Protein AF-A0A1I5C330-F1 (afdb_monomer_lite)

Foldseek 3Di:
DDDDDDDDDWDWDWDDDPPDTWTWGKDKDADDDDDDGIWIWIWTQARVRDIFIWTKDFPADFDPVGATEIEIEGDDPDQDQDADADEDDQWDADPNGIYGYAEYAYQHAYAHYHYEDDLNHQEYDELGPANHAEYHYEAELNHNYYDANNQENHQYNYYHYDPNNQFWDADPNWIAGPQRQETPADHQFPVLEDERDPNHAEYGHRNDYLSHQEYEAYQNHAEYAEDHQQYQEYEYAHLADHAYADDPDDCPDPQRQHAYEYEPPSLVRQQPHDHDVGDRPDDSVRYDYDDPQLVQQVVVQVVCLDPVNLVVLLDAPPFADPVLLVVLLVVLCVQCPPPPFLVSSLVSLLVCLLVQADEDVVVVVVQPPPDDQQCVVPSCQDPDFPHNCLLSVCVVVSYYAQVNSLSVSSSSSSSNVWRKDWFAKPPPPDSTSFGDQGTWMWTDGSSDTDIGRSNHQSGQDCDPVRDTDRDRPDDDPDDHDVSSVSGPDDPIGDGDPDPDRPPRPVVVVPVPD

Structure (mmCIF, N/CA/C/O backbone):
data_AF-A0A1I5C330-F1
#
_entry.id   AF-A0A1I5C330-F1
#
loop_
_atom_site.group_PDB
_atom_site.id
_atom_site.type_symbol
_atom_site.label_atom_id
_atom_site.label_alt_id
_atom_site.label_comp_id
_atom_site.label_asym_id
_atom_site.label_entity_id
_atom_site.label_seq_id
_atom_site.pdbx_PDB_ins_code
_atom_site.Cartn_x
_atom_site.Cartn_y
_atom_site.Cartn_z
_atom_site.occupancy
_atom_site.B_iso_or_equiv
_atom_site.auth_seq_id
_atom_site.auth_comp_id
_atom_site.auth_asym_id
_atom_site.auth_atom_id
_atom_site.pdbx_PDB_model_num
ATOM 1 N N . MET A 1 1 ? 61.020 4.767 -24.235 1.00 38.06 1 MET A N 1
ATOM 2 C CA . MET A 1 1 ? 60.641 6.057 -24.855 1.00 38.06 1 MET A CA 1
ATOM 3 C C . MET A 1 1 ? 60.000 5.818 -26.217 1.00 38.06 1 MET A C 1
ATOM 5 O O . MET A 1 1 ? 60.715 5.690 -27.198 1.00 38.06 1 MET A O 1
ATOM 9 N N . LYS A 1 2 ? 58.669 5.767 -26.278 1.00 26.75 2 LYS A N 1
ATOM 10 C CA . LYS A 1 2 ? 57.864 6.224 -27.421 1.00 26.75 2 LYS A CA 1
ATOM 11 C C . LYS A 1 2 ? 56.491 6.575 -26.847 1.00 26.75 2 LYS A C 1
ATOM 13 O O . LYS A 1 2 ? 55.855 5.743 -26.215 1.00 26.75 2 LYS A O 1
ATOM 18 N N . LYS A 1 3 ? 56.165 7.864 -26.933 1.00 32.44 3 LYS A N 1
ATOM 19 C CA . LYS A 1 3 ? 54.965 8.514 -26.399 1.00 32.44 3 LYS A CA 1
ATOM 20 C C . LYS A 1 3 ? 53.730 7.996 -27.140 1.00 32.44 3 LYS A C 1
ATOM 22 O O . LYS A 1 3 ? 53.717 8.073 -28.365 1.00 32.44 3 LYS A O 1
ATOM 27 N N . HIS A 1 4 ? 52.695 7.576 -26.416 1.00 29.95 4 HIS A N 1
ATOM 28 C CA . HIS A 1 4 ? 51.329 7.648 -26.931 1.00 29.95 4 HIS A CA 1
ATOM 29 C C . HIS A 1 4 ? 50.777 9.032 -26.585 1.00 29.95 4 HIS A C 1
ATOM 31 O O . HIS A 1 4 ? 50.631 9.391 -25.420 1.00 29.95 4 HIS A O 1
ATOM 37 N N . LEU A 1 5 ? 50.576 9.836 -27.628 1.00 26.25 5 LEU A N 1
ATOM 38 C CA . LEU A 1 5 ? 49.825 11.084 -27.590 1.00 26.25 5 LEU A CA 1
ATOM 39 C C . LEU A 1 5 ? 48.337 10.704 -27.539 1.00 26.25 5 LEU A C 1
ATOM 41 O O . LEU A 1 5 ? 47.839 10.117 -28.496 1.00 26.25 5 LEU A O 1
ATOM 45 N N . SER A 1 6 ? 47.644 11.024 -26.448 1.00 26.66 6 SER A N 1
ATOM 46 C CA . SER A 1 6 ? 46.180 11.100 -26.443 1.00 26.66 6 SER A CA 1
ATOM 47 C C . SER A 1 6 ? 45.801 12.540 -26.776 1.00 26.66 6 SER A C 1
ATOM 49 O O . SER A 1 6 ? 46.150 13.467 -26.044 1.00 26.66 6 SER A O 1
ATOM 51 N N . ILE A 1 7 ? 45.172 12.731 -27.934 1.00 25.92 7 ILE A N 1
ATOM 52 C CA . ILE A 1 7 ? 44.571 13.998 -28.346 1.00 25.92 7 ILE A CA 1
ATOM 53 C C . ILE A 1 7 ? 43.124 13.955 -27.847 1.00 25.92 7 ILE A C 1
ATOM 55 O O . ILE A 1 7 ? 42.300 13.245 -28.416 1.00 25.92 7 ILE A O 1
ATOM 59 N N . MET A 1 8 ? 42.819 14.696 -26.779 1.00 26.14 8 MET A N 1
ATOM 60 C CA . MET A 1 8 ? 41.440 14.980 -26.378 1.00 26.14 8 MET A CA 1
ATOM 61 C C . MET A 1 8 ? 40.851 16.026 -27.329 1.00 26.14 8 MET A C 1
ATOM 63 O O . MET A 1 8 ? 41.290 17.177 -27.338 1.00 26.14 8 MET A O 1
ATOM 67 N N . ALA A 1 9 ? 39.857 15.630 -28.121 1.00 27.70 9 ALA A N 1
ATOM 68 C CA . ALA A 1 9 ? 39.015 16.548 -28.878 1.00 27.70 9 ALA A CA 1
ATOM 69 C C . ALA A 1 9 ? 37.723 16.810 -28.088 1.00 27.70 9 ALA A C 1
ATOM 71 O O . ALA A 1 9 ? 36.938 15.902 -27.833 1.00 27.70 9 ALA A O 1
ATOM 72 N N . LEU A 1 10 ? 37.527 18.066 -27.688 1.00 27.80 10 LEU A N 1
ATOM 73 C CA . LEU A 1 10 ? 36.308 18.573 -27.064 1.00 27.80 10 LEU A CA 1
ATOM 74 C C . LEU A 1 10 ? 35.298 18.881 -28.184 1.00 27.80 10 LEU A C 1
ATOM 76 O O . LEU A 1 10 ? 35.534 19.799 -28.969 1.00 27.80 10 LEU A O 1
ATOM 80 N N . VAL A 1 11 ? 34.196 18.134 -28.286 1.00 32.41 11 VAL A N 1
ATOM 81 C CA . VAL A 1 11 ? 33.125 18.416 -29.262 1.00 32.41 11 VAL A CA 1
ATOM 82 C C . VAL A 1 11 ? 31.878 18.885 -28.516 1.00 32.41 11 VAL A C 1
ATOM 84 O O . VAL A 1 11 ? 31.282 18.146 -27.738 1.00 32.41 11 VAL A O 1
ATOM 87 N N . LEU A 1 12 ? 31.509 20.146 -28.743 1.00 28.73 12 LEU A N 1
ATOM 88 C CA . LEU A 1 12 ? 30.285 20.767 -28.244 1.00 28.73 12 LEU A CA 1
ATOM 89 C C . LEU A 1 12 ? 29.169 20.483 -29.260 1.00 28.73 12 LEU A C 1
ATOM 91 O O . LEU A 1 12 ? 29.286 20.903 -30.411 1.00 28.73 12 LEU A O 1
ATOM 95 N N . THR A 1 13 ? 28.093 19.806 -28.860 1.00 35.22 13 THR A N 1
ATOM 96 C CA . THR A 1 13 ? 26.916 19.621 -29.730 1.00 35.22 13 THR A CA 1
ATOM 97 C C . THR A 1 13 ? 25.726 20.348 -29.113 1.00 35.22 13 THR A C 1
ATOM 99 O O . THR A 1 13 ? 25.388 20.115 -27.955 1.00 35.22 13 THR A O 1
ATOM 102 N N . LEU A 1 14 ? 25.131 21.269 -29.874 1.00 26.56 14 LEU A N 1
ATOM 103 C CA . LEU A 1 14 ? 23.928 22.024 -29.519 1.00 26.56 14 LEU A CA 1
ATOM 104 C C . LEU A 1 14 ? 22.697 21.242 -29.988 1.00 26.56 14 LEU A C 1
ATOM 106 O O . LEU A 1 14 ? 22.542 21.019 -31.187 1.00 26.56 14 LEU A O 1
ATOM 110 N N . ILE A 1 15 ? 21.817 20.859 -29.062 1.00 33.47 15 ILE A N 1
ATOM 111 C CA . ILE A 1 15 ? 20.498 20.299 -29.376 1.00 33.47 15 ILE A CA 1
ATOM 112 C C . ILE A 1 15 ? 19.449 21.353 -29.001 1.00 33.47 15 ILE A C 1
ATOM 114 O O . ILE A 1 15 ? 19.405 21.819 -27.864 1.00 33.47 15 ILE A O 1
ATOM 118 N N . VAL A 1 16 ? 18.628 21.765 -29.971 1.00 25.81 16 VAL A N 1
ATOM 119 C CA . VAL A 1 16 ? 17.560 22.760 -29.786 1.00 25.81 16 VAL A CA 1
ATOM 120 C C . VAL A 1 16 ? 16.219 22.030 -29.717 1.00 25.81 16 VAL A C 1
ATOM 122 O O . VAL A 1 16 ? 15.784 21.458 -30.712 1.00 25.81 16 VAL A O 1
ATOM 125 N N . TYR A 1 17 ? 15.549 22.090 -28.563 1.00 30.88 17 TYR A N 1
ATOM 126 C CA . TYR A 1 17 ? 14.141 21.711 -28.395 1.00 30.88 17 TYR A CA 1
ATOM 127 C C . TYR A 1 17 ? 13.319 22.913 -27.890 1.00 30.88 17 TYR A C 1
ATOM 129 O O . TYR A 1 17 ? 13.899 23.865 -27.366 1.00 30.88 17 TYR A O 1
ATOM 137 N N . PRO A 1 18 ? 11.975 22.909 -28.029 1.00 31.88 18 PRO A N 1
ATOM 138 C CA . PRO A 1 18 ? 11.129 24.092 -27.816 1.00 31.88 18 PRO A CA 1
ATOM 139 C C . PRO A 1 18 ? 11.058 24.648 -26.381 1.00 31.88 18 PRO A C 1
ATOM 141 O O . PRO A 1 18 ? 10.339 25.617 -26.158 1.00 31.88 18 PRO A O 1
ATOM 144 N N . TYR A 1 19 ? 11.792 24.087 -25.417 1.00 31.97 19 TYR A N 1
ATOM 145 C CA . TYR A 1 19 ? 11.888 24.598 -24.049 1.00 31.97 19 TYR A CA 1
ATOM 146 C C . TYR A 1 19 ? 13.319 24.419 -23.515 1.00 31.97 19 TYR A C 1
ATOM 148 O O . TYR A 1 19 ? 13.653 23.359 -23.003 1.00 31.97 19 TYR A O 1
ATOM 156 N N . GLY A 1 20 ? 14.148 25.465 -23.631 1.00 32.62 20 GLY A N 1
ATOM 157 C CA . GLY A 1 20 ? 15.479 25.564 -23.006 1.00 32.62 20 GLY A CA 1
ATOM 158 C C . GLY A 1 20 ? 16.584 24.714 -23.655 1.00 32.62 20 GLY A C 1
ATOM 159 O O . GLY A 1 20 ? 16.393 23.550 -23.984 1.00 32.62 20 GLY A O 1
ATOM 160 N N . ILE A 1 21 ? 17.765 25.305 -23.853 1.00 29.95 21 ILE A N 1
ATOM 161 C CA . ILE A 1 21 ? 18.936 24.637 -24.442 1.00 29.95 21 ILE A CA 1
ATOM 162 C C . ILE A 1 21 ? 19.749 23.988 -23.313 1.00 29.95 21 ILE A C 1
ATOM 164 O O . ILE A 1 21 ? 20.292 24.702 -22.474 1.00 29.95 21 ILE A O 1
ATOM 168 N N . ALA A 1 22 ? 19.870 22.658 -23.318 1.00 35.41 22 ALA A N 1
ATOM 169 C CA . ALA A 1 22 ? 20.848 21.922 -22.514 1.00 35.41 22 ALA A CA 1
ATOM 170 C C . ALA A 1 22 ? 22.148 21.739 -23.320 1.00 35.41 22 ALA A C 1
ATOM 172 O O . ALA A 1 22 ? 22.104 21.408 -24.506 1.00 35.41 22 ALA A O 1
ATOM 173 N N . SER A 1 23 ? 23.311 21.952 -22.697 1.00 38.75 23 SER A N 1
ATOM 174 C CA . SER A 1 23 ? 24.628 21.701 -23.307 1.00 38.75 23 SER A CA 1
ATOM 175 C C . SER A 1 23 ? 25.259 20.430 -22.735 1.00 38.75 23 SER A C 1
ATOM 177 O O . SER A 1 23 ? 25.088 20.168 -21.549 1.00 38.75 23 SER A O 1
ATOM 179 N N . ALA A 1 24 ? 25.994 19.659 -23.547 1.00 38.47 24 ALA A N 1
ATOM 180 C CA . ALA A 1 24 ? 26.622 18.406 -23.113 1.00 38.47 24 ALA A CA 1
ATOM 181 C C . ALA A 1 24 ? 28.161 18.462 -23.106 1.00 38.47 24 ALA A C 1
ATOM 183 O O . ALA A 1 24 ? 28.770 19.112 -23.962 1.00 38.47 24 ALA A O 1
ATOM 184 N N . LYS A 1 25 ? 28.791 17.779 -22.138 1.00 48.69 25 LYS A N 1
ATOM 185 C CA . LYS A 1 25 ? 30.256 17.626 -21.981 1.00 48.69 25 LYS A CA 1
ATOM 186 C C . LYS A 1 25 ? 30.606 16.206 -21.521 1.00 48.69 25 LYS A C 1
ATOM 188 O O . LYS A 1 25 ? 29.764 15.558 -20.914 1.00 48.69 25 LYS A O 1
ATOM 193 N N . TYR A 1 26 ? 31.832 15.747 -21.788 1.00 37.75 26 TYR A N 1
ATOM 194 C CA . TYR A 1 26 ? 32.266 14.368 -21.525 1.00 37.75 26 TYR A CA 1
ATOM 195 C C . TYR A 1 26 ? 33.636 14.303 -20.829 1.00 37.75 26 TYR A C 1
ATOM 197 O O . TYR A 1 26 ? 34.518 15.100 -21.157 1.00 37.75 26 TYR A O 1
ATOM 205 N N . THR A 1 27 ? 33.828 13.326 -19.934 1.00 43.00 27 THR A N 1
ATOM 206 C CA . THR A 1 27 ? 35.086 13.031 -19.204 1.00 43.00 27 THR A CA 1
ATOM 207 C C . THR A 1 27 ? 35.218 11.512 -18.995 1.00 43.00 27 THR A C 1
ATOM 209 O O . THR A 1 27 ? 34.208 10.849 -18.859 1.00 43.00 27 THR A O 1
ATOM 212 N N . VAL A 1 28 ? 36.413 10.913 -18.984 1.00 35.62 28 VAL A N 1
ATOM 213 C CA . VAL A 1 28 ? 36.579 9.445 -18.824 1.00 35.62 28 VAL A CA 1
ATOM 214 C C . VAL A 1 28 ? 37.300 9.136 -17.512 1.00 35.62 28 VAL A C 1
ATOM 216 O O . VAL A 1 28 ? 38.314 9.776 -17.227 1.00 35.62 28 VAL A O 1
ATOM 219 N N . TYR A 1 29 ? 36.805 8.159 -16.741 1.00 37.41 29 TYR A N 1
ATOM 220 C CA . TYR A 1 29 ? 37.397 7.729 -15.466 1.00 37.41 29 TYR A CA 1
ATOM 221 C C . TYR A 1 29 ? 37.590 6.208 -15.395 1.00 37.41 29 TYR A C 1
ATOM 223 O O . TYR A 1 29 ? 36.805 5.443 -15.952 1.00 37.41 29 TYR A O 1
ATOM 231 N N . ASP A 1 30 ? 38.616 5.790 -14.653 1.00 31.28 30 ASP A N 1
ATOM 232 C CA . ASP A 1 30 ? 38.925 4.393 -14.340 1.00 31.28 30 ASP A CA 1
ATOM 233 C C . ASP A 1 30 ? 38.608 4.159 -12.851 1.00 31.28 30 ASP A C 1
ATOM 235 O O . ASP A 1 30 ? 39.264 4.732 -11.977 1.00 31.28 30 ASP A O 1
ATOM 239 N N . TYR A 1 31 ? 37.543 3.411 -12.552 1.00 30.78 31 TYR A N 1
ATOM 240 C CA . TYR A 1 31 ? 37.141 3.077 -11.182 1.00 30.78 31 TYR A CA 1
ATOM 241 C C . TYR A 1 31 ? 37.016 1.562 -11.044 1.00 30.78 31 TYR A C 1
ATOM 243 O O . TYR A 1 31 ? 36.114 0.952 -11.608 1.00 30.78 31 TYR A O 1
ATOM 251 N N . SER A 1 32 ? 37.878 0.959 -10.227 1.00 31.92 32 SER A N 1
ATOM 252 C CA . SER A 1 32 ? 37.694 -0.412 -9.756 1.00 31.92 32 SER A CA 1
ATOM 253 C C . SER A 1 32 ? 36.907 -0.401 -8.448 1.00 31.92 32 SER A C 1
ATOM 255 O O . SER A 1 32 ? 37.321 0.302 -7.533 1.00 31.92 32 SER A O 1
ATOM 257 N N . TRP A 1 33 ? 35.842 -1.195 -8.347 1.00 31.56 33 TRP A N 1
ATOM 258 C CA . TRP A 1 33 ? 35.729 -2.335 -7.420 1.00 31.56 33 TRP A CA 1
ATOM 259 C C . TRP A 1 33 ? 34.530 -3.180 -7.896 1.00 31.56 33 TRP A C 1
ATOM 261 O O . TRP A 1 33 ? 33.381 -2.893 -7.581 1.00 31.56 33 TRP A O 1
ATOM 271 N N . THR A 1 34 ? 34.839 -4.222 -8.680 1.00 36.50 34 THR A N 1
ATOM 272 C CA . THR A 1 34 ? 33.945 -5.291 -9.193 1.00 36.50 34 THR A CA 1
ATOM 273 C C . THR A 1 34 ? 33.004 -4.968 -10.377 1.00 36.50 34 THR A C 1
ATOM 275 O O . THR A 1 34 ? 31.835 -5.323 -10.331 1.00 36.50 34 THR A O 1
ATOM 278 N N . ASP A 1 35 ? 33.587 -4.363 -11.427 1.00 40.56 35 ASP A N 1
ATOM 279 C CA . ASP A 1 35 ? 33.274 -4.355 -12.884 1.00 40.56 35 ASP A CA 1
ATOM 280 C C . ASP A 1 35 ? 31.847 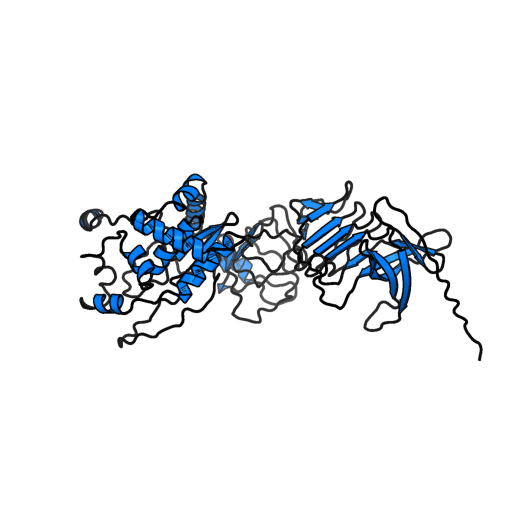-4.110 -13.425 1.00 40.56 35 ASP A C 1
ATOM 282 O O . ASP A 1 35 ? 30.889 -4.767 -13.018 1.00 40.56 35 ASP A O 1
ATOM 286 N N . PRO A 1 36 ? 31.709 -3.225 -14.442 1.00 44.47 36 PRO A N 1
ATOM 287 C CA . PRO A 1 36 ? 32.526 -3.250 -15.667 1.00 44.47 36 PRO A CA 1
ATOM 288 C C . PRO A 1 36 ? 33.583 -2.145 -15.789 1.00 44.47 36 PRO A C 1
ATOM 290 O O . PRO A 1 36 ? 33.391 -1.014 -15.344 1.00 44.47 36 PRO A O 1
ATOM 293 N N . GLU A 1 37 ? 34.666 -2.504 -16.473 1.00 52.25 37 GLU A N 1
ATOM 294 C CA . GLU A 1 37 ? 35.767 -1.659 -16.921 1.00 52.25 37 GLU A CA 1
ATOM 295 C C . GLU A 1 37 ? 35.253 -0.432 -17.714 1.00 52.25 37 GLU A C 1
ATOM 297 O O . GLU A 1 37 ? 34.494 -0.573 -18.668 1.00 52.25 37 GLU A O 1
ATOM 302 N N . PHE A 1 38 ? 35.722 0.765 -17.339 1.00 55.75 38 PHE A N 1
ATOM 303 C CA . PHE A 1 38 ? 35.530 2.067 -18.009 1.00 55.75 38 PHE A CA 1
ATOM 304 C C . PHE A 1 38 ? 34.104 2.647 -18.062 1.00 55.75 38 PHE A C 1
ATOM 306 O O . PHE A 1 38 ? 33.277 2.291 -18.898 1.00 55.75 38 PHE A O 1
ATOM 313 N N . PHE A 1 39 ? 33.876 3.706 -17.276 1.00 65.62 39 PHE A N 1
ATOM 314 C CA . PHE A 1 39 ? 32.726 4.591 -17.461 1.00 65.62 39 PHE A CA 1
ATOM 315 C C . PHE A 1 39 ? 33.145 5.891 -18.145 1.00 65.62 39 PHE A C 1
ATOM 317 O O . PHE A 1 39 ? 34.134 6.535 -17.776 1.00 65.62 39 PHE A O 1
ATOM 324 N N . CYS A 1 40 ? 32.353 6.293 -19.133 1.00 76.94 40 CYS A N 1
ATOM 325 C CA . CYS A 1 40 ? 32.440 7.616 -19.731 1.00 76.94 40 CYS A CA 1
ATOM 326 C C . CYS A 1 40 ? 31.372 8.524 -19.132 1.00 76.94 40 CYS A C 1
ATOM 328 O O . CYS A 1 40 ? 30.250 8.098 -18.872 1.00 76.94 40 CYS A O 1
ATOM 330 N N . ASP A 1 41 ? 31.714 9.787 -18.948 1.00 82.62 41 ASP A N 1
ATOM 331 C CA . ASP A 1 41 ? 30.824 10.782 -18.384 1.00 82.62 41 ASP A CA 1
ATOM 332 C C . ASP A 1 41 ? 30.071 11.479 -19.503 1.00 82.62 41 ASP A C 1
ATOM 334 O O . ASP A 1 41 ? 30.638 11.817 -20.542 1.00 82.62 41 ASP A O 1
ATOM 338 N N . TYR A 1 42 ? 28.798 11.730 -19.254 1.00 82.25 42 TYR A N 1
ATOM 339 C CA . TYR A 1 42 ? 27.921 12.539 -20.070 1.00 82.25 42 TYR A CA 1
ATOM 340 C C . TYR A 1 42 ? 27.253 13.562 -19.159 1.00 82.25 42 TYR A C 1
ATOM 342 O O . TYR A 1 42 ? 26.416 13.227 -18.323 1.00 82.25 42 TYR A O 1
ATOM 350 N N . THR A 1 43 ? 27.613 14.829 -19.305 1.00 81.81 43 THR A N 1
ATOM 351 C CA . THR A 1 43 ? 27.001 15.912 -18.543 1.00 81.81 43 THR A CA 1
ATOM 352 C C . THR A 1 43 ? 25.743 16.408 -19.248 1.00 81.81 43 THR A C 1
ATOM 354 O O . THR A 1 43 ? 25.810 16.819 -20.402 1.00 81.81 43 THR A O 1
ATOM 357 N N . VAL A 1 44 ? 24.615 16.425 -18.542 1.00 74.94 44 VAL A N 1
ATOM 358 C CA . VAL A 1 44 ? 23.371 17.100 -18.928 1.00 74.94 44 VAL A CA 1
ATOM 359 C C . VAL A 1 44 ? 23.280 18.415 -18.157 1.00 74.94 44 VAL A C 1
ATOM 361 O O . VAL A 1 44 ? 23.308 18.411 -16.927 1.00 74.94 44 VAL A O 1
ATOM 364 N N . THR A 1 45 ? 23.129 19.544 -18.849 1.00 76.69 45 THR A N 1
ATOM 365 C CA . THR A 1 45 ? 22.771 20.818 -18.202 1.00 76.69 45 THR A CA 1
ATOM 366 C C . THR A 1 45 ? 21.252 20.941 -18.082 1.00 76.69 45 THR A C 1
ATOM 368 O O . THR A 1 45 ? 20.548 20.977 -19.088 1.00 76.69 45 THR A O 1
ATOM 371 N N . LEU A 1 46 ? 20.745 21.026 -16.856 1.00 71.00 46 LEU A N 1
ATOM 372 C CA . LEU A 1 46 ? 19.332 21.235 -16.545 1.00 71.00 46 LEU A CA 1
ATOM 373 C C . LEU A 1 46 ? 18.885 22.686 -16.832 1.00 71.00 46 LEU 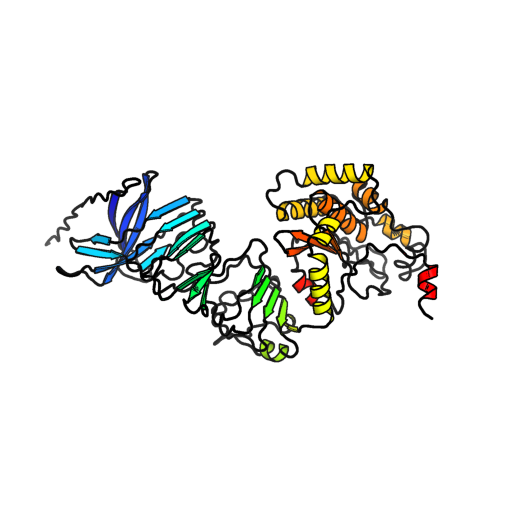A C 1
ATOM 375 O O . LEU A 1 46 ? 19.724 23.589 -16.887 1.00 71.00 46 LEU A O 1
ATOM 379 N N . PRO A 1 47 ? 17.566 22.965 -16.941 1.00 69.31 47 PRO A N 1
ATOM 380 C CA . PRO A 1 47 ? 17.047 24.315 -17.205 1.00 69.31 47 PRO A CA 1
ATOM 381 C C . PRO A 1 47 ? 17.456 25.385 -16.180 1.00 69.31 47 PRO A C 1
ATOM 383 O O . PRO A 1 47 ? 17.487 26.572 -16.496 1.00 69.31 47 PRO A O 1
ATOM 386 N N . ASN A 1 48 ? 17.776 24.977 -14.951 1.00 69.88 48 ASN A N 1
ATOM 387 C CA . ASN A 1 48 ? 18.274 25.842 -13.878 1.00 69.88 48 ASN A CA 1
ATOM 388 C C . ASN A 1 48 ? 19.804 26.062 -13.924 1.00 69.88 48 ASN A C 1
ATOM 390 O O . ASN A 1 48 ? 20.354 26.651 -12.997 1.00 69.88 48 ASN A O 1
ATOM 394 N N . ASN A 1 49 ? 20.482 25.624 -14.992 1.00 73.00 49 ASN A N 1
ATOM 395 C CA . ASN A 1 49 ? 21.939 25.623 -15.182 1.00 73.00 49 ASN A CA 1
ATOM 396 C C . ASN A 1 49 ? 22.729 24.694 -14.242 1.00 73.00 49 ASN A C 1
ATOM 398 O O . ASN A 1 49 ? 23.960 24.778 -14.198 1.00 73.00 49 ASN A O 1
ATOM 402 N N . THR A 1 50 ? 22.062 23.787 -13.526 1.00 77.56 50 THR A N 1
ATOM 403 C CA . THR A 1 50 ? 22.738 22.705 -12.801 1.00 77.56 50 THR A CA 1
ATOM 404 C C . THR A 1 50 ? 23.228 21.651 -13.790 1.00 77.56 50 THR A C 1
ATOM 406 O O . THR A 1 50 ? 22.521 21.293 -14.729 1.00 77.56 50 THR A O 1
ATOM 409 N N . ASN A 1 51 ? 24.442 21.143 -13.593 1.00 80.81 51 ASN A N 1
ATOM 410 C CA . ASN A 1 51 ? 25.008 20.081 -14.419 1.00 80.81 51 ASN A CA 1
ATOM 411 C C . ASN A 1 51 ? 24.897 18.744 -13.689 1.00 80.81 51 ASN A C 1
ATOM 413 O O . ASN A 1 51 ? 25.470 18.595 -12.615 1.00 80.81 51 ASN A O 1
ATOM 417 N N . LEU A 1 52 ? 24.219 17.777 -14.300 1.00 78.81 52 LEU A N 1
ATOM 418 C CA . LEU A 1 52 ? 24.198 16.388 -13.850 1.00 78.81 52 LEU A CA 1
ATOM 419 C C . LEU A 1 52 ? 25.154 15.571 -14.701 1.00 78.81 52 LEU A C 1
ATOM 421 O O . LEU A 1 52 ? 25.098 15.649 -15.926 1.00 78.81 52 LEU A O 1
ATOM 425 N N . THR A 1 53 ? 26.020 14.782 -14.075 1.00 83.94 53 THR A N 1
ATOM 426 C CA . THR A 1 53 ? 26.969 13.933 -14.800 1.00 83.94 53 THR A CA 1
ATOM 427 C C . THR A 1 53 ? 26.531 12.481 -14.722 1.00 83.94 53 THR A C 1
ATOM 429 O O . THR A 1 53 ? 26.591 11.857 -13.670 1.00 83.94 53 THR A O 1
ATOM 432 N N . PHE A 1 54 ? 26.094 11.949 -15.855 1.00 83.75 54 PHE A N 1
ATOM 433 C CA . PHE A 1 54 ? 25.765 10.544 -16.033 1.00 83.75 54 PHE A CA 1
ATOM 434 C C . PHE A 1 54 ? 27.025 9.768 -16.386 1.00 83.75 54 PHE A C 1
ATOM 436 O O . PHE A 1 54 ? 27.894 10.276 -17.088 1.00 83.75 54 PHE A O 1
ATOM 443 N N . LYS A 1 55 ? 27.102 8.523 -15.940 1.00 86.62 55 LYS A N 1
ATOM 444 C CA . LYS A 1 55 ? 28.038 7.524 -16.440 1.00 86.62 55 LYS A CA 1
ATOM 445 C C . LYS A 1 55 ? 27.369 6.738 -17.561 1.00 86.62 55 LYS A C 1
ATOM 447 O O . LYS A 1 55 ? 26.169 6.486 -17.513 1.00 86.62 55 LYS A O 1
ATOM 452 N N . PHE A 1 56 ? 28.128 6.307 -18.555 1.00 87.31 56 PHE A N 1
ATOM 453 C CA . PHE A 1 56 ? 27.638 5.342 -19.527 1.00 87.31 56 PHE A CA 1
ATOM 454 C C . PHE A 1 56 ? 28.669 4.273 -19.838 1.00 87.31 56 PHE A C 1
ATOM 456 O O . PHE A 1 56 ? 29.877 4.523 -19.786 1.00 87.31 56 PHE A O 1
ATOM 463 N N . ASN A 1 57 ? 28.156 3.092 -20.169 1.00 87.62 57 ASN A N 1
ATOM 464 C CA . ASN A 1 57 ? 28.939 1.945 -20.597 1.00 87.62 57 ASN A CA 1
ATOM 465 C C . ASN A 1 57 ? 28.472 1.475 -21.980 1.00 87.62 57 ASN A C 1
ATOM 467 O O . ASN A 1 57 ? 27.275 1.496 -22.279 1.00 87.62 57 ASN A O 1
ATOM 471 N N . ILE A 1 58 ? 29.411 1.061 -22.826 1.00 89.12 58 ILE A N 1
ATOM 472 C CA . ILE A 1 58 ? 29.131 0.520 -24.155 1.00 89.12 58 ILE A CA 1
ATOM 473 C C . ILE A 1 58 ? 28.704 -0.940 -23.994 1.00 89.12 58 ILE A C 1
ATOM 475 O O . ILE A 1 58 ? 29.468 -1.783 -23.539 1.00 89.12 58 ILE A O 1
ATOM 479 N N . ILE A 1 59 ? 27.463 -1.242 -24.373 1.00 89.06 59 ILE A N 1
ATOM 480 C CA . ILE A 1 59 ? 26.914 -2.608 -24.358 1.00 89.06 59 ILE A CA 1
ATOM 481 C C . ILE A 1 59 ? 27.162 -3.285 -25.709 1.00 89.06 59 ILE A C 1
ATOM 483 O O . ILE A 1 59 ? 27.323 -4.501 -25.798 1.00 89.06 59 ILE A O 1
ATOM 487 N N . LYS A 1 60 ? 27.158 -2.485 -26.779 1.00 90.81 60 LYS A N 1
ATOM 488 C CA . LYS A 1 60 ? 27.413 -2.925 -28.145 1.00 90.81 60 LYS A CA 1
ATOM 489 C C . LYS A 1 60 ? 28.261 -1.881 -28.849 1.00 90.81 60 LYS A C 1
ATOM 491 O O . LYS A 1 60 ? 27.854 -0.721 -28.932 1.00 90.81 60 LYS A O 1
ATOM 496 N N . ASP A 1 61 ? 29.404 -2.308 -29.373 1.00 88.50 61 ASP A N 1
ATOM 497 C CA . ASP A 1 61 ? 30.291 -1.435 -30.133 1.00 88.50 61 ASP A CA 1
ATOM 498 C C . ASP A 1 61 ? 29.595 -0.871 -31.374 1.00 88.50 61 ASP A C 1
ATOM 500 O O . ASP A 1 61 ? 28.802 -1.546 -32.040 1.00 88.50 61 ASP A O 1
ATOM 504 N N . ALA A 1 62 ? 29.910 0.385 -31.671 1.00 87.75 62 ALA A N 1
ATOM 505 C CA . ALA A 1 62 ? 29.526 1.030 -32.913 1.00 87.75 62 ALA A CA 1
ATOM 506 C C . ALA A 1 62 ? 30.488 0.643 -34.046 1.00 87.75 62 ALA A C 1
ATOM 508 O O . ALA A 1 62 ? 31.673 0.391 -33.819 1.00 87.75 62 ALA A O 1
ATOM 509 N N . ASP A 1 63 ? 29.999 0.685 -35.283 1.00 87.44 63 ASP A N 1
ATOM 510 C CA . ASP A 1 63 ? 30.840 0.670 -36.477 1.00 87.44 63 ASP A CA 1
ATOM 511 C C . ASP A 1 63 ? 30.492 1.843 -37.407 1.00 87.44 63 ASP A C 1
ATOM 513 O O . ASP A 1 63 ? 29.612 2.656 -37.128 1.00 87.44 63 ASP A O 1
ATOM 517 N N . VAL A 1 64 ? 31.218 1.969 -38.520 1.00 81.94 64 VAL A N 1
ATOM 518 C CA . VAL A 1 64 ? 31.054 3.084 -39.472 1.00 81.94 64 VAL A CA 1
ATOM 519 C C . VAL A 1 64 ? 29.664 3.165 -40.116 1.00 81.94 64 VAL A C 1
ATOM 521 O O . VAL A 1 64 ? 29.313 4.212 -40.652 1.00 81.94 64 VAL A O 1
ATOM 524 N N . ASN A 1 65 ? 28.886 2.084 -40.084 1.00 88.25 65 ASN A N 1
ATOM 525 C CA . ASN A 1 65 ? 27.566 1.987 -40.702 1.00 88.25 65 ASN A CA 1
ATOM 526 C C . ASN A 1 65 ? 26.435 1.829 -39.674 1.00 88.25 65 ASN A C 1
ATOM 528 O O . ASN A 1 65 ? 25.275 2.058 -40.016 1.00 88.25 65 ASN A O 1
ATOM 532 N N . THR A 1 66 ? 26.755 1.431 -38.443 1.00 91.06 66 THR A N 1
ATOM 533 C CA . THR A 1 66 ? 25.774 1.032 -37.433 1.00 91.06 66 THR A CA 1
ATOM 534 C C . THR A 1 66 ? 26.088 1.690 -36.091 1.00 91.06 66 THR A C 1
ATOM 536 O O . THR A 1 66 ? 27.176 1.472 -35.553 1.00 91.06 66 THR A O 1
ATOM 539 N N . PRO A 1 67 ? 25.141 2.445 -35.502 1.00 92.94 67 PRO A N 1
ATOM 540 C CA . PRO A 1 67 ? 25.303 2.962 -34.152 1.00 92.94 67 PRO A CA 1
ATOM 541 C C . PRO A 1 67 ? 25.514 1.842 -33.129 1.00 92.94 67 PRO A C 1
ATOM 543 O O . PRO A 1 67 ? 24.903 0.771 -33.223 1.00 92.94 67 PRO A O 1
ATOM 546 N N . GLY A 1 68 ? 26.353 2.118 -32.136 1.00 94.00 68 GLY A N 1
ATOM 547 C CA . GLY A 1 68 ? 26.506 1.268 -30.960 1.00 94.00 68 GLY A CA 1
ATOM 548 C C . GLY A 1 68 ? 25.341 1.453 -29.990 1.00 94.00 68 GLY A C 1
ATOM 549 O O . GLY A 1 68 ? 24.456 2.287 -30.192 1.00 94.00 68 GLY A O 1
ATOM 550 N N . GLU A 1 69 ? 25.347 0.705 -28.895 1.00 95.31 69 GLU A N 1
ATOM 551 C CA . GLU A 1 69 ? 24.337 0.812 -27.841 1.00 95.31 69 GLU A CA 1
ATOM 552 C C . GLU A 1 69 ? 25.007 1.026 -26.492 1.00 95.31 69 GLU A C 1
ATOM 554 O O . GLU A 1 69 ? 26.010 0.382 -26.177 1.00 95.31 69 GLU A O 1
ATOM 559 N N . VAL A 1 70 ? 24.428 1.911 -25.685 1.00 93.12 70 VAL A N 1
ATOM 560 C CA . VAL A 1 70 ? 24.936 2.233 -24.351 1.00 93.12 70 VAL A CA 1
ATOM 561 C C . VAL A 1 70 ? 23.899 2.010 -23.263 1.00 93.12 70 VAL A C 1
ATOM 563 O O . VAL A 1 70 ? 22.683 2.131 -23.468 1.00 93.12 70 VAL A O 1
ATOM 566 N N . GLU A 1 71 ? 24.432 1.696 -22.090 1.00 91.19 71 GLU A N 1
ATOM 567 C CA . GLU A 1 71 ? 23.767 1.749 -20.802 1.00 91.19 71 GLU A CA 1
ATOM 568 C C . GLU A 1 71 ? 24.062 3.098 -20.160 1.00 91.19 71 GLU A C 1
ATOM 570 O O . GLU A 1 71 ? 25.220 3.497 -20.091 1.00 91.19 71 GLU A O 1
ATOM 575 N N . PHE A 1 72 ? 23.027 3.797 -19.709 1.00 89.56 72 PHE A N 1
ATOM 576 C CA . PHE A 1 72 ? 23.116 5.150 -19.178 1.00 89.56 72 PHE A CA 1
ATOM 577 C C . PHE A 1 72 ? 22.737 5.151 -17.697 1.00 89.56 72 PHE A C 1
ATOM 579 O O . PHE A 1 72 ? 21.635 4.748 -17.335 1.00 89.56 72 PHE A O 1
ATOM 586 N N . LEU A 1 73 ? 23.659 5.573 -16.840 1.00 87.38 73 LEU A N 1
ATOM 587 C CA . LEU A 1 73 ? 23.605 5.422 -15.392 1.00 87.38 73 LEU A CA 1
ATOM 588 C C . LEU A 1 73 ? 23.793 6.772 -14.713 1.00 87.38 73 LEU A C 1
ATOM 590 O O . LEU A 1 73 ? 24.756 7.484 -14.982 1.00 87.38 73 LEU A O 1
ATOM 594 N N . PHE A 1 74 ? 22.914 7.109 -13.784 1.00 84.62 74 PHE A N 1
ATOM 595 C CA . PHE A 1 74 ? 23.143 8.211 -12.859 1.00 84.62 74 PHE A CA 1
ATOM 596 C C . PHE A 1 74 ? 23.423 7.658 -11.470 1.00 84.62 74 PHE A C 1
ATOM 598 O O . PHE A 1 74 ? 22.630 6.871 -10.966 1.00 84.62 74 PHE A O 1
ATOM 605 N N . TYR A 1 75 ? 24.521 8.083 -10.856 1.00 76.38 75 TYR A N 1
ATOM 606 C CA . TYR A 1 75 ? 24.815 7.835 -9.450 1.00 76.38 75 TYR A CA 1
ATOM 607 C C . TYR A 1 75 ? 25.380 9.127 -8.876 1.00 76.38 75 TYR A C 1
ATOM 609 O O . TYR A 1 75 ? 26.441 9.575 -9.315 1.00 76.38 75 TYR A O 1
ATOM 617 N N . ASP A 1 76 ? 24.668 9.707 -7.920 1.00 68.25 76 ASP A N 1
ATOM 618 C CA . ASP A 1 76 ? 25.179 10.772 -7.068 1.00 68.25 76 ASP A CA 1
ATOM 619 C C . ASP A 1 76 ? 25.361 10.192 -5.660 1.00 68.25 76 ASP A C 1
ATOM 621 O O . ASP A 1 76 ? 24.565 9.367 -5.214 1.00 68.25 76 ASP A O 1
ATOM 625 N N . ASN A 1 77 ? 26.468 10.529 -5.001 1.00 56.41 77 ASN A N 1
ATOM 626 C CA . ASN A 1 77 ? 26.770 10.046 -3.647 1.00 56.41 77 ASN A CA 1
ATOM 627 C C . ASN A 1 77 ? 26.339 11.053 -2.572 1.00 56.41 77 ASN A C 1
ATOM 629 O O . ASN A 1 77 ? 26.488 10.776 -1.377 1.00 56.41 77 ASN A O 1
ATOM 633 N N . ASP A 1 78 ? 25.825 12.210 -2.981 1.00 58.38 78 ASP A N 1
ATOM 634 C CA . ASP A 1 78 ? 25.352 13.237 -2.073 1.00 58.38 78 ASP A CA 1
ATOM 635 C C . ASP A 1 78 ? 23.850 13.025 -1.820 1.00 58.38 78 ASP A C 1
ATOM 637 O O . ASP A 1 78 ? 23.029 13.187 -2.715 1.00 58.38 78 ASP A O 1
ATOM 641 N N . ASN A 1 79 ? 23.487 12.628 -0.590 1.00 51.69 79 ASN A N 1
ATOM 642 C CA . ASN A 1 79 ? 22.096 12.454 -0.135 1.00 51.69 79 ASN A CA 1
ATOM 643 C C . ASN A 1 79 ? 21.333 13.794 -0.189 1.00 51.69 79 ASN A C 1
ATOM 645 O O . ASN A 1 79 ? 21.165 14.458 0.841 1.00 51.69 79 ASN A O 1
ATOM 649 N N . ASN A 1 80 ? 20.898 14.211 -1.374 1.00 56.81 80 ASN A N 1
ATOM 650 C CA . ASN A 1 80 ? 20.408 15.561 -1.599 1.00 56.81 80 ASN A CA 1
ATOM 651 C C . ASN A 1 80 ? 18.875 15.632 -1.584 1.00 56.81 80 ASN A C 1
ATOM 653 O O . ASN A 1 80 ? 18.164 14.817 -2.169 1.00 56.81 80 ASN A O 1
ATOM 657 N N . GLU A 1 81 ? 18.342 16.686 -0.957 1.00 57.88 81 GLU A N 1
ATOM 658 C CA . GLU A 1 81 ? 16.916 17.055 -0.996 1.00 57.88 81 GLU A CA 1
ATOM 659 C C . GLU A 1 81 ? 16.481 17.627 -2.367 1.00 57.88 81 GLU A C 1
ATOM 661 O O . GLU A 1 81 ? 15.511 18.385 -2.452 1.00 57.88 81 GLU A O 1
ATOM 666 N N . ASP A 1 82 ? 17.204 17.293 -3.435 1.00 70.75 82 ASP A N 1
ATOM 667 C CA . ASP A 1 82 ? 17.108 17.952 -4.730 1.00 70.75 82 ASP A CA 1
ATOM 668 C C . ASP A 1 82 ? 15.821 17.601 -5.492 1.00 70.75 82 ASP A C 1
ATOM 670 O O . ASP A 1 82 ? 15.141 16.592 -5.260 1.00 70.75 82 ASP A O 1
ATOM 674 N N . GLU A 1 83 ? 15.479 18.488 -6.426 1.00 79.56 83 GLU A N 1
ATOM 675 C CA . GLU A 1 83 ? 14.380 18.321 -7.367 1.00 79.56 83 GLU A CA 1
ATOM 676 C C . GLU A 1 83 ? 14.934 18.325 -8.794 1.00 79.56 83 GLU A C 1
ATOM 678 O O . GLU A 1 83 ? 15.526 19.315 -9.235 1.00 79.56 83 GLU A O 1
ATOM 683 N N . TYR A 1 84 ? 14.716 17.237 -9.533 1.00 80.81 84 TYR A N 1
ATOM 684 C CA . TYR A 1 84 ? 15.180 17.107 -10.913 1.00 80.81 84 TYR A CA 1
ATOM 685 C C . TYR A 1 84 ? 14.018 16.938 -11.898 1.00 80.81 84 TYR A C 1
ATOM 687 O O . TYR A 1 84 ? 13.082 16.170 -11.666 1.00 80.81 84 TYR A O 1
ATOM 695 N N . GLU A 1 85 ? 14.112 17.616 -13.044 1.00 84.25 85 GLU A N 1
ATOM 696 C CA . GLU A 1 85 ? 13.323 17.336 -14.248 1.00 84.25 85 GLU A CA 1
ATOM 697 C C . GLU A 1 85 ? 14.288 17.037 -15.399 1.00 84.25 85 GLU A C 1
ATOM 699 O O . GLU A 1 85 ? 15.049 17.907 -15.823 1.00 84.25 85 GLU A O 1
ATOM 704 N N . ILE A 1 86 ? 14.291 15.788 -15.869 1.00 82.94 86 ILE A N 1
ATOM 705 C CA . ILE A 1 86 ? 15.336 15.259 -16.747 1.00 82.94 86 ILE A CA 1
ATOM 706 C C . ILE A 1 86 ? 14.726 14.666 -18.014 1.00 82.94 86 ILE A C 1
ATOM 708 O O . ILE A 1 86 ? 13.802 13.847 -17.975 1.00 82.94 86 ILE A O 1
ATOM 712 N N . LEU A 1 87 ? 15.304 15.054 -19.148 1.00 84.75 87 LEU A N 1
ATOM 713 C CA . LEU A 1 87 ? 15.069 14.448 -20.453 1.00 84.75 87 LEU A CA 1
ATOM 714 C C . LEU A 1 87 ? 16.318 13.658 -20.837 1.00 84.75 87 LEU A C 1
ATOM 716 O O . LEU A 1 87 ? 17.384 14.245 -21.027 1.00 84.75 87 LEU A O 1
ATOM 720 N N . ILE A 1 88 ? 16.197 12.336 -20.927 1.00 87.38 88 ILE A N 1
ATOM 721 C CA . ILE A 1 88 ? 17.323 11.483 -21.313 1.00 87.38 88 ILE A CA 1
ATOM 722 C C . ILE A 1 88 ? 17.468 11.507 -22.844 1.00 87.38 88 ILE A C 1
ATOM 724 O O . ILE A 1 88 ? 16.466 11.357 -23.548 1.00 87.38 88 ILE A O 1
ATOM 728 N N . PRO A 1 89 ? 18.682 11.720 -23.389 1.00 89.06 89 PRO A N 1
ATOM 729 C CA . PRO A 1 89 ? 18.882 11.761 -24.833 1.00 89.06 89 PRO A CA 1
ATOM 730 C C . PRO A 1 89 ? 18.697 10.373 -25.462 1.00 89.06 89 PRO A C 1
ATOM 732 O O . PRO A 1 89 ? 19.141 9.372 -24.911 1.00 89.06 89 PRO A O 1
ATOM 735 N N . GLU A 1 90 ? 18.102 10.314 -26.656 1.00 92.25 90 GLU A N 1
ATOM 736 C CA . GLU A 1 90 ? 18.014 9.076 -27.457 1.00 92.25 90 GLU A CA 1
ATOM 737 C C . GLU A 1 90 ? 19.395 8.561 -27.880 1.00 92.25 90 GLU A C 1
ATOM 739 O O . GLU A 1 90 ? 19.622 7.356 -27.999 1.00 92.25 90 GLU A O 1
ATOM 744 N N . LYS A 1 91 ? 20.318 9.492 -28.144 1.00 91.81 91 LYS A N 1
ATOM 745 C CA . LYS A 1 91 ? 21.629 9.216 -28.724 1.00 91.81 91 LYS A CA 1
ATOM 746 C C . LYS A 1 91 ? 22.706 10.127 -28.155 1.00 91.81 91 LYS A C 1
ATOM 748 O O . LYS A 1 91 ? 22.437 11.277 -27.804 1.00 91.81 91 LYS A O 1
ATOM 753 N N . LEU A 1 92 ? 23.939 9.637 -28.149 1.00 88.19 92 LEU A N 1
ATOM 754 C CA . LEU A 1 92 ? 25.138 10.400 -27.815 1.00 88.19 92 LEU A CA 1
ATOM 755 C C . LEU A 1 92 ? 26.268 10.119 -28.809 1.00 88.19 92 LEU A C 1
ATOM 757 O O . LEU A 1 92 ? 26.247 9.124 -29.532 1.00 88.19 92 LEU A O 1
ATOM 761 N N . GLN A 1 93 ? 27.248 11.019 -28.856 1.00 86.81 93 GLN A N 1
ATOM 762 C CA . GLN A 1 93 ? 28.439 10.886 -29.694 1.00 86.81 93 GLN A CA 1
ATOM 763 C C . GLN A 1 93 ? 29.646 10.614 -28.802 1.00 86.81 93 GLN A C 1
ATOM 765 O O . GLN A 1 93 ? 29.902 11.368 -27.864 1.00 86.81 93 GLN A O 1
ATOM 770 N N . TYR A 1 94 ? 30.401 9.561 -29.104 1.00 83.69 94 TYR A N 1
ATOM 771 C CA . TYR A 1 94 ? 31.614 9.206 -28.373 1.00 83.69 94 TYR A CA 1
ATOM 772 C C . TYR A 1 94 ? 32.659 8.616 -29.329 1.00 83.69 94 TYR A C 1
ATOM 774 O O . TYR A 1 94 ? 32.348 7.750 -30.140 1.00 83.69 94 TYR A O 1
ATOM 782 N N . ASN A 1 95 ? 33.901 9.111 -29.276 1.00 84.81 95 ASN A N 1
ATOM 783 C CA . ASN A 1 95 ? 35.003 8.698 -30.163 1.00 84.81 95 ASN A CA 1
ATOM 784 C C . ASN A 1 95 ? 34.659 8.701 -31.672 1.00 84.81 95 ASN A C 1
ATOM 786 O O . ASN A 1 95 ? 35.095 7.823 -32.410 1.00 84.81 95 ASN A O 1
ATOM 790 N N . ASN A 1 96 ? 33.914 9.715 -32.135 1.00 85.88 96 ASN A N 1
ATOM 791 C CA . ASN A 1 96 ? 33.411 9.869 -33.515 1.00 85.88 96 ASN A CA 1
ATOM 792 C C . ASN A 1 96 ? 32.376 8.825 -33.964 1.00 85.88 96 ASN A C 1
ATOM 794 O O . ASN A 1 96 ? 32.070 8.753 -35.154 1.00 85.88 96 ASN A O 1
ATOM 798 N N . PHE A 1 97 ? 31.832 8.043 -33.035 1.00 87.38 97 PHE A N 1
ATOM 799 C CA . PHE A 1 97 ? 30.749 7.111 -33.304 1.00 87.38 97 PHE A CA 1
ATOM 800 C C . PHE A 1 97 ? 29.467 7.526 -32.583 1.00 87.38 97 PHE A C 1
ATOM 802 O O . PHE A 1 97 ? 29.491 8.119 -31.500 1.00 87.38 97 PHE A O 1
ATOM 809 N N . GLU A 1 98 ? 28.340 7.182 -33.201 1.00 91.69 98 GLU A N 1
ATOM 810 C CA . GLU A 1 98 ? 27.014 7.357 -32.623 1.00 91.69 98 GLU A CA 1
ATOM 811 C C . GLU A 1 98 ? 26.664 6.159 -31.735 1.00 91.69 98 GLU A C 1
ATOM 813 O O . GLU A 1 98 ? 26.848 5.008 -32.133 1.00 91.69 98 GLU A O 1
ATOM 818 N N . TYR A 1 99 ? 26.108 6.438 -30.558 1.00 92.62 99 TYR A N 1
ATOM 819 C CA . TYR A 1 99 ? 25.581 5.433 -29.643 1.00 92.62 99 TYR A CA 1
ATOM 820 C C . TYR A 1 99 ? 24.137 5.746 -29.279 1.00 92.62 99 TYR A C 1
ATOM 822 O O . TYR A 1 99 ? 23.790 6.894 -29.005 1.00 92.62 99 TYR A O 1
ATOM 830 N N . ILE A 1 100 ? 23.306 4.710 -29.248 1.00 95.69 100 ILE A N 1
ATOM 831 C CA . ILE A 1 100 ? 21.898 4.780 -28.869 1.00 95.69 100 ILE A CA 1
ATOM 832 C C . ILE A 1 100 ? 21.758 4.406 -27.393 1.00 95.69 100 ILE A C 1
ATOM 834 O O . ILE A 1 100 ? 22.280 3.380 -26.950 1.00 95.69 100 ILE A O 1
ATOM 838 N N . VAL A 1 101 ? 21.024 5.212 -26.629 1.00 94.88 101 VAL A N 1
ATOM 839 C CA . VAL A 1 101 ? 20.717 4.917 -25.226 1.00 94.88 101 VAL A CA 1
ATOM 840 C C . VAL A 1 101 ? 19.630 3.852 -25.174 1.00 94.88 101 VAL A C 1
ATOM 842 O O . VAL A 1 101 ? 18.473 4.126 -25.488 1.00 94.88 101 VAL A O 1
ATOM 845 N N . THR A 1 102 ? 20.003 2.630 -24.790 1.00 97.06 102 THR A N 1
ATOM 846 C CA . THR A 1 102 ? 19.085 1.474 -24.797 1.00 97.06 102 THR A CA 1
ATOM 847 C C . THR A 1 102 ? 18.765 0.940 -23.408 1.00 97.06 102 THR A C 1
ATOM 849 O O . THR A 1 102 ? 17.747 0.269 -23.224 1.00 97.06 102 THR A O 1
ATOM 852 N N . ARG A 1 103 ? 19.588 1.245 -22.405 1.00 96.12 103 ARG A N 1
ATOM 853 C CA . ARG A 1 103 ? 19.363 0.833 -21.014 1.00 96.12 103 ARG A CA 1
ATOM 854 C C . ARG A 1 103 ? 19.561 2.023 -20.091 1.00 96.12 103 ARG A C 1
ATOM 856 O O . ARG A 1 103 ? 20.425 2.854 -20.358 1.00 96.12 103 ARG A O 1
ATOM 863 N N . PHE A 1 104 ? 18.762 2.106 -19.034 1.00 94.44 104 PHE A N 1
ATOM 864 C CA . PHE A 1 104 ? 18.783 3.243 -18.121 1.00 94.44 104 PHE A CA 1
ATOM 865 C C . PHE A 1 104 ? 18.772 2.812 -16.654 1.00 94.44 104 PHE A C 1
ATOM 867 O O . PHE A 1 104 ? 17.975 1.953 -16.274 1.00 94.44 104 PHE A O 1
ATOM 874 N N . GLY A 1 105 ? 19.601 3.457 -15.832 1.00 91.56 105 GLY A N 1
ATOM 875 C CA . GLY A 1 105 ? 19.562 3.328 -14.381 1.00 91.56 105 GLY A CA 1
ATOM 876 C C . GLY A 1 105 ? 19.732 4.652 -13.646 1.00 91.56 105 GLY A C 1
ATOM 877 O O . GLY A 1 105 ? 20.495 5.525 -14.056 1.00 91.56 105 GLY A O 1
ATOM 878 N N . TRP A 1 106 ? 19.010 4.781 -12.537 1.00 89.00 106 TRP A N 1
ATOM 879 C CA . TRP A 1 106 ? 19.089 5.916 -11.618 1.00 89.00 106 TRP A CA 1
ATOM 880 C C . TRP A 1 106 ? 19.360 5.394 -10.213 1.00 89.00 106 TRP A C 1
ATOM 882 O O . TRP A 1 106 ? 18.479 4.790 -9.616 1.00 89.00 106 TRP A O 1
ATOM 892 N N . GLY A 1 107 ? 20.560 5.592 -9.694 1.00 82.31 107 GLY A N 1
ATOM 893 C CA . GLY A 1 107 ? 20.989 5.066 -8.401 1.00 82.31 107 GLY A CA 1
ATOM 894 C C . GLY A 1 107 ? 21.075 6.096 -7.282 1.00 82.31 107 GLY A C 1
ATOM 895 O O . GLY A 1 107 ? 21.647 5.776 -6.245 1.00 82.31 107 GLY A O 1
ATOM 896 N N . ASP A 1 108 ? 20.551 7.306 -7.485 1.00 80.44 108 ASP A N 1
ATOM 897 C CA . ASP A 1 108 ? 20.533 8.357 -6.466 1.00 80.44 108 ASP A CA 1
ATOM 898 C C . ASP A 1 108 ? 19.198 8.415 -5.700 1.00 80.44 108 ASP A C 1
ATOM 900 O O . ASP A 1 108 ? 18.123 8.181 -6.267 1.00 80.44 108 ASP A O 1
ATOM 904 N N . LYS A 1 109 ? 19.274 8.769 -4.413 1.00 81.06 109 LYS A N 1
ATOM 905 C CA . LYS A 1 109 ? 18.119 8.989 -3.540 1.00 81.06 109 LYS A CA 1
ATOM 906 C C . LYS A 1 109 ? 17.681 10.443 -3.645 1.00 81.06 109 LYS A C 1
ATOM 908 O O . LYS A 1 109 ? 18.298 11.331 -3.071 1.00 81.06 109 LYS A O 1
ATOM 913 N N . THR A 1 110 ? 16.566 10.681 -4.324 1.00 80.69 110 THR A N 1
ATOM 914 C CA . THR A 1 110 ? 16.088 12.041 -4.606 1.00 80.69 110 THR A CA 1
ATOM 915 C C . THR A 1 110 ? 14.687 12.276 -4.043 1.00 80.69 110 THR A C 1
ATOM 917 O O . THR A 1 110 ? 13.813 11.408 -4.101 1.00 80.69 110 THR A O 1
ATOM 920 N N . LYS A 1 111 ? 14.402 13.492 -3.567 1.00 85.69 111 LYS A N 1
ATOM 921 C CA . LYS A 1 111 ? 13.065 13.852 -3.074 1.00 85.69 111 LYS A CA 1
ATOM 922 C C . LYS A 1 111 ? 12.021 13.965 -4.188 1.00 85.69 111 LYS A C 1
ATOM 924 O O . LYS A 1 111 ? 10.927 13.411 -4.071 1.00 85.69 111 LYS A O 1
ATOM 929 N N . ASN A 1 112 ? 12.326 14.687 -5.266 1.00 89.00 112 ASN A N 1
ATOM 930 C CA . ASN A 1 112 ? 11.439 14.826 -6.423 1.00 89.00 112 ASN A CA 1
ATOM 931 C C . ASN A 1 112 ? 12.203 14.532 -7.714 1.00 89.00 112 ASN A C 1
ATOM 933 O O . ASN A 1 112 ? 13.141 15.246 -8.055 1.00 89.00 112 ASN A O 1
ATOM 937 N N . LEU A 1 113 ? 11.747 13.538 -8.476 1.00 89.75 113 LEU A N 1
ATOM 938 C CA . LEU A 1 113 ? 12.308 13.233 -9.790 1.00 89.75 113 LEU A CA 1
ATOM 939 C C . LEU A 1 113 ? 11.192 13.178 -10.826 1.00 89.75 113 LEU A C 1
ATOM 941 O O . LEU A 1 113 ? 10.271 12.373 -10.715 1.00 89.75 113 LEU A O 1
ATOM 945 N N . THR A 1 114 ? 11.296 14.012 -11.854 1.00 91.19 114 THR A N 1
ATOM 946 C CA . THR A 1 114 ? 10.517 13.889 -13.086 1.00 91.19 114 THR A CA 1
ATOM 947 C C . THR A 1 114 ? 11.448 13.458 -14.205 1.00 91.19 114 THR A C 1
ATOM 949 O O . THR A 1 114 ? 12.396 14.170 -14.521 1.00 91.19 114 THR A O 1
ATOM 952 N N . ILE A 1 115 ? 11.191 12.306 -14.816 1.00 90.06 115 ILE A N 1
ATOM 953 C CA . ILE A 1 115 ? 12.055 11.760 -15.860 1.00 90.06 115 ILE A CA 1
ATOM 954 C C . ILE A 1 115 ? 11.255 11.307 -17.079 1.00 90.06 115 ILE A C 1
ATOM 956 O O . ILE A 1 115 ? 10.236 10.618 -16.966 1.00 90.06 115 ILE A O 1
ATOM 960 N N . LYS A 1 116 ? 11.735 11.695 -18.264 1.00 89.94 116 LYS A N 1
ATOM 961 C CA . LYS A 1 116 ? 11.249 11.176 -19.547 1.00 89.94 116 LYS A CA 1
ATOM 962 C C . LYS A 1 116 ? 12.338 10.331 -20.185 1.00 89.94 116 LYS A C 1
ATOM 964 O O . LYS A 1 116 ? 13.420 10.837 -20.496 1.00 89.94 116 LYS A O 1
ATOM 969 N N . LEU A 1 117 ? 12.039 9.048 -20.346 1.00 93.50 117 LEU A N 1
ATOM 970 C CA . LEU A 1 117 ? 12.918 8.105 -21.019 1.00 93.50 117 LEU A CA 1
ATOM 971 C C . LEU A 1 117 ? 12.631 8.131 -22.528 1.00 93.50 117 LEU A C 1
ATOM 973 O O . LEU A 1 117 ? 11.465 8.174 -22.918 1.00 93.50 117 LEU A O 1
ATOM 977 N N . PRO A 1 118 ? 13.660 8.104 -23.386 1.00 94.19 118 PRO A N 1
ATOM 978 C CA . PRO A 1 118 ? 13.468 8.075 -24.826 1.00 94.19 118 PRO A CA 1
ATOM 979 C C . PRO A 1 118 ? 12.908 6.731 -25.306 1.00 94.19 118 PRO A C 1
ATOM 981 O O . PRO A 1 118 ? 13.154 5.690 -24.695 1.00 94.19 118 PRO A O 1
ATOM 984 N N . ASN A 1 119 ? 12.265 6.734 -26.480 1.00 95.94 119 ASN A N 1
ATOM 985 C CA . ASN A 1 119 ? 11.749 5.531 -27.161 1.00 95.94 119 ASN A CA 1
ATOM 986 C C . ASN A 1 119 ? 12.841 4.576 -27.687 1.00 95.94 119 ASN A C 1
ATOM 988 O O . ASN A 1 119 ? 12.554 3.628 -28.412 1.00 95.94 119 ASN A O 1
ATOM 992 N N . THR A 1 120 ? 14.103 4.817 -27.340 1.00 97.06 120 THR A N 1
ATOM 993 C CA . THR A 1 120 ? 15.220 3.899 -27.575 1.00 97.06 120 THR A CA 1
ATOM 994 C C . THR A 1 120 ? 15.502 3.005 -26.366 1.00 97.06 120 THR A C 1
ATOM 996 O O . THR A 1 120 ? 16.150 1.969 -26.513 1.00 97.06 120 THR A O 1
ATOM 999 N N . VAL A 1 121 ? 15.014 3.368 -25.171 1.00 98.00 121 VAL A N 1
ATOM 1000 C CA . VAL A 1 121 ? 15.232 2.593 -23.945 1.00 98.00 121 VAL A CA 1
ATOM 1001 C C . VAL A 1 121 ? 14.357 1.342 -23.954 1.00 98.00 121 VAL A C 1
ATOM 1003 O O . VAL A 1 121 ? 13.129 1.417 -23.999 1.00 98.00 121 VAL A O 1
ATOM 1006 N N . ARG A 1 122 ? 15.005 0.180 -23.866 1.00 98.12 122 ARG A N 1
ATOM 1007 C CA . ARG A 1 122 ? 14.380 -1.150 -23.788 1.00 98.12 122 ARG A CA 1
ATOM 1008 C C . ARG A 1 122 ? 14.461 -1.781 -22.398 1.00 98.12 122 ARG A C 1
ATOM 1010 O O . ARG A 1 122 ? 13.687 -2.684 -22.106 1.00 98.12 122 ARG A O 1
ATOM 1017 N N . CYS A 1 123 ? 15.353 -1.302 -21.528 1.00 97.19 123 CYS A N 1
ATOM 1018 C CA . CYS A 1 123 ? 15.561 -1.858 -20.189 1.00 97.19 123 CYS A CA 1
ATOM 1019 C C . CYS A 1 123 ? 15.738 -0.756 -19.139 1.00 97.19 123 CYS A C 1
ATOM 1021 O O . CYS A 1 123 ? 16.583 0.125 -19.311 1.00 97.19 123 CYS A O 1
ATOM 1023 N N . ILE A 1 124 ? 15.013 -0.860 -18.024 1.00 96.19 124 ILE A N 1
ATOM 1024 C CA . ILE A 1 124 ? 15.326 -0.133 -16.786 1.00 96.19 124 ILE A CA 1
ATOM 1025 C C . ILE A 1 124 ? 16.028 -1.097 -15.832 1.00 96.19 124 ILE A C 1
ATOM 1027 O O . ILE A 1 124 ? 15.562 -2.218 -15.617 1.00 96.19 124 ILE A O 1
ATOM 1031 N N . LEU A 1 125 ? 17.170 -0.670 -15.306 1.00 92.56 125 LEU A N 1
ATOM 1032 C CA . LEU A 1 125 ? 18.098 -1.531 -14.586 1.00 92.56 125 LEU A CA 1
ATOM 1033 C C . LEU A 1 125 ? 17.666 -1.814 -13.151 1.00 92.56 125 LEU A C 1
ATOM 1035 O O . LEU A 1 125 ? 16.856 -1.096 -12.550 1.00 92.56 125 LEU A O 1
ATOM 1039 N N . LYS A 1 126 ? 18.255 -2.877 -12.608 1.00 85.00 126 LYS A N 1
ATOM 1040 C CA . LYS A 1 126 ? 18.050 -3.315 -11.234 1.00 85.00 126 LYS A CA 1
ATOM 1041 C C . LYS A 1 126 ? 18.373 -2.187 -10.255 1.00 85.00 126 LYS A C 1
ATOM 1043 O O . LYS A 1 126 ? 19.305 -1.424 -10.489 1.00 85.00 126 LYS A O 1
ATOM 1048 N N . ASP A 1 127 ? 17.602 -2.100 -9.173 1.00 85.56 127 ASP A N 1
ATOM 1049 C CA . ASP A 1 127 ? 17.794 -1.127 -8.086 1.00 85.56 127 ASP A CA 1
ATOM 1050 C C . ASP A 1 127 ? 17.719 0.354 -8.545 1.00 85.56 127 ASP A C 1
ATOM 1052 O O . ASP A 1 127 ? 18.061 1.260 -7.786 1.00 85.56 127 ASP A O 1
ATOM 1056 N N . SER A 1 128 ? 17.247 0.619 -9.773 1.00 87.88 128 SER A N 1
ATOM 1057 C CA . SER A 1 128 ? 16.996 1.986 -10.248 1.00 87.88 128 SER A CA 1
ATOM 1058 C C . SER A 1 128 ? 15.906 2.670 -9.423 1.00 87.88 128 SER A C 1
ATOM 1060 O O . SER A 1 128 ? 15.098 2.001 -8.797 1.00 87.88 128 SER A O 1
ATOM 1062 N N . PHE A 1 129 ? 15.874 4.001 -9.437 1.00 89.31 129 PHE A N 1
ATOM 1063 C CA . PHE A 1 129 ? 14.893 4.868 -8.778 1.00 89.31 129 PHE A CA 1
ATOM 1064 C C . PHE A 1 129 ? 14.690 4.648 -7.273 1.00 89.31 129 PHE A C 1
ATOM 1066 O O . PHE A 1 129 ? 13.760 5.225 -6.722 1.00 89.31 129 PHE A O 1
ATOM 1073 N N . ASN A 1 130 ? 15.538 3.869 -6.605 1.00 83.56 130 ASN A N 1
ATOM 1074 C CA . ASN A 1 130 ? 15.385 3.477 -5.208 1.00 83.56 130 ASN A CA 1
ATOM 1075 C C . ASN A 1 130 ? 15.163 4.682 -4.264 1.00 83.56 130 ASN A C 1
ATOM 1077 O O . ASN A 1 130 ? 15.853 5.693 -4.361 1.00 83.56 130 ASN A O 1
ATOM 1081 N N . GLU A 1 131 ? 14.202 4.560 -3.339 1.00 84.44 131 GLU A N 1
ATOM 1082 C CA . GLU A 1 131 ? 13.950 5.528 -2.257 1.00 84.44 131 GLU A CA 1
ATOM 1083 C C . GLU A 1 131 ? 13.564 6.957 -2.716 1.00 84.44 131 GLU A C 1
ATOM 1085 O O . GLU A 1 131 ? 13.731 7.926 -1.978 1.00 84.44 131 GLU A O 1
ATOM 1090 N N . ILE A 1 132 ? 12.971 7.114 -3.908 1.00 86.50 132 ILE A N 1
ATOM 1091 C CA . ILE A 1 132 ? 12.486 8.424 -4.383 1.00 86.50 132 ILE A CA 1
ATOM 1092 C C . ILE A 1 132 ? 11.122 8.797 -3.779 1.00 86.50 132 ILE A C 1
ATOM 1094 O O . ILE A 1 132 ? 10.132 8.092 -3.981 1.00 86.50 132 ILE A O 1
ATOM 1098 N N . GLU A 1 133 ? 11.005 9.951 -3.110 1.00 86.38 133 GLU A N 1
ATOM 1099 C CA . GLU A 1 133 ? 9.752 10.353 -2.436 1.00 86.38 133 GLU A CA 1
ATOM 1100 C C . GLU A 1 133 ? 8.629 10.826 -3.375 1.00 86.38 133 GLU A C 1
ATOM 1102 O O . GLU A 1 133 ? 7.460 10.816 -2.988 1.00 86.38 133 GLU A O 1
ATOM 1107 N N . ASN A 1 134 ? 8.949 11.307 -4.575 1.00 90.00 134 ASN A N 1
ATOM 1108 C CA . ASN A 1 134 ? 7.963 11.794 -5.540 1.00 90.00 134 ASN A CA 1
ATOM 1109 C C . ASN A 1 134 ? 8.450 11.550 -6.973 1.00 90.00 134 ASN A C 1
ATOM 1111 O O . ASN A 1 134 ? 8.924 12.464 -7.653 1.00 90.00 134 ASN A O 1
ATOM 1115 N N . LEU A 1 135 ? 8.306 10.313 -7.447 1.00 92.75 135 LEU A N 1
ATOM 1116 C CA . LEU A 1 135 ? 8.691 9.934 -8.806 1.00 92.75 135 LEU A CA 1
ATOM 1117 C C . LEU A 1 135 ? 7.571 10.240 -9.809 1.00 92.75 135 LEU A C 1
ATOM 1119 O O . LEU A 1 135 ? 6.427 9.816 -9.633 1.00 92.75 135 LEU A O 1
ATOM 1123 N N . SER A 1 136 ? 7.902 10.953 -10.880 1.00 95.44 136 SER A N 1
ATOM 1124 C CA . SER A 1 136 ? 7.078 11.110 -12.078 1.00 95.44 136 SER A CA 1
ATOM 1125 C C . SER A 1 136 ? 7.834 10.574 -13.287 1.00 95.44 136 SER A C 1
ATOM 1127 O O . SER A 1 136 ? 8.839 11.151 -13.685 1.00 95.44 136 SER A O 1
ATOM 1129 N N . ILE A 1 137 ? 7.375 9.466 -13.864 1.00 95.62 137 ILE A N 1
ATOM 1130 C CA . ILE A 1 137 ? 8.086 8.782 -14.951 1.00 95.62 137 ILE A CA 1
ATOM 1131 C C . ILE A 1 137 ? 7.177 8.517 -16.151 1.00 95.62 137 ILE A C 1
ATOM 1133 O O . ILE A 1 137 ? 6.028 8.090 -16.015 1.00 95.62 137 ILE A O 1
ATOM 1137 N N . ASN A 1 138 ? 7.699 8.767 -17.348 1.00 95.12 138 ASN A N 1
ATOM 1138 C CA . ASN A 1 138 ? 7.109 8.296 -18.595 1.00 95.12 138 ASN A CA 1
ATOM 1139 C C . ASN A 1 138 ? 7.914 7.094 -19.107 1.00 95.12 138 ASN A C 1
ATOM 1141 O O . ASN A 1 138 ? 9.120 7.198 -19.337 1.00 95.12 138 ASN A O 1
ATOM 1145 N N . LEU A 1 139 ? 7.241 5.945 -19.198 1.00 97.00 139 LEU A N 1
ATOM 1146 C CA . LEU A 1 139 ? 7.793 4.695 -19.705 1.00 97.00 139 LEU A CA 1
ATOM 1147 C C . LEU A 1 139 ? 7.601 4.640 -21.230 1.00 97.00 139 LEU A C 1
ATOM 1149 O O . LEU A 1 139 ? 6.473 4.840 -21.693 1.00 97.00 139 LEU A O 1
ATOM 1153 N N . PRO A 1 140 ? 8.653 4.339 -22.007 1.00 97.31 140 PRO A N 1
ATOM 1154 C CA . PRO A 1 140 ? 8.583 4.392 -23.459 1.00 97.31 140 PRO A CA 1
ATOM 1155 C C . PRO A 1 140 ? 7.875 3.171 -24.055 1.00 97.31 140 PRO A C 1
ATOM 1157 O O . PRO A 1 140 ? 7.789 2.093 -23.453 1.00 97.31 140 PRO A O 1
ATOM 1160 N N . SER A 1 141 ? 7.414 3.315 -25.296 1.00 97.56 141 SER A N 1
ATOM 1161 C CA . SER A 1 141 ? 6.736 2.246 -26.045 1.00 97.56 141 SER A CA 1
ATOM 1162 C C . SER A 1 141 ? 7.666 1.060 -26.333 1.00 97.56 141 SER A C 1
ATOM 1164 O O . SER A 1 141 ? 7.218 -0.084 -26.389 1.00 97.56 141 SER A O 1
ATOM 1166 N N . SER A 1 142 ? 8.971 1.327 -26.423 1.00 98.12 142 SER A N 1
ATOM 1167 C CA . SER A 1 142 ? 10.051 0.358 -26.621 1.00 98.12 142 SER A CA 1
ATOM 1168 C C . SER A 1 142 ? 10.446 -0.426 -25.372 1.00 98.12 142 SER A C 1
ATOM 1170 O O . SER A 1 142 ? 11.283 -1.312 -25.479 1.00 98.12 142 SER A O 1
ATOM 1172 N N . LEU A 1 143 ? 9.927 -0.089 -24.186 1.00 98.50 143 LEU A N 1
ATOM 1173 C CA . LEU A 1 143 ? 10.360 -0.727 -22.944 1.00 98.50 143 LEU A CA 1
ATOM 1174 C C . LEU A 1 143 ? 9.963 -2.209 -22.922 1.00 98.50 143 LEU A C 1
ATOM 1176 O O . LEU A 1 143 ? 8.776 -2.535 -22.977 1.00 98.50 143 LEU A O 1
ATOM 1180 N N . GLU A 1 144 ? 10.952 -3.089 -22.784 1.00 98.25 144 GLU A N 1
ATOM 1181 C CA . GLU A 1 144 ? 10.797 -4.550 -22.785 1.00 98.25 144 GLU A CA 1
ATOM 1182 C C . GLU A 1 144 ? 11.045 -5.147 -21.395 1.00 98.25 144 GLU A C 1
ATOM 1184 O O . GLU A 1 144 ? 10.409 -6.127 -21.006 1.00 98.25 144 GLU A O 1
ATOM 1189 N N . GLU A 1 145 ? 11.939 -4.532 -20.616 1.00 97.38 145 GLU A N 1
ATOM 1190 C CA . GLU A 1 145 ? 12.393 -5.058 -19.333 1.00 97.38 145 GLU A CA 1
ATOM 1191 C C . GLU A 1 145 ? 12.410 -3.988 -18.231 1.00 97.38 145 GLU A C 1
ATOM 1193 O O . GLU A 1 145 ? 12.976 -2.905 -18.375 1.00 97.38 145 GLU A O 1
ATOM 1198 N N . ILE A 1 146 ? 11.822 -4.341 -17.089 1.00 96.44 146 ILE A N 1
ATOM 1199 C CA . ILE A 1 146 ? 12.000 -3.664 -15.804 1.00 96.44 146 ILE A CA 1
ATOM 1200 C C . ILE A 1 146 ? 12.611 -4.705 -14.873 1.00 96.44 146 ILE A C 1
ATOM 1202 O O . ILE A 1 146 ? 12.024 -5.777 -14.669 1.00 96.44 146 ILE A O 1
ATOM 1206 N N . GLN A 1 147 ? 13.803 -4.420 -14.366 1.00 91.69 147 GLN A N 1
ATOM 1207 C CA . GLN A 1 147 ? 14.541 -5.343 -13.514 1.00 91.69 147 GLN A CA 1
ATOM 1208 C C . GLN A 1 147 ? 14.066 -5.292 -12.056 1.00 91.69 147 GLN A C 1
ATOM 1210 O O . GLN A 1 147 ? 13.163 -4.544 -11.684 1.00 91.69 147 GLN A O 1
ATOM 1215 N N . ASP A 1 148 ? 14.615 -6.180 -11.231 1.00 84.81 148 ASP A N 1
ATOM 1216 C CA . ASP A 1 148 ? 14.213 -6.289 -9.830 1.00 84.81 148 ASP A CA 1
ATOM 1217 C C . ASP A 1 148 ? 14.577 -5.015 -9.054 1.00 84.81 148 ASP A C 1
ATOM 1219 O O . ASP A 1 148 ? 15.575 -4.357 -9.349 1.00 84.81 148 ASP A O 1
ATOM 1223 N N . ASN A 1 149 ? 13.763 -4.662 -8.057 1.00 85.44 149 ASN A N 1
ATOM 1224 C CA . ASN A 1 149 ? 13.982 -3.516 -7.166 1.00 85.44 149 ASN A CA 1
ATOM 1225 C C . ASN A 1 149 ? 14.024 -2.130 -7.832 1.00 85.44 149 ASN A C 1
ATOM 1227 O O . ASN A 1 149 ? 14.317 -1.151 -7.156 1.00 85.44 149 ASN A O 1
ATOM 1231 N N . THR A 1 150 ? 13.658 -2.007 -9.112 1.00 89.62 150 THR A N 1
ATOM 1232 C CA . THR A 1 150 ? 13.599 -0.730 -9.855 1.00 89.62 150 THR A CA 1
ATOM 1233 C C . THR A 1 150 ? 12.668 0.329 -9.250 1.00 89.62 150 THR A C 1
ATOM 1235 O O . THR A 1 150 ? 12.683 1.477 -9.672 1.00 89.62 150 THR A O 1
ATOM 1238 N N . PHE A 1 151 ? 11.793 -0.026 -8.314 1.00 90.38 151 PHE A N 1
ATOM 1239 C CA . PHE A 1 151 ? 10.959 0.961 -7.632 1.00 90.38 151 PHE A CA 1
ATOM 1240 C C . PHE A 1 151 ? 10.934 0.744 -6.125 1.00 90.38 151 PHE A C 1
ATOM 1242 O O . PHE A 1 151 ? 9.957 1.121 -5.487 1.00 90.38 151 PHE A O 1
ATOM 1249 N N . VAL A 1 152 ? 11.942 0.096 -5.537 1.00 84.44 152 VAL A N 1
ATOM 1250 C CA . VAL A 1 152 ? 11.914 -0.188 -4.099 1.00 84.44 152 VAL A CA 1
ATOM 1251 C C . VAL A 1 152 ? 11.870 1.122 -3.299 1.00 84.44 152 VAL A C 1
ATOM 1253 O O . VAL A 1 152 ? 12.601 2.070 -3.570 1.00 84.44 152 VAL A O 1
ATOM 1256 N N . ASN A 1 153 ? 10.929 1.202 -2.355 1.00 80.06 153 ASN A N 1
ATOM 1257 C CA . ASN A 1 153 ? 10.691 2.372 -1.503 1.00 80.06 153 ASN A CA 1
ATOM 1258 C C . ASN A 1 153 ? 10.411 3.714 -2.218 1.00 80.06 153 ASN A C 1
ATOM 1260 O O . ASN A 1 153 ? 10.511 4.772 -1.597 1.00 80.06 153 ASN A O 1
ATOM 1264 N N . CYS A 1 154 ? 9.961 3.695 -3.479 1.00 85.38 154 CYS A N 1
ATOM 1265 C CA . CYS A 1 154 ? 9.602 4.913 -4.218 1.00 85.38 154 CYS A CA 1
ATOM 1266 C C . CYS A 1 154 ? 8.142 5.338 -4.030 1.00 85.38 154 CYS A C 1
ATOM 1268 O O . CYS A 1 154 ? 7.219 4.639 -4.411 1.00 85.38 154 CYS A O 1
ATOM 1270 N N . LYS A 1 155 ? 7.846 6.571 -3.661 1.00 86.69 155 LYS A N 1
ATOM 1271 C CA . LYS A 1 155 ? 6.473 7.087 -3.789 1.00 86.69 155 LYS A CA 1
ATOM 1272 C C . LYS A 1 155 ? 6.250 7.610 -5.214 1.00 86.69 155 LYS A C 1
ATOM 1274 O O . LYS A 1 155 ? 6.668 8.711 -5.572 1.00 86.69 155 LYS A O 1
ATOM 1279 N N . ILE A 1 156 ? 5.578 6.813 -6.051 1.00 90.38 156 ILE A N 1
ATOM 1280 C CA . ILE A 1 156 ? 5.234 7.222 -7.421 1.00 90.38 156 ILE A CA 1
ATOM 1281 C C . ILE A 1 156 ? 4.098 8.250 -7.395 1.00 90.38 156 ILE A C 1
ATOM 1283 O O . ILE A 1 156 ? 2.930 7.934 -7.159 1.00 90.38 156 ILE A O 1
ATOM 1287 N N . LYS A 1 157 ? 4.448 9.498 -7.707 1.00 91.88 157 LYS A N 1
ATOM 1288 C CA . LYS A 1 157 ? 3.507 10.600 -7.920 1.00 91.88 157 LYS A CA 1
ATOM 1289 C C . LYS A 1 157 ? 2.728 10.405 -9.220 1.00 91.88 157 LYS A C 1
ATOM 1291 O O . LYS A 1 157 ? 1.507 10.571 -9.237 1.00 91.88 157 LYS A O 1
ATOM 1296 N N . SER A 1 158 ? 3.415 10.046 -10.303 1.00 94.69 158 SER A N 1
ATOM 1297 C CA . SER A 1 158 ? 2.776 9.707 -11.575 1.00 94.69 158 SER A CA 1
ATOM 1298 C C . SER A 1 158 ? 3.610 8.722 -12.384 1.00 94.69 158 SER A C 1
ATOM 1300 O O . SER A 1 158 ? 4.834 8.799 -12.423 1.00 94.69 158 SER A O 1
ATOM 1302 N N . VAL A 1 159 ? 2.944 7.792 -13.055 1.00 96.06 159 VAL A N 1
ATOM 1303 C CA . VAL A 1 159 ? 3.575 6.982 -14.095 1.00 96.06 159 VAL A CA 1
ATOM 1304 C C . VAL A 1 159 ? 2.665 6.954 -15.311 1.00 96.06 159 VAL A C 1
ATOM 1306 O O . VAL A 1 159 ? 1.446 6.838 -15.189 1.00 96.06 159 VAL A O 1
ATOM 1309 N N . SER A 1 160 ? 3.265 7.101 -16.484 1.00 95.75 160 SER A N 1
ATOM 1310 C CA . SER A 1 160 ? 2.599 6.973 -17.778 1.00 95.75 160 SER A CA 1
ATOM 1311 C C . SER A 1 160 ? 3.357 5.980 -18.647 1.00 95.75 160 SER A C 1
ATOM 1313 O O . SER A 1 160 ? 4.524 5.692 -18.388 1.00 95.75 160 SER A O 1
ATOM 1315 N N . LEU A 1 161 ? 2.675 5.444 -19.651 1.00 97.19 161 LEU A N 1
ATOM 1316 C CA . LEU A 1 161 ? 3.231 4.511 -20.618 1.00 97.19 161 LEU A CA 1
ATOM 1317 C C . LEU A 1 161 ? 2.837 4.990 -22.009 1.00 97.19 161 LEU A C 1
ATOM 1319 O O . LEU A 1 161 ? 1.653 5.239 -22.246 1.00 97.19 161 LEU A O 1
ATOM 1323 N N . ASP A 1 162 ? 3.818 5.124 -22.892 1.00 96.75 162 ASP A N 1
ATOM 1324 C CA . ASP A 1 162 ? 3.582 5.500 -24.281 1.00 96.75 162 ASP A CA 1
ATOM 1325 C C . ASP A 1 162 ? 2.755 4.433 -25.013 1.00 96.75 162 ASP A C 1
ATOM 1327 O O . ASP A 1 162 ? 2.854 3.227 -24.750 1.00 96.75 162 ASP A O 1
ATOM 1331 N N . GLU A 1 163 ? 1.916 4.884 -25.948 1.00 95.06 163 GLU A N 1
ATOM 1332 C CA . GLU A 1 163 ? 1.063 3.997 -26.736 1.00 95.06 163 GLU A CA 1
ATOM 1333 C C . GLU A 1 163 ? 1.893 2.980 -27.534 1.00 95.06 163 GLU A C 1
ATOM 1335 O O . GLU A 1 163 ? 2.946 3.293 -28.084 1.00 95.06 163 GLU A O 1
ATOM 1340 N N . GLY A 1 164 ? 1.395 1.744 -27.621 1.00 94.19 164 GLY A N 1
ATOM 1341 C CA . GLY A 1 164 ? 2.037 0.679 -28.395 1.00 94.19 164 GLY A CA 1
ATOM 1342 C C . GLY A 1 164 ? 3.049 -0.174 -27.628 1.00 94.19 164 GLY A C 1
ATOM 1343 O O . GLY A 1 164 ? 3.629 -1.073 -28.231 1.00 94.19 164 GLY A O 1
ATOM 1344 N N . ASN A 1 165 ? 3.236 0.033 -26.318 1.00 97.81 165 ASN A N 1
ATOM 1345 C CA . ASN A 1 165 ? 4.033 -0.896 -25.517 1.00 97.81 165 ASN A CA 1
ATOM 1346 C C . ASN A 1 165 ? 3.369 -2.288 -25.443 1.00 97.81 165 ASN A C 1
ATOM 1348 O O . ASN A 1 165 ? 2.212 -2.424 -25.040 1.00 97.81 165 ASN A O 1
ATOM 1352 N N . TYR A 1 166 ? 4.114 -3.332 -25.815 1.00 96.88 166 TYR A N 1
ATOM 1353 C CA . TYR A 1 166 ? 3.616 -4.714 -25.869 1.00 96.88 166 TYR A CA 1
ATOM 1354 C C . TYR A 1 166 ? 3.781 -5.495 -24.556 1.00 96.88 166 TYR A C 1
ATOM 1356 O O . TYR A 1 166 ? 3.129 -6.527 -24.361 1.00 96.88 166 TYR A O 1
ATOM 1364 N N . TYR A 1 167 ? 4.647 -5.031 -23.655 1.00 98.25 167 TYR A N 1
ATOM 1365 C CA . TYR A 1 167 ? 5.123 -5.796 -22.500 1.00 98.25 167 TYR A CA 1
ATOM 1366 C C . TYR A 1 167 ? 4.496 -5.360 -21.183 1.00 98.25 167 TYR A C 1
ATOM 1368 O O . TYR A 1 167 ? 4.343 -6.181 -20.277 1.00 98.25 167 TYR A O 1
ATOM 1376 N N . PHE A 1 168 ? 4.080 -4.100 -21.086 1.00 98.50 168 PHE A N 1
ATOM 1377 C CA . PHE A 1 168 ? 3.607 -3.486 -19.857 1.00 98.50 168 PHE A CA 1
ATOM 1378 C C . PHE A 1 168 ? 2.262 -2.797 -20.031 1.00 98.50 168 PHE A C 1
ATOM 1380 O O . PHE A 1 168 ? 1.794 -2.511 -21.130 1.00 98.50 168 PHE A O 1
ATOM 1387 N N . LYS A 1 169 ? 1.638 -2.507 -18.895 1.00 97.69 169 LYS A N 1
ATOM 1388 C CA . LYS A 1 169 ? 0.519 -1.575 -18.792 1.00 97.69 169 LYS A CA 1
ATOM 1389 C C . LYS A 1 169 ? 0.564 -0.845 -17.462 1.00 97.69 169 LYS A C 1
ATOM 1391 O O . LYS A 1 169 ? 1.064 -1.369 -16.464 1.00 97.69 169 LYS A O 1
ATOM 1396 N N . VAL A 1 170 ? -0.030 0.341 -17.450 1.00 97.38 170 VAL A N 1
ATOM 1397 C CA . VAL A 1 170 ? -0.147 1.178 -16.259 1.00 97.38 170 VAL A CA 1
ATOM 1398 C C . VAL A 1 170 ? -1.616 1.322 -15.875 1.00 97.38 170 VAL A C 1
ATOM 1400 O O . VAL A 1 170 ? -2.443 1.731 -16.685 1.00 97.38 170 VAL A O 1
ATOM 1403 N N . GLU A 1 171 ? -1.952 0.995 -14.628 1.00 95.12 171 GLU A N 1
ATOM 1404 C CA . GLU A 1 171 ? -3.291 1.190 -14.058 1.00 95.12 171 GLU A CA 1
ATOM 1405 C C . GLU A 1 171 ? -3.144 1.821 -12.661 1.00 95.12 171 GLU A C 1
ATOM 1407 O O . GLU A 1 171 ? -2.504 1.242 -11.787 1.00 95.12 171 GLU A O 1
ATOM 1412 N N . ASN A 1 172 ? -3.742 2.995 -12.412 1.00 91.75 172 ASN A N 1
ATOM 1413 C CA . ASN A 1 172 ? -3.711 3.684 -11.104 1.00 91.75 172 ASN A CA 1
ATOM 1414 C C . ASN A 1 172 ? -2.296 3.867 -10.512 1.00 91.75 172 ASN A C 1
ATOM 1416 O O . ASN A 1 172 ? -2.059 3.547 -9.343 1.00 91.75 172 ASN A O 1
ATOM 1420 N N . ASN A 1 173 ? -1.358 4.356 -11.326 1.00 93.75 173 ASN A N 1
ATOM 1421 C CA . ASN A 1 173 ? 0.070 4.472 -11.006 1.00 93.75 173 ASN A CA 1
ATOM 1422 C C . ASN A 1 173 ? 0.778 3.149 -10.658 1.00 93.75 173 ASN A C 1
ATOM 1424 O O . ASN A 1 173 ? 1.889 3.174 -10.150 1.00 93.75 173 ASN A O 1
ATOM 1428 N N . SER A 1 174 ? 0.164 1.995 -10.915 1.00 95.50 174 SER A N 1
ATOM 1429 C CA . SER A 1 174 ? 0.803 0.684 -10.766 1.00 95.50 174 SER A CA 1
ATOM 1430 C C . SER A 1 174 ? 1.269 0.171 -12.125 1.00 95.50 174 SER A C 1
ATOM 1432 O O . SER A 1 174 ? 0.618 0.444 -13.136 1.00 95.50 174 SER A O 1
ATOM 1434 N N . ILE A 1 175 ? 2.370 -0.579 -12.146 1.00 97.69 175 ILE A N 1
ATOM 1435 C CA . ILE A 1 175 ? 3.005 -1.098 -13.361 1.00 97.69 175 ILE A CA 1
ATOM 1436 C C . ILE A 1 175 ? 2.874 -2.620 -13.367 1.00 97.69 175 ILE A C 1
ATOM 1438 O O . ILE A 1 175 ? 3.333 -3.307 -12.447 1.00 97.69 175 ILE A O 1
ATOM 1442 N N . TYR A 1 176 ? 2.259 -3.144 -14.421 1.00 98.38 176 TYR A N 1
ATOM 1443 C CA . TYR A 1 176 ? 2.010 -4.571 -14.603 1.00 98.38 176 TYR A CA 1
ATOM 1444 C C . TYR A 1 176 ? 2.554 -5.058 -15.944 1.00 98.38 176 TYR A C 1
ATOM 1446 O O . TYR A 1 176 ? 2.745 -4.255 -16.856 1.00 98.38 176 TYR A O 1
ATOM 1454 N N . SER A 1 177 ? 2.717 -6.374 -16.096 1.00 98.56 177 SER A N 1
ATOM 1455 C CA . SER A 1 177 ? 2.805 -6.991 -17.424 1.00 98.56 177 SER A CA 1
ATOM 1456 C C . SER A 1 177 ? 1.560 -6.658 -18.251 1.00 98.56 177 SER A C 1
ATOM 1458 O O . SER A 1 177 ? 0.476 -6.439 -17.699 1.00 98.56 177 SER A O 1
ATOM 1460 N N . SER A 1 178 ? 1.685 -6.657 -19.576 1.00 97.62 178 SER A N 1
ATOM 1461 C CA . SER A 1 178 ? 0.592 -6.337 -20.502 1.00 97.62 178 SER A CA 1
ATOM 1462 C C . SER A 1 178 ? -0.633 -7.241 -20.302 1.00 97.62 178 SER A C 1
ATOM 1464 O O . SER A 1 178 ? -1.769 -6.765 -20.340 1.00 97.62 178 SER A O 1
ATOM 1466 N N . ASP A 1 179 ? -0.426 -8.516 -19.953 1.00 97.75 179 ASP A N 1
ATOM 1467 C CA . ASP A 1 179 ? -1.499 -9.457 -19.594 1.00 97.75 179 ASP A CA 1
ATOM 1468 C C . ASP A 1 179 ? -2.067 -9.267 -18.169 1.00 97.75 179 ASP A C 1
ATOM 1470 O O . ASP A 1 179 ? -3.098 -9.843 -17.818 1.00 97.75 179 ASP A O 1
ATOM 1474 N N . GLY A 1 180 ? -1.435 -8.425 -17.349 1.00 97.88 180 GLY A N 1
ATOM 1475 C CA . GLY A 1 180 ? -1.842 -8.089 -15.986 1.00 97.88 180 GLY A CA 1
ATOM 1476 C C . GLY A 1 180 ? -1.539 -9.144 -14.926 1.00 97.88 180 GLY A C 1
ATOM 1477 O O . GLY A 1 180 ? -2.073 -9.029 -13.823 1.00 97.88 180 GLY A O 1
ATOM 1478 N N . LYS A 1 181 ? -0.727 -10.163 -15.232 1.00 98.50 181 LYS A N 1
ATOM 1479 C CA . LYS A 1 181 ? -0.409 -11.248 -14.291 1.00 98.50 181 LYS A CA 1
ATOM 1480 C C . LYS A 1 181 ? 0.808 -10.979 -13.414 1.00 98.50 181 LYS A C 1
ATOM 1482 O O . LYS A 1 181 ? 0.903 -11.573 -12.342 1.00 98.50 181 LYS A O 1
ATOM 1487 N N . ILE A 1 182 ? 1.724 -10.113 -13.837 1.00 98.38 182 ILE A N 1
ATOM 1488 C CA . ILE A 1 182 ? 2.954 -9.799 -13.103 1.00 98.38 182 ILE A CA 1
ATOM 1489 C C . ILE A 1 182 ? 2.895 -8.346 -12.645 1.00 98.38 182 ILE A C 1
ATOM 1491 O O . ILE A 1 182 ? 2.611 -7.459 -13.446 1.00 98.38 182 ILE A O 1
ATOM 1495 N N . ALA A 1 183 ? 3.158 -8.100 -11.365 1.00 97.81 183 ALA A N 1
ATOM 1496 C CA . ALA A 1 183 ? 3.289 -6.759 -10.811 1.00 97.81 183 ALA A CA 1
ATOM 1497 C C . ALA A 1 183 ? 4.767 -6.380 -10.663 1.00 97.81 183 ALA A C 1
ATOM 1499 O O . ALA A 1 183 ? 5.517 -7.083 -9.985 1.00 97.81 183 ALA A O 1
ATOM 1500 N N . TYR A 1 184 ? 5.145 -5.260 -11.281 1.00 95.94 184 TYR A N 1
ATOM 1501 C CA . TYR A 1 184 ? 6.475 -4.645 -11.192 1.00 95.94 184 TYR A CA 1
ATOM 1502 C C . TYR A 1 184 ? 6.487 -3.476 -10.204 1.00 95.94 184 TYR A C 1
ATOM 1504 O O . TYR A 1 184 ? 7.504 -3.196 -9.587 1.00 95.94 184 TYR A O 1
ATOM 1512 N N . HIS A 1 185 ? 5.339 -2.818 -10.030 1.00 94.62 185 HIS A N 1
ATOM 1513 C CA . HIS A 1 185 ? 5.103 -1.833 -8.983 1.00 94.62 185 HIS A CA 1
ATOM 1514 C C . HIS A 1 185 ? 3.606 -1.772 -8.659 1.00 94.62 185 HIS A C 1
ATOM 1516 O O . HIS A 1 185 ? 2.767 -1.782 -9.563 1.00 94.62 185 HIS A O 1
ATOM 1522 N N . ILE A 1 186 ? 3.265 -1.690 -7.376 1.00 94.12 186 ILE A N 1
ATOM 1523 C CA . ILE A 1 186 ? 1.908 -1.512 -6.871 1.00 94.12 186 ILE A CA 1
ATOM 1524 C C . ILE A 1 186 ? 1.873 -0.230 -6.048 1.00 94.12 186 ILE A C 1
ATOM 1526 O O . ILE A 1 186 ? 2.525 -0.120 -5.012 1.00 94.12 186 ILE A O 1
ATOM 1530 N N . ASN A 1 187 ? 1.053 0.717 -6.490 1.00 90.75 187 ASN A N 1
ATOM 1531 C CA . ASN A 1 187 ? 0.874 1.986 -5.805 1.00 90.75 187 ASN A CA 1
ATOM 1532 C C . ASN A 1 187 ? 0.250 1.775 -4.412 1.00 90.75 187 ASN A C 1
ATOM 1534 O O . ASN A 1 187 ? -0.812 1.153 -4.278 1.00 90.75 187 ASN A O 1
ATOM 1538 N N . VAL A 1 188 ? 0.892 2.321 -3.377 1.00 87.31 188 VAL A N 1
ATOM 1539 C CA . VAL A 1 188 ? 0.441 2.230 -1.983 1.00 87.31 188 VAL A CA 1
ATOM 1540 C C . VAL A 1 188 ? -0.342 3.498 -1.619 1.00 87.31 188 VAL A C 1
ATOM 1542 O O . VAL A 1 188 ? 0.232 4.585 -1.571 1.00 87.31 188 VAL A O 1
ATOM 1545 N N . PRO A 1 189 ? -1.655 3.413 -1.335 1.00 82.06 189 PRO A N 1
ATOM 1546 C CA . PRO A 1 189 ? -2.428 4.584 -0.930 1.00 82.06 189 PRO A CA 1
ATOM 1547 C C . PRO A 1 189 ? -2.023 5.054 0.474 1.00 82.06 189 PRO A C 1
ATOM 1549 O O . PRO A 1 189 ? -1.650 4.237 1.309 1.00 82.06 189 PRO A O 1
ATOM 1552 N N . ASN A 1 190 ? -2.265 6.330 0.804 1.00 77.31 190 ASN A N 1
ATOM 1553 C CA . ASN A 1 190 ? -1.998 6.907 2.140 1.00 77.31 190 ASN A CA 1
ATOM 1554 C C . ASN A 1 190 ? -2.624 6.126 3.313 1.00 77.31 190 ASN A C 1
ATOM 1556 O O . ASN A 1 190 ? -2.186 6.240 4.450 1.00 77.31 190 ASN A O 1
ATOM 1560 N N . SER A 1 191 ? -3.675 5.338 3.063 1.00 76.00 191 SER A N 1
ATOM 1561 C CA . SER A 1 191 ? -4.248 4.444 4.078 1.00 76.00 191 SER A CA 1
ATOM 1562 C C . SER A 1 191 ? -3.302 3.316 4.526 1.00 76.00 191 SER A C 1
ATOM 1564 O O . SER A 1 191 ? -3.551 2.712 5.565 1.00 76.00 191 SER A O 1
ATOM 1566 N N . GLY A 1 192 ? -2.271 2.991 3.738 1.00 82.06 192 GLY A N 1
ATOM 1567 C CA . GLY A 1 192 ? -1.397 1.832 3.925 1.00 82.06 192 GLY A CA 1
ATOM 1568 C C . GLY A 1 192 ? -2.060 0.482 3.620 1.00 82.06 192 GLY A C 1
ATOM 1569 O O . GLY A 1 192 ? -1.415 -0.549 3.780 1.00 82.06 192 GLY A O 1
ATOM 1570 N N . LEU A 1 193 ? -3.335 0.460 3.202 1.00 86.31 193 LEU A N 1
ATOM 1571 C CA . LEU A 1 193 ? -4.057 -0.752 2.810 1.00 86.31 193 LEU A CA 1
ATOM 1572 C C . LEU A 1 193 ? -3.926 -0.996 1.306 1.00 86.31 193 LEU A C 1
ATOM 1574 O O . LEU A 1 193 ? -4.551 -0.299 0.502 1.00 86.31 193 LEU A O 1
ATOM 1578 N N . VAL A 1 194 ? -3.211 -2.053 0.933 1.00 91.12 194 VAL A N 1
ATOM 1579 C CA . VAL A 1 194 ? -3.132 -2.527 -0.450 1.00 91.12 194 VAL A CA 1
ATOM 1580 C C . VAL A 1 194 ? -3.972 -3.782 -0.631 1.00 91.12 194 VAL A C 1
ATOM 1582 O O . VAL A 1 194 ? -3.856 -4.761 0.102 1.00 91.12 194 VAL A O 1
ATOM 1585 N N . LYS A 1 195 ? -4.834 -3.756 -1.650 1.00 93.88 195 LYS A N 1
ATOM 1586 C CA . LYS A 1 195 ? -5.572 -4.928 -2.128 1.00 93.88 195 LYS A CA 1
ATOM 1587 C C . LYS A 1 195 ? -5.062 -5.276 -3.512 1.00 93.88 195 LYS A C 1
ATOM 1589 O O . LYS A 1 195 ? -5.402 -4.596 -4.478 1.00 93.88 195 LYS A O 1
ATOM 1594 N N . VAL A 1 196 ? -4.252 -6.321 -3.596 1.00 95.94 196 VAL A N 1
ATOM 1595 C CA . VAL A 1 196 ? -3.700 -6.785 -4.865 1.00 95.94 196 VAL A CA 1
ATOM 1596 C C . VAL A 1 196 ? -4.839 -7.367 -5.715 1.00 95.94 196 VAL A C 1
ATOM 1598 O O . VAL A 1 196 ? -5.673 -8.135 -5.230 1.00 95.94 196 VAL A O 1
ATOM 1601 N N . LYS A 1 197 ? -4.917 -6.929 -6.977 1.00 95.75 197 LYS A N 1
ATOM 1602 C CA . LYS A 1 197 ? -5.999 -7.254 -7.920 1.00 95.75 197 LYS A CA 1
ATOM 1603 C C . LYS A 1 197 ? -6.024 -8.754 -8.231 1.00 95.75 197 LYS A C 1
ATOM 1605 O O . LYS A 1 197 ? -4.984 -9.367 -8.452 1.00 95.75 197 LYS A O 1
ATOM 1610 N N . GLU A 1 198 ? -7.220 -9.336 -8.292 1.00 97.88 198 GLU A N 1
ATOM 1611 C CA . GLU A 1 198 ? -7.393 -10.714 -8.768 1.00 97.88 198 GLU A CA 1
ATOM 1612 C C . GLU A 1 198 ? -6.919 -10.846 -10.225 1.00 97.88 198 GLU A C 1
ATOM 1614 O O . GLU A 1 198 ? -7.150 -9.951 -11.039 1.00 97.88 198 GLU A O 1
ATOM 1619 N N . GLY A 1 199 ? -6.256 -11.957 -10.542 1.00 97.94 199 GLY A N 1
ATOM 1620 C CA . GLY A 1 199 ? -5.573 -12.186 -11.818 1.00 97.94 199 GLY A CA 1
ATOM 1621 C C . GLY A 1 199 ? -4.055 -12.000 -11.739 1.00 97.94 199 GLY A C 1
ATOM 1622 O O . GLY A 1 199 ? -3.348 -12.594 -12.546 1.00 97.94 199 GLY A O 1
ATOM 1623 N N . ILE A 1 200 ? -3.542 -11.266 -10.742 1.00 98.56 200 ILE A N 1
ATOM 1624 C CA . ILE A 1 200 ? -2.098 -11.184 -10.482 1.00 98.56 200 ILE A CA 1
ATOM 1625 C C . ILE A 1 200 ? -1.610 -12.534 -9.949 1.00 98.56 200 ILE A C 1
ATOM 1627 O O . ILE A 1 200 ? -2.127 -13.045 -8.952 1.00 98.56 200 ILE A O 1
ATOM 1631 N N . GLU A 1 201 ? -0.615 -13.106 -10.617 1.00 98.50 201 GLU A N 1
ATOM 1632 C CA . GLU A 1 201 ? -0.009 -14.399 -10.304 1.00 98.50 201 GLU A CA 1
ATOM 1633 C C . GLU A 1 201 ? 1.401 -14.263 -9.714 1.00 98.50 201 GLU A C 1
ATOM 1635 O O . GLU A 1 201 ? 1.840 -15.157 -8.987 1.00 98.50 201 GLU A O 1
ATOM 1640 N N . HIS A 1 202 ? 2.094 -13.151 -9.981 1.00 97.69 202 HIS A N 1
ATOM 1641 C CA . HIS A 1 202 ? 3.469 -12.915 -9.537 1.00 97.69 202 HIS A CA 1
ATOM 1642 C C . HIS A 1 202 ? 3.676 -11.461 -9.102 1.00 97.69 202 HIS A C 1
ATOM 1644 O O . HIS A 1 202 ? 3.344 -10.530 -9.833 1.00 97.69 202 HIS A O 1
ATOM 1650 N N . ILE A 1 203 ? 4.227 -11.271 -7.904 1.00 95.94 203 ILE A N 1
ATOM 1651 C CA . ILE A 1 203 ? 4.699 -9.976 -7.398 1.00 95.94 203 ILE A CA 1
ATOM 1652 C C . ILE A 1 203 ? 6.232 -9.998 -7.400 1.00 95.94 203 ILE A C 1
ATOM 1654 O O . ILE A 1 203 ? 6.824 -10.843 -6.719 1.00 95.94 203 ILE A O 1
ATOM 1658 N N . ARG A 1 204 ? 6.852 -9.105 -8.183 1.00 93.25 204 ARG A N 1
ATOM 1659 C CA . ARG A 1 204 ? 8.315 -8.999 -8.283 1.00 93.25 204 ARG A CA 1
ATOM 1660 C C . ARG A 1 204 ? 8.943 -8.320 -7.068 1.00 93.25 204 ARG A C 1
ATOM 1662 O O . ARG A 1 204 ? 8.255 -7.672 -6.279 1.00 93.25 204 ARG A O 1
ATOM 1669 N N . ALA A 1 205 ? 10.254 -8.484 -6.946 1.00 87.00 205 ALA A N 1
ATOM 1670 C CA . ALA A 1 205 ? 11.085 -7.827 -5.945 1.00 87.00 205 ALA A CA 1
ATOM 1671 C C . ALA A 1 205 ? 10.984 -6.295 -6.073 1.00 87.00 205 ALA A C 1
ATOM 1673 O O . ALA A 1 205 ? 11.000 -5.763 -7.188 1.00 87.00 205 ALA A O 1
ATOM 1674 N N . GLY A 1 206 ? 10.782 -5.601 -4.950 1.00 84.44 206 GLY A N 1
ATOM 1675 C CA . GLY A 1 206 ? 10.539 -4.153 -4.900 1.00 84.44 206 GLY A CA 1
ATOM 1676 C C . GLY A 1 206 ? 9.197 -3.660 -5.470 1.00 84.44 206 GLY A C 1
ATOM 1677 O O . GLY A 1 206 ? 8.968 -2.450 -5.528 1.00 84.44 206 GLY A O 1
ATOM 1678 N N . ALA A 1 207 ? 8.279 -4.551 -5.874 1.00 91.50 207 ALA A N 1
ATOM 1679 C CA . ALA A 1 207 ? 6.975 -4.137 -6.407 1.00 91.50 207 ALA A CA 1
ATOM 1680 C C . ALA A 1 207 ? 6.024 -3.575 -5.333 1.00 91.50 207 ALA A C 1
ATOM 1682 O O . ALA A 1 207 ? 5.063 -2.880 -5.657 1.00 91.50 207 ALA A O 1
ATOM 1683 N N . LEU A 1 208 ? 6.264 -3.892 -4.064 1.00 87.69 208 LEU A N 1
ATOM 1684 C CA . LEU A 1 208 ? 5.537 -3.397 -2.899 1.00 87.69 208 LEU A CA 1
ATOM 1685 C C . LEU A 1 208 ? 6.532 -2.663 -1.992 1.00 87.69 208 LEU A C 1
ATOM 1687 O O . LEU A 1 208 ? 7.674 -3.092 -1.882 1.00 87.69 208 LEU A O 1
ATOM 1691 N N . HIS A 1 209 ? 6.109 -1.561 -1.372 1.00 75.88 209 HIS A N 1
ATOM 1692 C CA . HIS A 1 209 ? 6.983 -0.692 -0.563 1.00 75.88 209 HIS A CA 1
ATOM 1693 C C . HIS A 1 209 ? 6.732 -0.860 0.927 1.00 75.88 209 HIS A C 1
ATOM 1695 O O . HIS A 1 209 ? 5.650 -1.292 1.322 1.00 75.88 209 HIS A O 1
ATOM 1701 N N . ASP A 1 210 ? 7.673 -0.414 1.754 1.00 68.38 210 ASP A N 1
ATOM 1702 C CA . ASP A 1 210 ? 7.675 -0.714 3.193 1.00 68.38 210 ASP A CA 1
ATOM 1703 C C . ASP A 1 210 ? 6.636 0.086 4.006 1.00 68.38 210 ASP A C 1
ATOM 1705 O O . ASP A 1 210 ? 6.353 -0.221 5.158 1.00 68.38 210 ASP A O 1
ATOM 1709 N N . ASN A 1 211 ? 5.960 1.072 3.402 1.00 72.00 211 ASN A N 1
ATOM 1710 C CA . ASN A 1 211 ? 4.911 1.870 4.062 1.00 72.00 211 ASN A CA 1
ATOM 1711 C C . ASN A 1 211 ? 3.539 1.157 4.162 1.00 72.00 211 ASN A C 1
ATOM 1713 O O . ASN A 1 211 ? 2.491 1.801 4.303 1.00 72.00 211 ASN A O 1
ATOM 1717 N N . LEU A 1 212 ? 3.513 -0.171 4.047 1.00 81.56 212 LEU A N 1
ATOM 1718 C CA . LEU A 1 212 ? 2.296 -0.978 4.098 1.00 81.56 212 LEU A CA 1
ATOM 1719 C C . LEU A 1 212 ? 1.834 -1.202 5.540 1.00 81.56 212 LEU A C 1
ATOM 1721 O O . LEU A 1 212 ? 2.549 -1.740 6.375 1.00 81.56 212 LEU A O 1
ATOM 1725 N N . LYS A 1 213 ? 0.571 -0.870 5.817 1.00 79.44 213 LYS A N 1
ATOM 1726 C CA . LYS A 1 213 ? -0.097 -1.215 7.085 1.00 79.44 213 LYS A CA 1
ATOM 1727 C C . LYS A 1 213 ? -0.853 -2.538 6.965 1.00 79.44 213 LYS A C 1
ATOM 1729 O O . LYS A 1 213 ? -0.880 -3.335 7.901 1.00 79.44 213 LYS A O 1
ATOM 1734 N N . GLU A 1 214 ? -1.491 -2.764 5.816 1.00 85.44 214 GLU A N 1
ATOM 1735 C CA . GLU A 1 214 ? -2.299 -3.952 5.551 1.00 85.44 214 GLU A CA 1
ATOM 1736 C C . GLU A 1 214 ? -2.168 -4.408 4.094 1.00 85.44 214 GLU A C 1
ATOM 1738 O O . GLU A 1 214 ? -2.265 -3.598 3.170 1.00 85.44 214 GLU A O 1
ATOM 1743 N N . LEU A 1 215 ? -2.051 -5.717 3.877 1.00 91.38 215 LEU A N 1
ATOM 1744 C CA . LEU A 1 215 ? -1.923 -6.304 2.545 1.00 91.38 215 LEU A CA 1
ATOM 1745 C C . LEU A 1 215 ? -2.945 -7.425 2.338 1.00 91.38 215 LEU A C 1
ATOM 1747 O O . LEU A 1 215 ? -2.981 -8.390 3.093 1.00 91.38 215 LEU A O 1
ATOM 1751 N N . ILE A 1 216 ? -3.776 -7.324 1.300 1.00 93.75 216 ILE A N 1
ATOM 1752 C CA . ILE A 1 216 ? -4.718 -8.379 0.901 1.00 93.75 216 ILE A CA 1
ATOM 1753 C C . ILE A 1 216 ? -4.277 -8.950 -0.445 1.00 93.75 216 ILE A C 1
ATOM 1755 O O . ILE A 1 216 ? -4.294 -8.247 -1.457 1.00 93.75 216 ILE A O 1
ATOM 1759 N N . LEU A 1 217 ? -3.917 -10.231 -0.449 1.00 96.62 217 LEU A N 1
ATOM 1760 C CA . LEU A 1 217 ? -3.372 -10.962 -1.589 1.00 96.62 217 LEU A CA 1
ATOM 1761 C C . LEU A 1 217 ? -4.449 -11.851 -2.246 1.00 96.62 217 LEU A C 1
ATOM 1763 O O . LEU A 1 217 ? -5.193 -12.533 -1.530 1.00 96.62 217 LEU A O 1
ATOM 1767 N N . PRO A 1 218 ? -4.562 -11.856 -3.590 1.00 97.88 218 PRO A N 1
ATOM 1768 C CA . PRO A 1 218 ? -5.645 -12.509 -4.324 1.00 97.88 218 PRO A CA 1
ATOM 1769 C C . PRO A 1 218 ? -5.519 -14.034 -4.331 1.00 97.88 218 PRO A C 1
ATOM 1771 O O . PRO A 1 218 ? -4.521 -14.607 -3.891 1.00 97.88 218 PRO A O 1
ATOM 1774 N N . LYS A 1 219 ? -6.544 -14.714 -4.858 1.00 98.25 219 LYS A N 1
ATOM 1775 C CA . LYS A 1 219 ? -6.518 -16.179 -5.005 1.00 98.25 219 LYS A CA 1
ATOM 1776 C C . LYS A 1 219 ? -5.560 -16.628 -6.100 1.00 98.25 219 LYS A C 1
ATOM 1778 O O . LYS A 1 219 ? -4.966 -17.693 -5.969 1.00 98.25 219 LYS A O 1
ATOM 1783 N N . SER A 1 220 ? -5.432 -15.830 -7.156 1.00 98.31 220 SER A N 1
ATOM 1784 C CA . SER A 1 220 ? -4.557 -16.079 -8.300 1.00 98.31 220 SER A CA 1
ATOM 1785 C C . SER A 1 220 ? -3.063 -16.044 -7.982 1.00 98.31 220 SER A C 1
ATOM 1787 O O . SER A 1 220 ? -2.286 -16.530 -8.798 1.00 98.31 220 SER A O 1
ATOM 1789 N N . LEU A 1 221 ? -2.647 -15.481 -6.840 1.00 98.25 221 LEU A N 1
ATOM 1790 C CA . LEU A 1 221 ? -1.233 -15.289 -6.523 1.00 98.25 221 LEU A CA 1
ATOM 1791 C C . LEU A 1 221 ? -0.512 -16.631 -6.346 1.00 98.25 221 LEU A C 1
ATOM 1793 O O . LEU A 1 221 ? -0.879 -17.440 -5.493 1.00 98.25 221 LEU A O 1
ATOM 1797 N N . LYS A 1 222 ? 0.547 -16.835 -7.130 1.00 96.56 222 LYS A N 1
ATOM 1798 C CA . LYS A 1 222 ? 1.370 -18.049 -7.131 1.00 96.56 222 LYS A CA 1
ATOM 1799 C C . LYS A 1 222 ? 2.768 -17.795 -6.591 1.00 96.56 222 LYS A C 1
ATOM 1801 O O . LYS A 1 222 ? 3.315 -18.689 -5.956 1.00 96.56 222 LYS A O 1
ATOM 1806 N N . ILE A 1 223 ? 3.350 -16.623 -6.856 1.00 94.50 223 ILE A N 1
ATOM 1807 C CA . ILE A 1 223 ? 4.755 -16.324 -6.552 1.00 94.50 223 ILE A CA 1
ATOM 1808 C C . ILE A 1 223 ? 4.891 -14.913 -5.974 1.00 94.50 223 ILE A C 1
ATOM 1810 O O . ILE A 1 223 ? 4.297 -13.963 -6.484 1.00 94.50 223 ILE A O 1
ATOM 1814 N N . MET A 1 224 ? 5.716 -14.777 -4.941 1.00 92.19 224 MET A N 1
ATOM 1815 C CA . MET A 1 224 ? 6.264 -13.499 -4.493 1.00 92.19 224 MET A CA 1
ATOM 1816 C C . MET A 1 224 ? 7.783 -13.621 -4.436 1.00 92.19 224 MET A C 1
ATOM 1818 O O . MET A 1 224 ? 8.309 -14.566 -3.840 1.00 92.19 224 MET A O 1
ATOM 1822 N N . ASP A 1 225 ? 8.489 -12.691 -5.070 1.00 88.31 225 ASP A N 1
ATOM 1823 C CA . ASP A 1 225 ? 9.953 -12.717 -5.044 1.00 88.31 225 ASP A CA 1
ATOM 1824 C C . ASP A 1 225 ? 10.491 -12.338 -3.661 1.00 88.31 225 ASP A C 1
ATOM 1826 O O . ASP A 1 225 ? 11.450 -12.949 -3.193 1.00 88.31 225 ASP A O 1
ATOM 1830 N N . GLU A 1 226 ? 9.809 -11.424 -2.972 1.00 80.69 226 GLU A N 1
ATOM 1831 C CA . GLU A 1 226 ? 10.163 -10.939 -1.639 1.00 80.69 226 GLU A CA 1
ATOM 1832 C C . GLU A 1 226 ? 8.952 -11.011 -0.706 1.00 80.69 226 GLU A C 1
ATOM 1834 O O . GLU A 1 226 ? 7.819 -10.710 -1.096 1.00 80.69 226 GLU A O 1
ATOM 1839 N N . TYR A 1 227 ? 9.190 -11.436 0.535 1.00 74.19 227 TYR A N 1
ATOM 1840 C CA . TYR A 1 227 ? 8.193 -11.382 1.598 1.00 74.19 227 TYR A CA 1
ATOM 1841 C C . TYR A 1 227 ? 8.427 -10.158 2.479 1.00 74.19 227 TYR A C 1
ATOM 1843 O O . TYR A 1 227 ? 9.559 -9.882 2.868 1.00 74.19 227 TYR A O 1
ATOM 1851 N N . ILE A 1 228 ? 7.348 -9.453 2.815 1.00 72.56 228 ILE A N 1
ATOM 1852 C CA . ILE A 1 228 ? 7.413 -8.188 3.548 1.00 72.56 228 ILE A CA 1
ATOM 1853 C C . ILE A 1 228 ? 7.099 -8.470 5.016 1.00 72.56 228 ILE A C 1
ATOM 1855 O O . ILE A 1 228 ? 5.968 -8.819 5.370 1.00 72.56 228 ILE A O 1
ATOM 1859 N N . TYR A 1 229 ? 8.125 -8.371 5.858 1.00 68.12 229 TYR A N 1
ATOM 1860 C CA . TYR A 1 229 ? 8.039 -8.701 7.280 1.00 68.12 229 TYR A CA 1
ATOM 1861 C C . TYR A 1 229 ? 7.537 -7.562 8.158 1.00 68.12 229 TYR A C 1
ATOM 1863 O O . TYR A 1 229 ? 7.070 -7.853 9.249 1.00 68.12 229 TYR A O 1
ATOM 1871 N N . ASP A 1 230 ? 7.496 -6.330 7.665 1.00 72.00 230 ASP A N 1
ATOM 1872 C CA . ASP A 1 230 ? 7.139 -5.165 8.480 1.00 72.00 230 ASP A CA 1
ATOM 1873 C C . ASP A 1 230 ? 5.693 -4.695 8.213 1.00 72.00 230 ASP A C 1
ATOM 1875 O O . ASP A 1 230 ? 5.410 -3.504 8.119 1.00 72.00 230 ASP A O 1
ATOM 1879 N N . ILE A 1 231 ? 4.742 -5.637 8.075 1.00 78.81 231 ILE A N 1
ATOM 1880 C CA . ILE A 1 231 ? 3.316 -5.343 7.817 1.00 78.81 231 ILE A CA 1
ATOM 1881 C C . ILE A 1 231 ? 2.422 -5.941 8.901 1.00 78.81 231 ILE A C 1
ATOM 1883 O O . ILE A 1 231 ? 2.206 -7.149 8.957 1.00 78.81 231 ILE A O 1
ATOM 1887 N N . GLN A 1 232 ? 1.736 -5.089 9.661 1.00 76.69 232 GLN A N 1
ATOM 1888 C CA . GLN A 1 232 ? 0.874 -5.510 10.777 1.00 76.69 232 GLN A CA 1
ATOM 1889 C C . GLN A 1 232 ? -0.176 -6.577 10.417 1.00 76.69 232 GLN A C 1
ATOM 1891 O O . GLN A 1 232 ? -0.509 -7.418 11.254 1.00 76.69 232 GLN A O 1
ATOM 1896 N N . TYR A 1 233 ? -0.736 -6.549 9.203 1.00 84.88 233 TYR A N 1
ATOM 1897 C CA . TYR A 1 233 ? -1.761 -7.499 8.769 1.00 84.88 233 TYR A CA 1
ATOM 1898 C C . TYR A 1 233 ? -1.593 -7.922 7.309 1.00 84.88 233 TYR A C 1
ATOM 1900 O O . TYR A 1 233 ? -1.562 -7.086 6.404 1.00 84.88 233 TYR A O 1
ATOM 1908 N N . ILE A 1 234 ? -1.593 -9.233 7.073 1.00 89.81 234 ILE A N 1
ATOM 1909 C CA . ILE A 1 234 ? -1.592 -9.824 5.735 1.00 89.81 234 ILE A CA 1
ATOM 1910 C C . ILE A 1 234 ? -2.755 -10.805 5.628 1.00 89.81 234 ILE A C 1
ATOM 1912 O O . ILE A 1 234 ? -2.928 -11.688 6.460 1.00 89.81 234 ILE A O 1
ATOM 1916 N N . GLU A 1 235 ? -3.550 -10.688 4.576 1.00 92.81 235 GLU A N 1
ATOM 1917 C CA . GLU A 1 235 ? -4.641 -11.603 4.277 1.00 92.81 235 GLU A CA 1
ATOM 1918 C C . GLU A 1 235 ? -4.402 -12.301 2.955 1.00 92.81 235 GLU A C 1
ATOM 1920 O O . GLU A 1 235 ? -4.384 -11.673 1.898 1.00 92.81 235 GLU A O 1
ATOM 1925 N N . PHE A 1 236 ? -4.300 -13.621 3.002 1.00 95.25 236 PHE A N 1
ATOM 1926 C CA . PHE A 1 236 ? -4.264 -14.435 1.804 1.00 95.25 236 PHE A CA 1
ATOM 1927 C C . PHE A 1 236 ? -5.666 -14.928 1.472 1.00 95.25 236 PHE A C 1
ATOM 1929 O O . PHE A 1 236 ? -6.319 -15.591 2.276 1.00 95.25 236 PHE A O 1
ATOM 1936 N N . LYS A 1 237 ? -6.134 -14.657 0.252 1.00 96.50 237 LYS A N 1
ATOM 1937 C CA . LYS A 1 237 ? -7.408 -15.204 -0.234 1.00 96.50 237 LYS A CA 1
ATOM 1938 C C . LYS A 1 237 ? -7.292 -16.640 -0.746 1.00 96.50 237 LYS A C 1
ATOM 1940 O O . LYS A 1 237 ? -8.311 -17.333 -0.832 1.00 96.50 237 LYS A O 1
ATOM 1945 N N . SER A 1 238 ? -6.086 -17.080 -1.102 1.00 96.69 238 SER A N 1
ATOM 1946 C CA . SER A 1 238 ? -5.811 -18.450 -1.542 1.00 96.69 238 SER A CA 1
ATOM 1947 C C . SER A 1 238 ? -5.805 -19.430 -0.370 1.00 96.69 238 SER A C 1
ATOM 1949 O O . SER A 1 238 ? -5.402 -19.098 0.740 1.00 96.69 238 SER A O 1
ATOM 1951 N N . LYS A 1 239 ? -6.230 -20.674 -0.629 1.00 96.00 239 LYS A N 1
ATOM 1952 C CA . LYS A 1 239 ? -6.105 -21.753 0.358 1.00 96.00 239 LYS A CA 1
ATOM 1953 C C . LYS A 1 239 ? -4.669 -22.242 0.527 1.00 96.00 239 LYS A C 1
ATOM 1955 O O . LYS A 1 239 ? -4.360 -22.784 1.586 1.00 96.00 239 LYS A O 1
ATOM 1960 N N . ASN A 1 240 ? -3.855 -22.094 -0.514 1.00 95.75 240 ASN A N 1
ATOM 1961 C CA . ASN A 1 240 ? -2.464 -22.518 -0.546 1.00 95.75 240 ASN A CA 1
ATOM 1962 C C . ASN A 1 240 ? -1.561 -21.278 -0.537 1.00 95.75 240 ASN A C 1
ATOM 1964 O O . ASN A 1 240 ? -1.875 -20.316 -1.245 1.00 95.75 240 ASN A O 1
ATOM 1968 N N . PRO A 1 241 ? -0.449 -21.303 0.212 1.00 94.50 241 PRO A N 1
ATOM 1969 C CA . PRO A 1 241 ? 0.516 -20.213 0.200 1.00 94.50 241 PRO A CA 1
ATOM 1970 C C . PRO A 1 241 ? 1.151 -20.065 -1.193 1.00 94.50 241 PRO A C 1
ATOM 1972 O O . PRO A 1 241 ? 1.360 -21.080 -1.867 1.00 94.50 241 PRO A O 1
ATOM 1975 N N . PRO A 1 242 ? 1.484 -18.836 -1.626 1.00 94.38 242 PRO A N 1
ATOM 1976 C CA . PRO A 1 242 ? 2.339 -18.650 -2.790 1.00 94.38 242 PRO A CA 1
ATOM 1977 C C . PRO A 1 242 ? 3.760 -19.155 -2.498 1.00 94.38 242 PRO A C 1
ATOM 1979 O O . PRO A 1 242 ? 4.179 -19.256 -1.343 1.00 94.38 242 PRO A O 1
ATOM 1982 N N . ALA A 1 243 ? 4.517 -19.450 -3.551 1.00 92.25 243 ALA A N 1
ATOM 1983 C CA . ALA A 1 243 ? 5.952 -19.673 -3.450 1.00 92.25 243 ALA A CA 1
ATOM 1984 C C . ALA A 1 243 ? 6.662 -18.347 -3.129 1.00 92.25 243 ALA A C 1
ATOM 1986 O O . ALA A 1 243 ? 6.392 -17.334 -3.773 1.00 92.25 243 ALA A O 1
ATOM 1987 N N . LEU A 1 244 ? 7.571 -18.364 -2.152 1.00 89.00 244 LEU A N 1
ATOM 1988 C CA . LEU A 1 244 ? 8.347 -17.195 -1.724 1.00 89.00 244 LEU A CA 1
ATOM 1989 C C . LEU A 1 244 ? 9.822 -17.406 -2.087 1.00 89.00 244 LEU A C 1
ATOM 1991 O O . LEU A 1 244 ? 10.399 -18.405 -1.648 1.00 89.00 244 LEU A O 1
ATOM 1995 N N . LYS A 1 245 ? 10.429 -16.521 -2.894 1.00 83.19 245 LYS A N 1
ATOM 1996 C CA . LYS A 1 245 ? 11.811 -16.725 -3.375 1.00 83.19 245 LYS A CA 1
ATOM 1997 C C . LYS A 1 245 ? 12.883 -16.320 -2.366 1.00 83.19 245 LYS A C 1
ATOM 1999 O O . LYS A 1 245 ? 13.752 -17.139 -2.088 1.00 83.19 245 LYS A O 1
ATOM 2004 N N . SER A 1 246 ? 12.850 -15.098 -1.836 1.00 72.19 246 SER A N 1
ATOM 2005 C CA . SER A 1 246 ? 13.918 -14.562 -0.983 1.00 72.19 246 SER A CA 1
ATOM 2006 C C . SER A 1 246 ? 13.441 -14.209 0.432 1.00 72.19 246 SER A C 1
ATOM 2008 O O . SER A 1 246 ? 12.249 -14.039 0.689 1.00 72.19 246 SER A O 1
ATOM 2010 N N . ASN A 1 247 ? 14.408 -14.116 1.350 1.00 62.44 247 ASN A N 1
ATOM 2011 C CA . ASN A 1 247 ? 14.236 -13.753 2.759 1.00 62.44 247 ASN A CA 1
ATOM 2012 C C . ASN A 1 247 ? 15.109 -12.530 3.112 1.00 62.44 247 ASN A C 1
ATOM 2014 O O . ASN A 1 247 ? 15.887 -12.588 4.062 1.00 62.44 247 ASN A O 1
ATOM 2018 N N . LEU A 1 248 ? 15.064 -11.467 2.298 1.00 53.25 248 LEU A N 1
ATOM 2019 C CA . LEU A 1 248 ? 16.002 -10.333 2.394 1.00 53.25 248 LEU A CA 1
ATOM 2020 C C . LEU A 1 248 ? 16.037 -9.643 3.769 1.00 53.25 248 LEU A C 1
ATOM 2022 O O . LEU A 1 248 ? 17.063 -9.071 4.124 1.00 53.25 248 LEU A O 1
ATOM 2026 N N . HIS A 1 249 ? 14.995 -9.802 4.586 1.00 52.69 249 HIS A N 1
ATOM 2027 C CA . HIS A 1 249 ? 14.972 -9.344 5.971 1.00 52.69 249 HIS A CA 1
ATOM 2028 C C . HIS A 1 249 ? 14.695 -10.524 6.907 1.00 52.69 249 HIS A C 1
ATOM 2030 O O . HIS A 1 249 ? 13.546 -10.939 7.053 1.00 52.69 249 HIS A O 1
ATOM 2036 N N . PRO A 1 250 ? 15.717 -11.117 7.549 1.00 47.75 250 PRO A N 1
ATOM 2037 C CA . PRO A 1 250 ? 15.470 -12.050 8.633 1.00 47.75 250 PRO A CA 1
ATOM 2038 C C . PRO A 1 250 ? 14.714 -11.317 9.752 1.00 47.75 250 PRO A C 1
ATOM 2040 O O . PRO A 1 250 ? 15.010 -10.149 10.009 1.00 47.75 250 PRO A O 1
ATOM 2043 N N . PRO A 1 251 ? 13.781 -11.983 10.451 1.00 47.56 251 PRO A N 1
ATOM 2044 C CA . PRO A 1 251 ? 13.141 -11.427 11.634 1.00 47.56 251 PRO A CA 1
ATOM 2045 C C . PRO A 1 251 ? 14.199 -11.311 12.739 1.00 47.56 251 PRO A C 1
ATOM 2047 O O . PRO A 1 251 ? 14.420 -12.252 13.497 1.00 47.56 251 PRO A O 1
ATOM 2050 N N . TYR A 1 252 ? 14.927 -10.194 12.776 1.00 44.91 252 TYR A N 1
ATOM 2051 C CA . TYR A 1 252 ? 15.944 -9.936 13.800 1.00 44.91 252 TYR A CA 1
ATOM 2052 C C . TYR A 1 252 ? 15.371 -9.291 15.062 1.00 44.91 252 TYR A C 1
ATOM 2054 O O . TYR A 1 252 ? 16.099 -9.141 16.040 1.00 44.91 252 TYR A O 1
ATOM 2062 N N . SER A 1 253 ? 14.078 -8.969 15.092 1.00 48.59 253 SER A N 1
ATOM 2063 C CA . SER A 1 253 ? 13.421 -8.515 16.310 1.00 48.59 253 SER A CA 1
ATOM 2064 C C . SER A 1 253 ? 12.050 -9.164 16.479 1.00 48.59 253 SER A C 1
ATOM 2066 O O . SER A 1 253 ? 11.279 -9.317 15.532 1.00 48.59 253 SER A O 1
ATOM 2068 N N . ASP A 1 254 ? 11.725 -9.502 17.726 1.00 50.38 254 ASP A N 1
ATOM 2069 C CA . ASP A 1 254 ? 10.373 -9.863 18.169 1.00 50.38 254 ASP A CA 1
ATOM 2070 C C . ASP A 1 254 ? 9.377 -8.683 18.034 1.00 50.38 254 ASP A C 1
ATOM 2072 O O . ASP A 1 254 ? 8.216 -8.797 18.422 1.00 50.38 254 ASP A O 1
ATOM 2076 N N . GLU A 1 255 ? 9.820 -7.539 17.500 1.00 49.84 255 GLU A N 1
ATOM 2077 C CA . GLU A 1 255 ? 9.080 -6.275 17.455 1.00 49.84 255 GLU A CA 1
ATOM 2078 C C . GLU A 1 255 ? 8.122 -6.175 16.255 1.00 49.84 255 GLU A C 1
ATOM 2080 O O . GLU A 1 255 ? 7.148 -5.423 16.322 1.00 49.84 255 GLU A O 1
ATOM 2085 N N . TYR A 1 256 ? 8.331 -6.960 15.190 1.00 54.75 256 TYR A N 1
ATOM 2086 C CA . TYR A 1 256 ? 7.506 -6.907 13.976 1.00 54.75 256 TYR A CA 1
ATOM 2087 C C . TYR A 1 256 ? 6.540 -8.101 13.906 1.00 54.75 256 TYR A C 1
ATOM 2089 O O . TYR A 1 256 ? 6.852 -9.217 13.485 1.00 54.75 256 TYR A O 1
ATOM 2097 N N . GLU A 1 257 ? 5.331 -7.870 14.423 1.00 66.56 257 GLU A N 1
ATOM 2098 C CA . GLU A 1 257 ? 4.317 -8.890 14.687 1.00 66.56 257 GLU A CA 1
ATOM 2099 C C . GLU A 1 257 ? 3.205 -8.955 13.618 1.00 66.56 257 GLU A C 1
ATOM 2101 O O . GLU A 1 257 ? 2.078 -8.513 13.852 1.00 66.56 257 GLU A O 1
ATOM 2106 N N . ASN A 1 258 ? 3.463 -9.547 12.450 1.00 76.44 258 ASN A N 1
ATOM 2107 C CA . ASN A 1 258 ? 2.437 -9.607 11.395 1.00 76.44 258 ASN A CA 1
ATOM 2108 C C . ASN A 1 258 ? 1.328 -10.611 11.737 1.00 76.44 258 ASN A C 1
ATOM 2110 O O . ASN A 1 258 ? 1.607 -11.782 12.001 1.00 76.44 258 ASN A O 1
ATOM 2114 N N . TYR A 1 259 ? 0.061 -10.201 11.649 1.00 81.31 259 TYR A N 1
ATOM 2115 C CA . TYR A 1 259 ? -1.099 -11.095 11.736 1.00 81.31 259 TYR A CA 1
ATOM 2116 C C . TYR A 1 259 ? -1.483 -11.601 10.354 1.00 81.31 259 TYR A C 1
ATOM 2118 O O . TYR A 1 259 ? -1.828 -10.815 9.472 1.00 81.31 259 TYR A O 1
ATOM 2126 N N . ILE A 1 260 ? -1.466 -12.920 10.173 1.00 87.50 260 ILE A N 1
ATOM 2127 C CA . ILE A 1 260 ? -1.755 -13.543 8.883 1.00 87.50 260 ILE A CA 1
ATOM 2128 C C . ILE A 1 260 ? -3.153 -14.150 8.925 1.00 87.50 260 ILE A C 1
ATOM 2130 O O . ILE A 1 260 ? -3.387 -15.103 9.664 1.00 87.50 260 ILE A O 1
ATOM 2134 N N . LEU A 1 261 ? -4.073 -13.642 8.108 1.00 90.69 261 LEU A N 1
ATOM 2135 C CA . LEU A 1 261 ? -5.369 -14.269 7.873 1.00 90.69 261 LEU A CA 1
ATOM 2136 C C . LEU A 1 261 ? -5.309 -15.187 6.653 1.00 90.69 261 LEU A C 1
ATOM 2138 O O . LEU A 1 261 ? -4.904 -14.770 5.568 1.00 90.69 261 LEU A O 1
ATOM 2142 N N . VAL A 1 262 ? -5.776 -16.421 6.817 1.00 93.38 262 VAL A N 1
ATOM 2143 C CA . VAL A 1 262 ? -5.926 -17.398 5.732 1.00 93.38 262 VAL A CA 1
ATOM 2144 C C . VAL A 1 262 ? -7.354 -17.949 5.685 1.00 93.38 262 VAL A C 1
ATOM 2146 O O . VAL A 1 262 ? -8.093 -17.857 6.674 1.00 93.38 262 VAL A O 1
ATOM 2149 N N . PRO A 1 263 ? -7.782 -18.562 4.568 1.00 93.69 263 PRO A N 1
ATOM 2150 C CA . PRO A 1 263 ? -9.107 -19.156 4.484 1.00 93.69 263 PRO A CA 1
ATOM 2151 C C . PRO A 1 263 ? -9.286 -20.299 5.488 1.00 93.69 263 PRO A C 1
ATOM 2153 O O . PRO A 1 263 ? -8.333 -20.972 5.891 1.00 93.69 263 PRO A O 1
ATOM 2156 N N . LYS A 1 264 ? -10.539 -20.570 5.860 1.00 90.12 264 LYS A N 1
ATOM 2157 C CA . LYS A 1 264 ? -10.873 -21.685 6.753 1.00 90.12 264 LYS A CA 1
ATOM 2158 C C . LYS A 1 264 ? -10.299 -23.015 6.245 1.00 90.12 264 LYS A C 1
ATOM 2160 O O . LYS A 1 264 ? -10.525 -23.399 5.093 1.00 90.12 264 LYS A O 1
ATOM 2165 N N . GLY A 1 265 ? -9.606 -23.733 7.128 1.00 92.00 265 GLY A N 1
ATOM 2166 C CA . GLY A 1 265 ? -8.953 -25.008 6.831 1.00 92.00 265 GLY A CA 1
ATOM 2167 C C . GLY A 1 265 ? -7.578 -24.895 6.165 1.00 92.00 265 GLY A C 1
ATOM 2168 O O . GLY A 1 265 ? -7.035 -25.924 5.762 1.00 92.00 265 GLY A O 1
ATOM 2169 N N . SER A 1 266 ? -7.004 -23.690 6.048 1.00 94.81 266 SER A N 1
ATOM 2170 C CA . SER A 1 266 ? -5.728 -23.480 5.349 1.00 94.81 266 SER A CA 1
ATOM 2171 C C . SER A 1 266 ? -4.483 -23.424 6.227 1.00 94.81 266 SER A C 1
ATOM 2173 O O . SER A 1 266 ? -3.381 -23.538 5.694 1.00 94.81 266 SER A O 1
ATOM 2175 N N . ILE A 1 267 ? -4.627 -23.310 7.552 1.00 92.62 267 ILE A N 1
ATOM 2176 C CA . ILE A 1 267 ? -3.504 -23.120 8.493 1.00 92.62 267 ILE A CA 1
ATOM 2177 C C . ILE A 1 267 ? -2.358 -24.113 8.232 1.00 92.62 267 ILE A C 1
ATOM 2179 O O . ILE A 1 267 ? -1.220 -23.700 8.029 1.00 92.62 267 ILE A O 1
ATOM 2183 N N . LYS A 1 268 ? -2.667 -25.412 8.103 1.00 93.81 268 LYS A N 1
ATOM 2184 C CA . LYS A 1 268 ? -1.661 -26.471 7.895 1.00 93.81 268 LYS A CA 1
ATOM 2185 C C . LYS A 1 268 ? -0.838 -26.322 6.610 1.00 93.81 268 LYS A C 1
ATOM 2187 O O . LYS A 1 268 ? 0.273 -26.845 6.553 1.00 93.81 268 LYS A O 1
ATOM 2192 N N . PHE A 1 269 ? -1.375 -25.685 5.565 1.00 94.88 269 PHE A N 1
ATOM 2193 C CA . PHE A 1 269 ? -0.622 -25.440 4.330 1.00 94.88 269 PHE A CA 1
ATOM 2194 C C . PHE A 1 269 ? 0.393 -24.315 4.534 1.00 94.88 269 PHE A C 1
ATOM 2196 O O . PHE A 1 269 ? 1.542 -24.448 4.125 1.00 94.88 269 PHE A O 1
ATOM 2203 N N . TYR A 1 270 ? -0.010 -23.250 5.229 1.00 93.38 270 TYR A N 1
ATOM 2204 C CA . TYR A 1 270 ? 0.851 -22.108 5.528 1.00 93.38 270 TYR A CA 1
ATOM 2205 C C . TYR A 1 270 ? 1.925 -22.452 6.568 1.00 93.38 270 TYR A C 1
ATOM 2207 O O . TYR A 1 270 ? 3.084 -22.112 6.373 1.00 93.38 270 TYR A O 1
ATOM 2215 N N . GLU A 1 271 ? 1.612 -23.224 7.611 1.00 91.44 271 GLU A N 1
ATOM 2216 C CA . GLU A 1 271 ? 2.610 -23.672 8.603 1.00 91.44 271 GLU A CA 1
ATOM 2217 C C . GLU A 1 271 ? 3.766 -24.481 7.990 1.00 91.44 271 GLU A C 1
ATOM 2219 O O . GLU A 1 271 ? 4.881 -24.485 8.514 1.00 91.44 271 GLU A O 1
ATOM 2224 N N . LYS A 1 272 ? 3.496 -25.187 6.885 1.00 91.31 272 LYS A N 1
ATOM 2225 C CA . LYS A 1 272 ? 4.478 -26.004 6.159 1.00 91.31 272 LYS A CA 1
ATOM 2226 C C . LYS A 1 272 ? 5.234 -25.231 5.082 1.00 91.31 272 LYS A C 1
ATOM 2228 O O . LYS A 1 272 ? 6.181 -25.781 4.519 1.00 91.31 272 LYS A O 1
ATOM 2233 N N . ALA A 1 273 ? 4.815 -24.006 4.772 1.00 90.38 273 ALA A N 1
ATOM 2234 C CA . ALA A 1 273 ? 5.436 -23.206 3.732 1.00 90.38 273 ALA A CA 1
ATOM 2235 C C . ALA A 1 273 ? 6.878 -22.848 4.108 1.00 90.38 273 ALA A C 1
ATOM 2237 O O . ALA A 1 273 ? 7.204 -22.561 5.266 1.00 90.38 273 ALA A O 1
ATOM 2238 N N . LYS A 1 274 ? 7.743 -22.855 3.099 1.00 86.31 274 LYS A N 1
ATOM 2239 C CA . LYS A 1 274 ? 9.153 -22.493 3.208 1.00 86.31 274 LYS A CA 1
ATOM 2240 C C . LYS A 1 274 ? 9.494 -21.506 2.110 1.00 86.31 274 LYS A C 1
ATOM 2242 O O . LYS A 1 274 ? 8.890 -21.549 1.037 1.00 86.31 274 LYS A O 1
ATOM 2247 N N . PHE A 1 275 ? 10.490 -20.676 2.375 1.00 82.69 275 PHE A N 1
ATOM 2248 C CA . PHE A 1 275 ? 11.184 -19.976 1.305 1.00 82.69 275 PHE A CA 1
ATOM 2249 C C . PHE A 1 275 ? 11.866 -20.988 0.384 1.00 82.69 275 PHE A C 1
ATOM 2251 O O . PHE A 1 275 ? 12.293 -22.062 0.825 1.00 82.69 275 PHE A O 1
ATOM 2258 N N . ILE A 1 276 ? 11.977 -20.653 -0.897 1.00 75.38 276 ILE A N 1
ATOM 2259 C CA . ILE A 1 276 ? 12.697 -21.472 -1.868 1.00 75.38 276 ILE A CA 1
ATOM 2260 C C . ILE A 1 276 ? 14.158 -21.577 -1.408 1.00 75.38 276 ILE A C 1
ATOM 2262 O O . ILE A 1 276 ? 14.877 -20.589 -1.341 1.00 75.38 276 ILE A O 1
ATOM 2266 N N . GLY A 1 277 ? 14.579 -22.788 -1.034 1.00 66.12 277 GLY A N 1
ATOM 2267 C CA . GLY A 1 277 ? 15.941 -23.057 -0.560 1.00 66.12 277 GLY A CA 1
ATOM 2268 C C . GLY A 1 277 ? 16.257 -22.605 0.873 1.00 66.12 277 GLY A C 1
ATOM 2269 O O . GLY A 1 277 ? 17.413 -22.700 1.272 1.00 66.12 277 GLY A O 1
ATOM 2270 N N . ALA A 1 278 ? 15.275 -22.148 1.662 1.00 69.62 278 ALA A N 1
ATOM 2271 C CA . ALA A 1 278 ? 15.518 -21.586 2.995 1.00 69.62 278 ALA A CA 1
ATOM 2272 C C . ALA A 1 278 ? 14.498 -22.049 4.064 1.00 69.62 278 ALA A C 1
ATOM 2274 O O . ALA A 1 278 ? 13.802 -23.059 3.915 1.00 69.62 278 ALA A O 1
ATOM 2275 N N . GLY A 1 279 ? 14.506 -21.363 5.213 1.00 73.12 279 GLY A N 1
ATOM 2276 C CA . GLY A 1 279 ? 13.743 -21.698 6.414 1.00 73.12 279 GLY A CA 1
ATOM 2277 C C . GLY A 1 279 ? 12.226 -21.515 6.292 1.00 73.12 279 GLY A C 1
ATOM 2278 O O . GLY A 1 279 ? 11.657 -21.334 5.215 1.00 73.12 279 GLY A O 1
ATOM 2279 N N . ARG A 1 280 ? 11.553 -21.609 7.441 1.00 78.06 280 ARG A N 1
ATOM 2280 C CA . ARG A 1 280 ? 10.097 -21.457 7.561 1.00 78.06 280 ARG A CA 1
ATOM 2281 C C . ARG A 1 280 ? 9.651 -20.089 7.022 1.00 78.06 280 ARG A C 1
ATOM 2283 O O . ARG A 1 280 ? 10.239 -19.085 7.398 1.00 78.06 280 ARG A O 1
ATOM 2290 N N . ALA A 1 281 ? 8.597 -20.069 6.202 1.00 81.00 281 ALA A N 1
ATOM 2291 C CA . ALA A 1 281 ? 8.046 -18.838 5.626 1.00 81.00 281 ALA A CA 1
ATOM 2292 C C . ALA A 1 281 ? 7.185 -18.031 6.609 1.00 81.00 281 ALA A C 1
ATOM 2294 O O . ALA A 1 281 ? 7.254 -16.809 6.653 1.00 81.00 281 ALA A O 1
ATOM 2295 N N . PHE A 1 282 ? 6.362 -18.720 7.402 1.00 84.38 282 PHE A N 1
ATOM 2296 C CA . PHE A 1 282 ? 5.383 -18.088 8.285 1.00 84.38 282 PHE A CA 1
ATOM 2297 C C . PHE A 1 282 ? 5.490 -18.635 9.702 1.00 84.38 282 PHE A C 1
ATOM 2299 O O . PHE A 1 282 ? 5.624 -19.842 9.900 1.00 84.38 282 PHE A O 1
ATOM 2306 N N . PHE A 1 283 ? 5.363 -17.775 10.707 1.00 80.00 283 PHE A N 1
ATOM 2307 C CA . PHE A 1 283 ? 5.316 -18.203 12.103 1.00 80.00 283 PHE A CA 1
ATOM 2308 C C . PHE A 1 283 ? 3.939 -18.801 12.456 1.00 80.00 283 PHE A C 1
ATOM 2310 O O . PHE A 1 283 ? 2.938 -18.096 12.335 1.00 80.00 283 PHE A O 1
ATOM 2317 N N . PRO A 1 284 ? 3.843 -20.059 12.938 1.00 81.75 284 PRO A N 1
ATOM 2318 C CA . PRO A 1 284 ? 2.560 -20.740 13.139 1.00 81.75 284 PRO A CA 1
ATOM 2319 C C . PRO A 1 284 ? 1.574 -19.990 14.041 1.00 81.75 284 PRO A C 1
ATOM 2321 O O . PRO A 1 284 ? 0.393 -19.897 13.724 1.00 81.75 284 PRO A O 1
ATOM 2324 N N . TRP A 1 285 ? 2.050 -19.378 15.130 1.00 78.25 285 TRP A N 1
ATOM 2325 C CA . TRP A 1 285 ? 1.194 -18.649 16.078 1.00 78.25 285 TRP A CA 1
ATOM 2326 C C . TRP A 1 285 ? 0.573 -17.364 15.501 1.00 78.25 285 TRP A C 1
ATOM 2328 O O . TRP A 1 285 ? -0.423 -16.872 16.045 1.00 78.25 285 TRP A O 1
ATOM 2338 N N . ARG A 1 286 ? 1.122 -16.851 14.390 1.00 80.56 286 ARG A N 1
ATOM 2339 C CA . ARG A 1 286 ? 0.644 -15.661 13.668 1.00 80.56 286 ARG A CA 1
ATOM 2340 C C . ARG A 1 286 ? -0.431 -15.969 12.625 1.00 80.56 286 ARG A C 1
ATOM 2342 O O . ARG A 1 286 ? -1.145 -15.058 12.213 1.00 80.56 286 ARG A O 1
ATOM 2349 N N . ILE A 1 287 ? -0.560 -17.229 12.207 1.00 86.75 287 ILE A N 1
ATOM 2350 C CA . ILE A 1 287 ? -1.533 -17.649 11.197 1.00 86.75 287 ILE A CA 1
ATOM 2351 C C . ILE A 1 287 ? -2.878 -17.886 11.882 1.00 86.75 287 ILE A C 1
ATOM 2353 O O . ILE A 1 287 ? -3.011 -18.733 12.765 1.00 86.75 287 ILE A O 1
ATOM 2357 N N . LYS A 1 288 ? -3.896 -17.144 11.461 1.00 86.38 288 LYS A N 1
ATOM 2358 C CA . LYS A 1 288 ? -5.283 -17.284 11.899 1.00 86.38 288 LYS A CA 1
ATOM 2359 C C . LYS A 1 288 ? -6.152 -17.632 10.703 1.00 86.38 288 LYS A C 1
ATOM 2361 O O . LYS A 1 288 ? -5.901 -17.183 9.589 1.00 86.38 288 LYS A O 1
ATOM 2366 N N . GLU A 1 289 ? -7.200 -18.410 10.934 1.00 87.31 289 GLU A N 1
ATOM 2367 C CA . GLU A 1 289 ? -8.217 -18.653 9.915 1.00 87.31 289 GLU A CA 1
ATOM 2368 C C . GLU A 1 289 ? -9.440 -17.755 10.101 1.00 87.31 289 GLU A C 1
ATOM 2370 O O . GLU A 1 289 ? -9.768 -17.336 11.216 1.00 87.31 289 GLU A O 1
ATOM 2375 N N . GLU A 1 290 ? -10.144 -17.492 9.000 1.00 77.94 290 GLU A N 1
ATOM 2376 C CA . GLU A 1 290 ? -11.439 -16.817 9.036 1.00 77.94 290 GLU A CA 1
ATOM 2377 C C . GLU A 1 290 ? -12.403 -17.521 10.007 1.00 77.94 290 GLU A C 1
ATOM 2379 O O . GLU A 1 29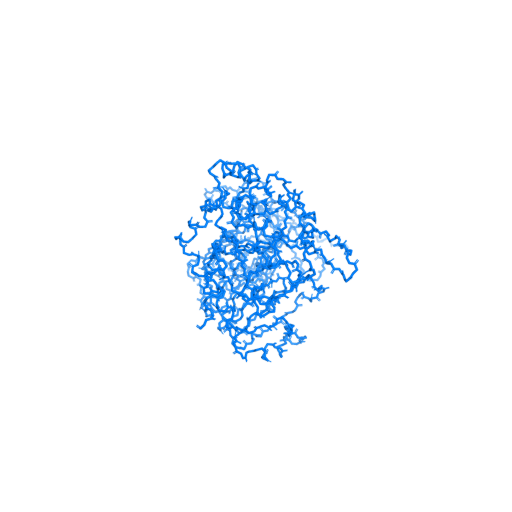0 ? -12.768 -18.688 9.832 1.00 77.94 290 GLU A O 1
ATOM 2384 N N . ASN A 1 291 ? -12.874 -16.782 11.014 1.00 75.75 291 ASN A N 1
ATOM 2385 C CA . ASN A 1 291 ? -13.825 -17.276 12.006 1.00 75.75 291 ASN A CA 1
ATOM 2386 C C . ASN A 1 291 ? -15.126 -16.446 12.019 1.00 75.75 291 ASN A C 1
ATOM 2388 O O . ASN A 1 291 ? -15.261 -15.416 11.348 1.00 75.75 291 ASN A O 1
ATOM 2392 N N . LYS A 1 292 ? -16.136 -16.916 12.762 1.00 75.69 292 LYS A N 1
ATOM 2393 C CA . LYS A 1 292 ? -17.462 -16.270 12.847 1.00 75.69 292 LYS A CA 1
ATOM 2394 C C . LYS A 1 292 ? -17.372 -14.814 13.325 1.00 75.69 292 LYS A C 1
ATOM 2396 O O . LYS A 1 292 ? -18.139 -13.966 12.873 1.00 75.69 292 LYS A O 1
ATOM 2401 N N . LEU A 1 293 ? -16.440 -14.544 14.225 1.00 70.00 293 LEU A N 1
ATOM 2402 C CA . LEU A 1 293 ? -16.315 -13.298 14.960 1.00 70.00 293 LEU A CA 1
ATOM 2403 C C . LEU A 1 293 ? -15.613 -12.210 14.136 1.00 70.00 293 LEU A C 1
ATOM 2405 O O . LEU A 1 293 ? -16.122 -11.094 14.013 1.00 70.00 293 LEU A O 1
ATOM 2409 N N . TYR A 1 294 ? -14.538 -12.583 13.435 1.00 74.75 294 TYR A N 1
ATOM 2410 C CA . TYR A 1 294 ? -13.916 -11.760 12.399 1.00 74.75 294 TYR A CA 1
ATOM 2411 C C . TYR A 1 294 ? -14.956 -11.343 11.349 1.00 74.75 294 TYR A C 1
ATOM 2413 O O . TYR A 1 294 ? -15.165 -10.156 11.100 1.00 74.75 294 TYR A O 1
ATOM 2421 N N . ASN A 1 295 ? -15.711 -12.307 10.810 1.00 77.38 295 ASN A N 1
ATOM 2422 C CA . ASN A 1 295 ? -16.749 -12.041 9.810 1.00 77.38 295 ASN A CA 1
ATOM 2423 C C . ASN A 1 295 ? -17.846 -11.090 10.315 1.00 77.38 295 ASN A C 1
ATOM 2425 O O . ASN A 1 295 ? -18.325 -10.226 9.572 1.00 77.38 295 ASN A O 1
ATOM 2429 N N . LYS A 1 296 ? -18.237 -11.213 11.587 1.00 75.94 296 LYS A N 1
ATOM 2430 C CA . LYS A 1 296 ? -19.195 -10.300 12.213 1.00 75.94 296 LYS A CA 1
ATOM 2431 C C . LYS A 1 296 ? -18.633 -8.880 12.321 1.00 75.94 296 LYS A C 1
ATOM 2433 O O . LYS A 1 296 ? -19.335 -7.930 11.967 1.00 75.94 296 LYS A O 1
ATOM 2438 N N . THR A 1 297 ? -17.369 -8.742 12.718 1.00 74.81 297 THR A N 1
ATOM 2439 C CA . THR A 1 297 ? -16.657 -7.456 12.780 1.00 74.81 297 THR A CA 1
ATOM 2440 C C . THR A 1 297 ? -16.566 -6.799 11.400 1.00 74.81 297 THR A C 1
ATOM 2442 O O . THR A 1 297 ? -16.965 -5.643 11.242 1.00 74.81 297 THR A O 1
ATOM 2445 N N . MET A 1 298 ? -16.175 -7.550 10.362 1.00 78.06 298 MET A N 1
ATOM 2446 C CA . MET A 1 298 ? -16.159 -7.066 8.972 1.00 78.06 298 MET A CA 1
ATOM 2447 C C . MET A 1 298 ? -17.536 -6.542 8.529 1.00 78.06 298 MET A C 1
ATOM 2449 O O . MET A 1 298 ? -17.649 -5.469 7.926 1.00 78.06 298 MET A O 1
ATOM 2453 N N . LYS A 1 299 ? -18.605 -7.293 8.835 1.00 81.06 299 LYS A N 1
ATOM 2454 C CA . LYS A 1 299 ? -19.987 -6.922 8.496 1.00 81.06 299 LYS A CA 1
ATOM 2455 C C . LYS A 1 299 ? -20.423 -5.647 9.217 1.00 81.06 299 LYS A C 1
ATOM 2457 O O . LYS A 1 299 ? -21.077 -4.800 8.607 1.00 81.06 299 LYS A O 1
ATOM 2462 N N . TYR A 1 300 ? -20.060 -5.501 10.489 1.00 77.25 300 TYR A N 1
ATOM 2463 C CA . TYR A 1 300 ? -20.337 -4.293 11.256 1.00 77.25 300 TYR A CA 1
ATOM 2464 C C . TYR A 1 300 ? -19.637 -3.070 10.654 1.00 77.25 300 TYR A C 1
ATOM 2466 O O . TYR A 1 300 ? -20.287 -2.055 10.408 1.00 77.25 300 TYR A O 1
ATOM 2474 N N . LEU A 1 301 ? -18.342 -3.164 10.345 1.00 78.12 301 LEU A N 1
ATOM 2475 C CA . LEU A 1 301 ? -17.595 -2.022 9.812 1.00 78.12 301 LEU A CA 1
ATOM 2476 C C . LEU A 1 301 ? -18.160 -1.570 8.468 1.00 78.12 301 LEU A C 1
ATOM 2478 O O . LEU A 1 301 ? -18.391 -0.380 8.263 1.00 78.12 301 LEU A O 1
ATOM 2482 N N . LYS A 1 302 ? -18.539 -2.521 7.606 1.00 83.06 302 LYS A N 1
ATOM 2483 C CA . LYS A 1 302 ? -19.266 -2.220 6.367 1.00 83.06 302 LYS A CA 1
ATOM 2484 C C . LYS A 1 302 ? -20.592 -1.489 6.626 1.00 83.06 302 LYS A C 1
ATOM 2486 O O . LYS A 1 302 ? -20.926 -0.562 5.892 1.00 83.06 302 LYS A O 1
ATOM 2491 N N . LYS A 1 303 ? -21.344 -1.877 7.664 1.00 83.19 303 LYS A N 1
ATOM 2492 C CA . LYS A 1 303 ? -22.612 -1.229 8.056 1.00 83.19 303 LYS A CA 1
ATOM 2493 C C . LYS A 1 303 ? -22.394 0.235 8.459 1.00 83.19 303 LYS A C 1
ATOM 2495 O O . LYS A 1 303 ? -23.192 1.093 8.075 1.00 83.19 303 LYS A O 1
ATOM 2500 N N . ILE A 1 304 ? -21.337 0.532 9.218 1.00 79.56 304 ILE A N 1
ATOM 2501 C CA . ILE A 1 304 ? -21.079 1.888 9.729 1.00 79.56 304 ILE A CA 1
ATOM 2502 C C . ILE A 1 304 ? -20.281 2.786 8.771 1.00 79.56 304 ILE A C 1
ATOM 2504 O O . ILE A 1 304 ? -20.306 4.001 8.930 1.00 79.56 304 ILE A O 1
ATOM 2508 N N . SER A 1 305 ? -19.664 2.229 7.725 1.00 85.00 305 SER A N 1
ATOM 2509 C CA . SER A 1 305 ? -18.970 2.991 6.671 1.00 85.00 305 SER A CA 1
ATOM 2510 C C . SER A 1 305 ? -19.894 3.665 5.647 1.00 85.00 305 SER A C 1
ATOM 2512 O O . SER A 1 305 ? -19.413 4.293 4.708 1.00 85.00 305 SER A O 1
ATOM 2514 N N . THR A 1 306 ? -21.220 3.546 5.773 1.00 88.06 306 THR A N 1
ATOM 2515 C CA . THR A 1 306 ? -22.145 4.250 4.866 1.00 88.06 306 THR A CA 1
ATOM 2516 C C . THR A 1 306 ? -22.090 5.762 5.095 1.00 88.06 306 THR A C 1
ATOM 2518 O O . THR A 1 306 ? -21.972 6.211 6.234 1.00 88.06 306 THR A O 1
ATOM 2521 N N . THR A 1 307 ? -22.273 6.575 4.046 1.00 88.38 307 THR A N 1
ATOM 2522 C CA . THR A 1 307 ? -22.259 8.051 4.149 1.00 88.38 307 THR A CA 1
ATOM 2523 C C . THR A 1 307 ? -23.195 8.574 5.244 1.00 88.38 307 THR A C 1
ATOM 2525 O O . THR A 1 307 ? -22.838 9.484 5.989 1.00 88.38 307 THR A O 1
ATOM 2528 N N . LYS A 1 308 ? -24.386 7.974 5.390 1.00 88.50 308 LYS A N 1
ATOM 2529 C CA . LYS A 1 308 ? -25.348 8.318 6.449 1.00 88.50 308 LYS A CA 1
ATOM 2530 C C . LYS A 1 308 ? -24.776 8.060 7.846 1.00 88.50 308 LYS A C 1
ATOM 2532 O O . LYS A 1 308 ? -24.923 8.903 8.730 1.00 88.50 308 LYS A O 1
ATOM 2537 N N . LYS A 1 309 ? -24.136 6.906 8.050 1.00 86.00 309 LYS A N 1
ATOM 2538 C CA . LYS A 1 309 ? -23.560 6.525 9.344 1.00 86.00 309 LYS A CA 1
ATOM 2539 C C . LYS A 1 309 ? -22.312 7.346 9.669 1.00 86.00 309 LYS A C 1
ATOM 2541 O O . LYS A 1 309 ? -22.245 7.872 10.776 1.00 86.00 309 LYS A O 1
ATOM 2546 N N . LEU A 1 310 ? -21.432 7.589 8.697 1.00 87.25 310 LEU A N 1
ATOM 2547 C CA . LEU A 1 310 ? -20.282 8.484 8.862 1.00 87.25 310 LEU A CA 1
ATOM 2548 C C . LEU A 1 310 ? -20.716 9.900 9.268 1.00 87.25 310 LEU A C 1
ATOM 2550 O O . LEU A 1 310 ? -20.202 10.432 10.245 1.00 87.25 310 LEU A O 1
ATOM 2554 N N . LYS A 1 311 ? -21.742 10.474 8.619 1.00 87.50 311 LYS A N 1
ATOM 2555 C CA . LYS A 1 311 ? -22.308 11.776 9.027 1.00 87.50 311 LYS A CA 1
ATOM 2556 C C . LYS A 1 311 ? -22.870 11.752 10.450 1.00 87.50 311 LYS A C 1
ATOM 2558 O O . LYS A 1 311 ? -22.640 12.683 11.213 1.00 87.50 311 LYS A O 1
ATOM 2563 N N . SER A 1 312 ? -23.579 10.689 10.838 1.00 81.25 312 SER A N 1
ATOM 2564 C CA . SER A 1 312 ? -24.089 10.559 12.214 1.00 81.25 312 SER A CA 1
ATOM 2565 C C . SER A 1 312 ? -22.969 10.458 13.254 1.00 81.25 312 SER A C 1
ATOM 2567 O O . SER A 1 312 ? -23.113 10.940 14.376 1.00 81.25 312 SER A O 1
ATOM 2569 N N . ALA A 1 313 ? -21.829 9.894 12.861 1.00 82.25 313 ALA A N 1
ATOM 2570 C CA . ALA A 1 313 ? -20.651 9.750 13.697 1.00 82.25 313 ALA A CA 1
ATOM 2571 C C . ALA A 1 313 ? -19.820 11.035 13.814 1.00 82.25 313 ALA A C 1
ATOM 2573 O O . ALA A 1 313 ? -18.790 10.993 14.470 1.00 82.25 313 ALA A O 1
ATOM 2574 N N . LEU A 1 314 ? -20.265 12.156 13.234 1.00 86.88 314 LEU A N 1
ATOM 2575 C CA . LEU A 1 314 ? -19.717 13.504 13.449 1.00 86.88 314 LEU A CA 1
ATOM 2576 C C . LEU A 1 314 ? -20.512 14.306 14.487 1.00 86.88 314 LEU A C 1
ATOM 2578 O O . LEU A 1 314 ? -20.053 15.330 14.986 1.00 86.88 314 LEU A O 1
ATOM 2582 N N . VAL A 1 315 ? -21.731 13.870 14.807 1.00 83.31 315 VAL A N 1
ATOM 2583 C CA . VAL A 1 315 ? -22.651 14.650 15.637 1.00 83.31 315 VAL A CA 1
ATOM 2584 C C . VAL A 1 315 ? -22.209 14.631 17.103 1.00 83.31 315 VAL A C 1
ATOM 2586 O O . VAL A 1 315 ? -21.727 13.612 17.619 1.00 83.31 315 VAL A O 1
ATOM 2589 N N . LYS A 1 316 ? -22.435 15.767 17.782 1.00 86.25 316 LYS A N 1
ATOM 2590 C CA . LYS A 1 316 ? -22.297 15.941 19.234 1.00 86.25 316 LYS A CA 1
ATOM 2591 C C . LYS A 1 316 ? -22.852 14.714 19.979 1.00 86.25 316 LYS A C 1
ATOM 2593 O O . LYS A 1 316 ? -24.033 14.406 19.814 1.00 86.25 316 LYS A O 1
ATOM 2598 N N . PRO A 1 317 ? -22.065 14.060 20.851 1.00 82.50 317 PRO A N 1
ATOM 2599 C CA . PRO A 1 317 ? -22.554 12.984 21.710 1.00 82.50 317 PRO A CA 1
ATOM 2600 C C . PRO A 1 317 ? -23.826 13.366 22.493 1.00 82.50 317 PRO A C 1
ATOM 2602 O O . PRO A 1 317 ? -23.927 14.477 23.023 1.00 82.50 317 PRO A O 1
ATOM 2605 N N . ASN A 1 318 ? -24.783 12.435 22.605 1.00 67.56 318 ASN A N 1
ATOM 2606 C CA . ASN A 1 318 ? -26.119 12.673 23.186 1.00 67.56 318 ASN A CA 1
ATOM 2607 C C . ASN A 1 318 ? -26.110 13.086 24.671 1.00 67.56 318 ASN A C 1
ATOM 2609 O O . ASN A 1 318 ? -27.113 13.581 25.169 1.00 67.56 318 ASN A O 1
ATOM 2613 N N . GLY A 1 319 ? -24.974 12.963 25.361 1.00 68.75 319 GLY A N 1
ATOM 2614 C CA . GLY A 1 319 ? -24.802 13.482 26.714 1.00 68.75 319 GLY A CA 1
ATOM 2615 C C . GLY A 1 319 ? -24.441 14.971 26.781 1.00 68.75 319 GLY A C 1
ATOM 2616 O O . GLY A 1 319 ? -24.888 15.674 27.670 1.00 68.75 319 GLY A O 1
ATOM 2617 N N . LEU A 1 320 ? -23.635 15.504 25.872 1.00 74.88 320 LEU A N 1
ATOM 2618 C CA . LEU A 1 320 ? -23.069 16.840 26.085 1.00 74.88 320 LEU A CA 1
ATOM 2619 C C . LEU A 1 320 ? -24.123 17.937 25.902 1.00 74.88 320 LEU A C 1
ATOM 2621 O O . LEU A 1 320 ? -24.859 17.929 24.913 1.00 74.88 320 LEU A O 1
ATOM 2625 N N . THR A 1 321 ? -24.171 18.925 26.798 1.00 87.81 321 THR A N 1
ATOM 2626 C CA . THR A 1 321 ? -24.973 20.133 26.545 1.00 87.81 321 THR A CA 1
ATOM 2627 C C . THR A 1 321 ? -24.365 20.935 25.393 1.00 87.81 321 THR A C 1
ATOM 2629 O O . THR A 1 321 ? -23.183 20.797 25.070 1.00 87.81 321 THR A O 1
ATOM 2632 N N . ASN A 1 322 ? -25.145 21.823 24.771 1.00 90.25 322 ASN A N 1
ATOM 2633 C CA . ASN A 1 322 ? -24.627 22.681 23.699 1.00 90.25 322 ASN A CA 1
ATOM 2634 C C . ASN A 1 322 ? -23.467 23.572 24.177 1.00 90.25 322 ASN A C 1
ATOM 2636 O O . ASN A 1 322 ? -22.531 23.819 23.422 1.00 90.25 322 ASN A O 1
ATOM 2640 N N . GLN A 1 323 ? -23.493 24.023 25.435 1.00 93.75 323 GLN A N 1
ATOM 2641 C CA . GLN A 1 323 ? -22.410 24.820 26.014 1.00 93.75 323 GLN A CA 1
ATOM 2642 C C . GLN A 1 323 ? -21.147 23.985 26.260 1.00 93.75 323 GLN A C 1
ATOM 2644 O O . GLN A 1 323 ? -20.048 24.439 25.948 1.00 93.75 323 GLN A O 1
ATOM 2649 N N . GLN A 1 324 ? -21.293 22.765 26.783 1.00 90.62 324 GLN A N 1
ATOM 2650 C CA . GLN A 1 324 ? -20.175 21.833 26.970 1.00 90.62 324 GLN A CA 1
ATOM 2651 C C . GLN A 1 324 ? -19.542 21.459 25.626 1.00 90.62 324 GLN A C 1
ATOM 2653 O O . GLN A 1 324 ? -18.322 21.477 25.481 1.00 90.62 324 GLN A O 1
ATOM 2658 N N . TRP A 1 325 ? -20.375 21.193 24.617 1.00 92.31 325 TRP A N 1
ATOM 2659 C CA . TRP A 1 325 ? -19.919 20.879 23.268 1.00 92.31 325 TRP A CA 1
ATOM 2660 C C . TRP A 1 325 ? -19.136 22.020 22.628 1.00 92.31 325 TRP A C 1
ATOM 2662 O O . TRP A 1 325 ? -18.060 21.775 22.103 1.00 92.31 325 TRP A O 1
ATOM 2672 N N . LYS A 1 326 ? -19.603 23.272 22.739 1.00 96.81 326 LYS A N 1
ATOM 2673 C CA . LYS A 1 326 ? -18.861 24.443 22.233 1.00 96.81 326 LYS A CA 1
ATOM 2674 C C . LYS A 1 326 ? -17.444 24.538 22.809 1.00 96.81 326 LYS A C 1
ATOM 2676 O O . LYS A 1 326 ? -16.524 24.916 22.093 1.00 96.81 326 LYS A O 1
ATOM 2681 N N . GLN A 1 327 ? -17.256 24.186 24.081 1.00 96.94 327 GLN A N 1
ATOM 2682 C CA . GLN A 1 327 ? -15.930 24.194 24.707 1.00 96.94 327 GLN A CA 1
ATOM 2683 C C . GLN A 1 327 ? -15.035 23.065 24.195 1.00 96.94 327 GLN A C 1
ATOM 2685 O O . GLN A 1 327 ? -13.850 23.288 23.960 1.00 96.94 327 GLN A O 1
ATOM 2690 N N . ILE A 1 328 ? -15.603 21.876 23.988 1.00 95.69 328 ILE A N 1
ATOM 2691 C CA . ILE A 1 328 ? -14.887 20.747 23.386 1.00 95.69 328 ILE A CA 1
ATOM 2692 C C . ILE A 1 328 ? -14.502 21.068 21.938 1.00 95.69 328 ILE A C 1
ATOM 2694 O O . ILE A 1 328 ? -13.362 20.820 21.567 1.00 95.69 328 ILE A O 1
ATOM 2698 N N . VAL A 1 329 ? -15.397 21.681 21.154 1.00 97.81 329 VAL A N 1
ATOM 2699 C CA . VAL A 1 329 ? -15.109 22.139 19.783 1.00 97.81 329 VAL A CA 1
ATOM 2700 C C . VAL A 1 329 ? -13.957 23.126 19.772 1.00 97.81 329 VAL A C 1
ATOM 2702 O O . VAL A 1 329 ? -12.950 22.860 19.129 1.00 97.81 329 VAL A O 1
ATOM 2705 N N . LYS A 1 330 ? -14.037 24.186 20.585 1.00 98.31 330 LYS A N 1
ATOM 2706 C CA . LYS A 1 330 ? -12.945 25.156 20.706 1.00 98.31 330 LYS A CA 1
ATOM 2707 C C . LYS A 1 330 ? -11.616 24.469 21.028 1.00 98.31 330 LYS A C 1
ATOM 2709 O O . LYS A 1 330 ? -10.599 24.775 20.415 1.00 98.31 330 LYS A O 1
ATOM 2714 N N . LYS A 1 331 ? -11.617 23.527 21.978 1.00 98.25 331 LYS A N 1
ATOM 2715 C CA . LYS A 1 331 ? -10.387 22.830 22.356 1.00 98.25 331 LYS A CA 1
ATOM 2716 C C . LYS A 1 331 ? -9.873 21.905 21.255 1.00 98.25 331 LYS A C 1
ATOM 2718 O O . LYS A 1 331 ? -8.667 21.817 21.051 1.00 98.25 331 LYS A O 1
ATOM 2723 N N . SER A 1 332 ? -10.771 21.237 20.546 1.00 98.00 332 SER A N 1
ATOM 2724 C CA . SER A 1 332 ? -10.435 20.405 19.397 1.00 98.00 332 SER A CA 1
ATOM 2725 C C . SER A 1 332 ? -9.792 21.227 18.278 1.00 98.00 332 SER A C 1
ATOM 2727 O O . SER A 1 332 ? -8.761 20.823 17.744 1.00 98.00 332 SER A O 1
ATOM 2729 N N . ASP A 1 333 ? -10.338 22.405 17.973 1.00 98.12 333 ASP A N 1
ATOM 2730 C CA . ASP A 1 333 ? -9.783 23.327 16.974 1.00 98.12 333 ASP A CA 1
ATOM 2731 C C . ASP A 1 333 ? -8.388 23.827 17.381 1.00 98.12 333 ASP A C 1
ATOM 2733 O O . ASP A 1 333 ? -7.483 23.909 16.553 1.00 98.12 333 ASP A O 1
ATOM 2737 N N . GLU A 1 334 ? -8.179 24.114 18.673 1.00 98.19 334 GLU A N 1
ATOM 2738 C CA . GLU A 1 334 ? -6.861 24.470 19.214 1.00 98.19 334 GLU A CA 1
ATOM 2739 C C . GLU A 1 334 ? -5.841 23.337 19.034 1.00 98.19 334 GLU A C 1
ATOM 2741 O O . GLU A 1 334 ? -4.729 23.587 18.572 1.00 98.19 334 GLU A O 1
ATOM 2746 N N . ILE A 1 335 ? -6.213 22.103 19.394 1.00 98.12 335 ILE A N 1
ATOM 2747 C CA . ILE A 1 335 ? -5.332 20.927 19.309 1.00 98.12 335 ILE A CA 1
ATOM 2748 C C . ILE A 1 335 ? -4.976 20.625 17.854 1.00 98.12 335 ILE A C 1
ATOM 2750 O O . ILE A 1 335 ? -3.827 20.342 17.532 1.00 98.12 335 ILE A O 1
ATOM 2754 N N . THR A 1 336 ? -5.962 20.690 16.963 1.00 98.06 336 THR A N 1
ATOM 2755 C CA . THR A 1 336 ? -5.804 20.297 15.558 1.00 98.06 336 THR A CA 1
ATOM 2756 C C . THR A 1 336 ? -5.288 21.420 14.662 1.00 98.06 336 THR A C 1
ATOM 2758 O O . THR A 1 336 ? -5.071 21.208 13.466 1.00 98.06 336 THR A O 1
ATOM 2761 N N . LYS A 1 337 ? -5.018 22.605 15.224 1.00 97.62 337 LYS A N 1
ATOM 2762 C CA . LYS A 1 337 ? -4.498 23.755 14.484 1.00 97.62 337 LYS A CA 1
ATOM 2763 C C . LYS A 1 337 ? -3.247 23.378 13.681 1.00 97.62 337 LYS A C 1
ATOM 2765 O O . LYS A 1 337 ? -2.301 22.769 14.191 1.00 97.62 337 LYS A O 1
ATOM 2770 N N . GLY A 1 338 ? -3.258 23.736 12.398 1.00 96.06 338 GLY A N 1
ATOM 2771 C CA . GLY A 1 338 ? -2.156 23.482 11.466 1.00 96.06 338 GLY A CA 1
ATOM 2772 C C . GLY A 1 338 ? -1.990 22.024 11.024 1.00 96.06 338 GLY A C 1
ATOM 2773 O O . GLY A 1 338 ? -0.989 21.724 10.389 1.00 96.06 338 GLY A O 1
ATOM 2774 N N . ALA A 1 339 ? -2.909 21.112 11.366 1.00 95.56 339 ALA A N 1
ATOM 2775 C CA . ALA A 1 339 ? -2.935 19.782 10.753 1.00 95.56 339 ALA A CA 1
ATOM 2776 C C . ALA A 1 339 ? -3.339 19.885 9.271 1.00 95.56 339 ALA A C 1
ATOM 2778 O O . ALA A 1 339 ? -4.343 20.519 8.942 1.00 95.56 339 ALA A O 1
ATOM 2779 N N . LYS A 1 340 ? -2.555 19.260 8.392 1.00 93.69 340 LYS A N 1
ATOM 2780 C CA . LYS A 1 340 ? -2.765 19.193 6.941 1.00 93.69 340 LYS A CA 1
ATOM 2781 C C . LYS A 1 340 ? -3.646 18.013 6.539 1.00 93.69 340 LYS A C 1
ATOM 2783 O O . LYS A 1 340 ? -4.301 18.072 5.502 1.00 93.69 340 LYS A O 1
ATOM 2788 N N . THR A 1 341 ? -3.679 16.957 7.351 1.00 90.00 341 THR A N 1
ATOM 2789 C CA . THR A 1 341 ? -4.438 15.730 7.076 1.00 90.00 341 THR A CA 1
ATOM 2790 C C . THR A 1 341 ? -5.337 15.346 8.249 1.00 90.00 341 THR A C 1
ATOM 2792 O O . THR A 1 341 ? -5.117 15.744 9.394 1.00 90.00 341 THR A O 1
ATOM 2795 N N . ASP A 1 342 ? -6.363 14.545 7.973 1.00 92.88 342 ASP A N 1
ATOM 2796 C CA . ASP A 1 342 ? -7.236 13.993 9.013 1.00 92.88 342 ASP A CA 1
ATOM 2797 C C . ASP A 1 342 ? -6.499 13.000 9.934 1.00 92.88 342 ASP A C 1
ATOM 2799 O O . ASP A 1 342 ? -6.813 12.912 11.121 1.00 92.88 342 ASP A O 1
ATOM 2803 N N . GLU A 1 343 ? -5.468 12.320 9.422 1.00 88.56 343 GLU A N 1
ATOM 2804 C CA . GLU A 1 343 ? -4.561 11.478 10.213 1.00 88.56 343 GLU A CA 1
ATOM 2805 C C . GLU A 1 343 ? -3.757 12.309 11.222 1.00 88.56 343 GLU A C 1
ATOM 2807 O O . GLU A 1 343 ? -3.691 11.957 12.399 1.00 88.56 343 GLU A O 1
ATOM 2812 N N . GLU A 1 344 ? -3.218 13.459 10.801 1.00 90.81 344 GLU A N 1
ATOM 2813 C CA . GLU A 1 344 ? -2.521 14.389 11.697 1.00 90.81 344 GLU A CA 1
ATOM 2814 C C . GLU A 1 344 ? -3.457 14.967 12.766 1.00 90.81 344 GLU A C 1
ATOM 2816 O O . GLU A 1 344 ? -3.052 15.135 13.918 1.00 90.81 344 GLU A O 1
ATOM 2821 N N . LYS A 1 345 ? -4.722 15.257 12.421 1.00 95.06 345 LYS A N 1
ATOM 2822 C CA . LYS A 1 345 ? -5.726 15.675 13.414 1.00 95.06 345 LYS A CA 1
ATOM 2823 C C . LYS A 1 345 ? -5.950 14.582 14.456 1.00 95.06 345 LYS A C 1
ATOM 2825 O O . LYS A 1 345 ? -5.938 14.877 15.652 1.00 95.06 345 LYS A O 1
ATOM 2830 N N . ALA A 1 346 ? -6.140 13.339 14.008 1.00 92.62 346 ALA A N 1
ATOM 2831 C CA . ALA A 1 346 ? -6.338 12.201 14.896 1.00 92.62 346 ALA A CA 1
ATOM 2832 C C . ALA A 1 346 ? -5.131 12.007 15.827 1.00 92.62 346 ALA A C 1
ATOM 2834 O O . ALA A 1 346 ? -5.309 11.853 17.038 1.00 92.62 346 ALA A O 1
ATOM 2835 N N . PHE A 1 347 ? -3.915 12.115 15.284 1.00 88.62 347 PHE A N 1
ATOM 2836 C CA . PHE A 1 347 ? -2.683 12.004 16.057 1.00 88.62 347 PHE A CA 1
ATOM 2837 C C . PHE A 1 347 ? -2.578 13.075 17.135 1.00 88.62 347 PHE A C 1
ATOM 2839 O O . PHE A 1 347 ? -2.403 12.750 18.304 1.00 88.62 347 PHE A O 1
ATOM 2846 N N . LYS A 1 348 ? -2.757 14.347 16.767 1.00 93.31 348 LYS A N 1
ATOM 2847 C CA . LYS A 1 348 ? -2.673 15.465 17.716 1.00 93.31 348 LYS A CA 1
ATOM 2848 C C . LYS A 1 348 ? -3.688 15.339 18.851 1.00 93.31 348 LYS A C 1
ATOM 2850 O O . LYS A 1 348 ? -3.376 15.674 19.990 1.00 93.31 348 LYS A O 1
ATOM 2855 N N . ILE A 1 349 ? -4.898 14.852 18.564 1.00 94.25 349 ILE A N 1
ATOM 2856 C CA . ILE A 1 349 ? -5.916 14.606 19.597 1.00 94.25 349 ILE A CA 1
ATOM 2857 C C . ILE A 1 349 ? -5.487 13.480 20.532 1.00 94.25 349 ILE A C 1
ATOM 2859 O O . ILE A 1 349 ? -5.577 13.648 21.747 1.00 94.25 349 ILE A O 1
ATOM 2863 N N . TYR A 1 350 ? -5.031 12.353 19.983 1.00 89.38 350 TYR A N 1
ATOM 2864 C CA . TYR A 1 350 ? -4.511 11.241 20.774 1.00 89.38 350 TYR A CA 1
ATOM 2865 C C . TYR A 1 350 ? -3.360 11.698 21.681 1.00 89.38 350 TYR A C 1
ATOM 2867 O O . TYR A 1 350 ? -3.441 11.538 22.898 1.00 89.38 350 TYR A O 1
ATOM 2875 N N . ASP A 1 351 ? -2.341 12.330 21.096 1.00 86.69 351 ASP A N 1
ATOM 2876 C CA . ASP A 1 351 ? -1.143 12.798 21.793 1.00 86.69 351 ASP A CA 1
ATOM 2877 C C . ASP A 1 351 ? -1.495 13.793 22.904 1.00 86.69 351 ASP A C 1
ATOM 2879 O O . ASP A 1 351 ? -1.042 13.668 24.043 1.00 86.69 351 ASP A O 1
ATOM 2883 N N . TRP A 1 352 ? -2.410 14.728 22.623 1.00 91.44 352 TRP A N 1
ATOM 2884 C CA . TRP A 1 352 ? -2.889 15.659 23.635 1.00 91.44 352 TRP A CA 1
ATOM 2885 C C . TRP A 1 352 ? -3.539 14.942 24.820 1.00 91.44 352 TRP A C 1
ATOM 2887 O O .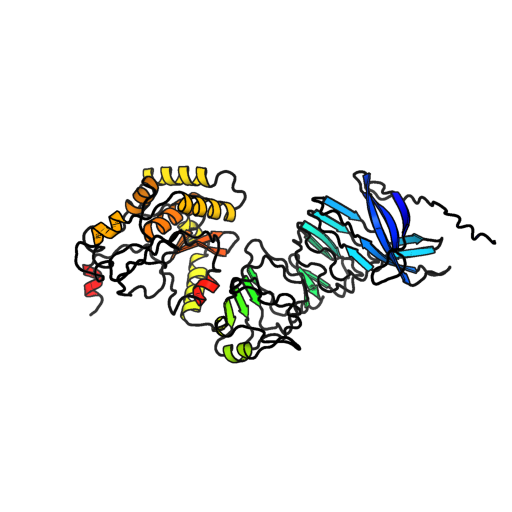 TRP A 1 352 ? -3.272 15.320 25.959 1.00 91.44 352 TRP A O 1
ATOM 2897 N N . ILE A 1 353 ? -4.373 13.923 24.581 1.00 87.81 353 ILE A N 1
ATOM 2898 C CA . ILE A 1 353 ? -5.031 13.166 25.656 1.00 87.81 353 ILE A CA 1
ATOM 2899 C C . ILE A 1 353 ? -3.986 12.456 26.514 1.00 87.81 353 ILE A C 1
ATOM 2901 O O . ILE A 1 353 ? -3.977 12.677 27.721 1.00 87.81 353 ILE A O 1
ATOM 2905 N N . ILE A 1 354 ? -3.087 11.677 25.910 1.00 81.81 354 ILE A N 1
ATOM 2906 C CA . ILE A 1 354 ? -2.055 10.915 26.635 1.00 81.81 354 ILE A CA 1
ATOM 2907 C C . ILE A 1 354 ? -1.156 11.842 27.467 1.00 81.81 354 ILE A C 1
ATOM 2909 O O . ILE A 1 354 ? -0.890 11.573 28.633 1.00 81.81 354 ILE A O 1
ATOM 2913 N N . ASN A 1 355 ? -0.775 12.999 26.921 1.00 83.69 355 ASN A N 1
ATOM 2914 C CA . ASN A 1 355 ? 0.120 13.934 27.608 1.00 83.69 355 ASN A CA 1
ATOM 2915 C C . ASN A 1 355 ? -0.570 14.839 28.639 1.00 83.69 355 ASN A C 1
ATOM 2917 O O . ASN A 1 355 ? 0.106 15.509 29.420 1.00 83.69 355 ASN A O 1
ATOM 2921 N N . ASN A 1 356 ? -1.904 14.928 28.637 1.00 86.44 356 ASN A N 1
ATOM 2922 C CA . ASN A 1 356 ? -2.631 15.839 29.529 1.00 86.44 356 ASN A CA 1
ATOM 2923 C C . ASN A 1 356 ? -3.534 15.133 30.532 1.00 86.44 356 ASN A C 1
ATOM 2925 O O . ASN A 1 356 ? -3.901 15.768 31.520 1.00 86.44 356 ASN A O 1
ATOM 2929 N N . PHE A 1 357 ? -3.940 13.890 30.278 1.00 82.31 357 PHE A N 1
ATOM 2930 C CA . PHE A 1 357 ? -4.905 13.184 31.108 1.00 82.31 357 PHE A CA 1
ATOM 2931 C C . PHE A 1 357 ? -4.198 12.268 32.085 1.00 82.31 357 PHE A C 1
ATOM 2933 O O . PHE A 1 357 ? -3.256 11.563 31.748 1.00 82.31 357 PHE A O 1
ATOM 2940 N N . THR A 1 358 ? -4.707 12.239 33.309 1.00 79.25 358 THR A N 1
ATOM 2941 C CA . THR A 1 358 ? -4.217 11.332 34.344 1.00 79.25 358 THR A CA 1
ATOM 2942 C C . THR A 1 358 ? -5.309 10.373 34.780 1.00 79.25 358 THR A C 1
ATOM 2944 O O . THR A 1 358 ? -6.504 10.681 34.753 1.00 79.25 358 THR A O 1
ATOM 2947 N N . TYR A 1 359 ? -4.893 9.177 35.176 1.00 74.50 359 TYR A N 1
ATOM 2948 C CA . TYR A 1 359 ? -5.816 8.161 35.652 1.00 74.50 359 TYR A CA 1
ATOM 2949 C C . TYR A 1 359 ? -6.382 8.524 37.036 1.00 74.50 359 TYR A C 1
ATOM 2951 O O . TYR A 1 359 ? -5.640 8.926 37.938 1.00 74.50 359 TYR A O 1
ATOM 2959 N N . ASP A 1 360 ? -7.696 8.394 37.229 1.00 72.75 360 ASP A N 1
ATOM 2960 C CA . ASP A 1 360 ? -8.367 8.747 38.484 1.00 72.75 360 ASP A CA 1
ATOM 2961 C C . ASP A 1 360 ? -8.395 7.598 39.500 1.00 72.75 360 ASP A C 1
ATOM 2963 O O . ASP A 1 360 ? -9.434 6.992 39.755 1.00 72.75 360 ASP A O 1
ATOM 2967 N N . TYR A 1 361 ? -7.252 7.331 40.136 1.00 69.25 361 TYR A N 1
ATOM 2968 C CA . TYR A 1 361 ? -7.141 6.312 41.192 1.00 69.25 361 TYR A CA 1
ATOM 2969 C C . TYR A 1 361 ? -8.083 6.549 42.373 1.00 69.25 361 TYR A C 1
ATOM 2971 O O . TYR A 1 361 ? -8.562 5.596 42.970 1.00 69.25 361 TYR A O 1
ATOM 2979 N N . THR A 1 362 ? -8.394 7.805 42.695 1.00 65.56 362 THR A N 1
ATOM 2980 C CA . THR A 1 362 ? -9.310 8.134 43.794 1.00 65.56 362 THR A CA 1
ATOM 2981 C C . THR A 1 362 ? -10.737 7.710 43.460 1.00 65.56 362 THR A C 1
ATOM 2983 O O . THR A 1 362 ? -11.428 7.165 44.316 1.00 65.56 362 THR A O 1
ATOM 2986 N N . ALA A 1 363 ? -11.173 7.905 42.211 1.00 63.16 363 ALA A N 1
ATOM 2987 C CA . ALA A 1 363 ? -12.458 7.387 41.747 1.00 63.16 363 ALA A CA 1
ATOM 2988 C C . ALA A 1 363 ? -12.505 5.849 41.799 1.00 63.16 363 ALA A C 1
ATOM 2990 O O . ALA A 1 363 ? -13.537 5.282 42.157 1.00 63.16 363 ALA A O 1
ATOM 2991 N N . VAL A 1 364 ? -11.382 5.178 41.517 1.00 59.38 364 VAL A N 1
ATOM 2992 C CA . VAL A 1 364 ? -11.255 3.721 41.674 1.00 59.38 364 VAL A CA 1
ATOM 2993 C C . VAL A 1 364 ? -11.315 3.308 43.144 1.00 59.38 364 VAL A C 1
ATOM 2995 O O . VAL A 1 364 ? -12.104 2.437 43.493 1.00 59.38 364 VAL A O 1
ATOM 2998 N N . ASP A 1 365 ? -10.534 3.927 44.026 1.00 56.75 365 ASP A N 1
ATOM 2999 C CA . ASP A 1 365 ? -10.483 3.583 45.452 1.00 56.75 365 ASP A CA 1
ATOM 3000 C C . ASP A 1 365 ? -11.815 3.824 46.161 1.00 56.75 365 ASP A C 1
ATOM 3002 O O . ASP A 1 365 ? -12.276 2.970 46.916 1.00 56.75 365 ASP A O 1
ATOM 3006 N N . ASN A 1 366 ? -12.493 4.930 45.856 1.00 54.03 366 ASN A N 1
ATOM 3007 C CA . ASN A 1 366 ? -13.810 5.232 46.418 1.00 54.03 366 ASN A CA 1
ATOM 3008 C C . ASN A 1 366 ? -14.892 4.238 45.964 1.00 54.03 366 ASN A C 1
ATOM 3010 O O . ASN A 1 366 ? -15.921 4.113 46.626 1.00 54.03 366 ASN A O 1
ATOM 3014 N N . SER A 1 367 ? -14.662 3.493 44.877 1.00 50.41 367 SER A N 1
ATOM 3015 C CA . SER A 1 367 ? -15.545 2.401 44.449 1.00 50.41 367 SER A CA 1
ATOM 3016 C C . SER A 1 367 ? -15.321 1.084 45.217 1.00 50.41 367 SER A C 1
ATOM 3018 O O . SER A 1 367 ? -16.148 0.180 45.123 1.00 50.41 367 SER A O 1
ATOM 3020 N N . LYS A 1 368 ? -14.243 0.965 46.016 1.00 46.34 368 LYS A N 1
ATOM 3021 C CA . LYS A 1 368 ? -13.863 -0.264 46.747 1.00 46.34 368 LYS A CA 1
ATOM 3022 C C . LYS A 1 368 ? -14.613 -0.496 48.066 1.00 46.34 368 LYS A C 1
ATOM 3024 O O . LYS A 1 368 ? -14.536 -1.597 48.604 1.00 46.34 368 LYS A O 1
ATOM 3029 N N . GLY A 1 369 ? -15.327 0.503 48.594 1.00 40.53 369 GLY A N 1
ATOM 3030 C CA . GLY A 1 369 ? -16.009 0.431 49.900 1.00 40.53 369 GLY A CA 1
ATOM 3031 C C . GLY A 1 369 ? -17.167 -0.574 49.985 1.00 40.53 369 GLY A C 1
ATOM 3032 O O . GLY A 1 369 ? -17.667 -0.848 51.071 1.00 40.53 369 GLY A O 1
ATOM 3033 N N . GLU A 1 370 ? -17.573 -1.165 48.863 1.00 39.72 370 GLU A N 1
ATOM 3034 C CA . GLU A 1 370 ? -18.564 -2.231 48.815 1.00 39.72 370 GLU A CA 1
ATOM 3035 C C . GLU A 1 370 ? -17.914 -3.524 48.291 1.00 39.72 370 GLU A C 1
ATOM 3037 O O . GLU A 1 370 ? -17.830 -3.744 47.089 1.00 39.72 370 GLU A O 1
ATOM 3042 N N . ALA A 1 371 ? -17.418 -4.349 49.217 1.00 33.97 371 ALA A N 1
ATOM 3043 C CA . ALA A 1 371 ? -16.980 -5.744 49.068 1.00 33.97 371 ALA A CA 1
ATOM 3044 C C . ALA A 1 371 ? -16.475 -6.199 47.674 1.00 33.97 371 ALA A C 1
ATOM 3046 O O . ALA A 1 371 ? -17.255 -6.618 46.819 1.00 33.97 371 ALA A O 1
ATOM 3047 N N . GLY A 1 372 ? -15.143 -6.194 47.525 1.00 37.47 372 GLY A N 1
ATOM 3048 C CA . GLY A 1 372 ? -14.332 -7.198 46.818 1.00 37.47 372 GLY A CA 1
ATOM 3049 C C . GLY A 1 372 ? -14.821 -7.682 45.450 1.00 37.47 372 GLY A C 1
ATOM 3050 O O . GLY A 1 372 ? -15.698 -8.534 45.377 1.00 37.47 372 GLY A O 1
ATOM 3051 N N . THR A 1 373 ? -14.180 -7.172 44.390 1.00 39.28 373 THR A N 1
ATOM 3052 C CA . THR A 1 373 ? -14.080 -7.706 43.005 1.00 39.28 373 THR A CA 1
ATOM 3053 C C . THR A 1 373 ? -15.365 -7.999 42.209 1.00 39.28 373 THR A C 1
ATOM 3055 O O . THR A 1 373 ? -15.341 -7.902 40.988 1.00 39.28 373 THR A O 1
ATOM 3058 N N . VAL A 1 374 ? -16.523 -8.224 42.827 1.00 35.06 374 VAL A N 1
ATOM 3059 C CA . VAL A 1 374 ? -17.804 -8.502 42.144 1.00 35.06 374 VAL A CA 1
ATOM 3060 C C . VAL A 1 374 ? -18.575 -7.211 41.824 1.00 35.06 374 VAL A C 1
ATOM 3062 O O . VAL A 1 374 ? -19.570 -7.209 41.096 1.00 35.06 374 VAL A O 1
ATOM 3065 N N . ARG A 1 375 ? -18.098 -6.065 42.321 1.00 40.03 375 ARG A N 1
ATOM 3066 C CA . ARG A 1 375 ? -18.824 -4.794 42.277 1.00 40.03 375 ARG A CA 1
ATOM 3067 C C . ARG A 1 375 ? -18.312 -3.754 41.287 1.00 40.03 375 ARG A C 1
ATOM 3069 O O . ARG A 1 375 ? -18.935 -2.710 41.193 1.00 40.03 375 ARG A O 1
ATOM 3076 N N . TYR A 1 376 ? -17.317 -4.032 40.446 1.00 40.72 376 TYR A N 1
ATOM 3077 C CA . TYR A 1 376 ? -16.989 -3.083 39.365 1.00 40.72 376 TYR A CA 1
ATOM 3078 C C . TYR A 1 376 ? -18.121 -2.983 38.324 1.00 40.72 376 TYR A C 1
ATOM 3080 O O . TYR A 1 376 ? -18.397 -1.909 37.803 1.00 40.72 376 TYR A O 1
ATOM 3088 N N . ALA A 1 377 ? -18.873 -4.073 38.118 1.00 38.75 377 ALA A N 1
ATOM 3089 C CA . ALA A 1 377 ? -20.099 -4.088 37.314 1.00 38.75 377 ALA A CA 1
ATOM 3090 C C . ALA A 1 377 ? -21.367 -3.675 38.099 1.00 38.75 377 ALA A C 1
ATOM 3092 O O . ALA A 1 377 ? -22.400 -3.385 37.496 1.00 38.75 377 ALA A O 1
ATOM 3093 N N . MET A 1 378 ? -21.320 -3.652 39.442 1.00 33.34 378 MET A N 1
ATOM 3094 C CA . MET A 1 378 ? -22.484 -3.363 40.299 1.00 33.34 378 MET A CA 1
ATOM 3095 C C . MET A 1 378 ? -22.431 -2.021 41.051 1.00 33.34 378 MET A C 1
ATOM 3097 O O . MET A 1 378 ? -23.481 -1.532 41.433 1.00 33.34 378 MET A O 1
ATOM 3101 N N . VAL A 1 379 ? -21.288 -1.351 41.203 1.00 38.50 379 VAL A N 1
ATOM 3102 C CA . VAL A 1 379 ? -21.206 0.047 41.694 1.00 38.50 379 VAL A CA 1
ATOM 3103 C C . VAL A 1 379 ? -21.606 1.034 40.588 1.00 38.50 379 VAL A C 1
ATOM 3105 O O . VAL A 1 379 ? -22.069 2.139 40.859 1.00 38.50 379 VAL A O 1
ATOM 3108 N N . VAL A 1 380 ? -21.635 0.562 39.337 1.00 42.94 380 VAL A N 1
ATOM 3109 C CA . VAL A 1 380 ? -22.422 1.160 38.246 1.00 42.94 380 VAL A CA 1
ATOM 3110 C C . VAL A 1 380 ? -23.929 1.207 38.587 1.00 42.94 380 VAL A C 1
ATOM 3112 O O . VAL A 1 380 ? -24.663 2.006 38.014 1.00 42.94 380 VAL A O 1
ATOM 3115 N N . ARG A 1 381 ? -24.433 0.409 39.548 1.00 36.19 381 ARG A N 1
ATOM 3116 C CA . ARG A 1 381 ? -25.880 0.200 39.767 1.00 36.19 381 ARG A CA 1
ATOM 3117 C C . ARG A 1 381 ? -26.588 1.144 40.730 1.00 36.19 381 ARG A C 1
ATOM 3119 O O . ARG A 1 381 ? -27.755 0.876 41.006 1.00 36.19 381 ARG A O 1
ATOM 3126 N N . LYS A 1 382 ? -25.998 2.228 41.244 1.00 34.31 382 LYS A N 1
ATOM 3127 C CA . LYS A 1 382 ? -26.818 3.112 42.101 1.00 34.31 382 LYS A CA 1
ATOM 3128 C C . LYS A 1 382 ? -26.743 4.613 41.919 1.00 34.31 382 LYS A C 1
ATOM 3130 O O . LYS A 1 382 ? -27.673 5.241 42.394 1.00 34.31 382 LYS A O 1
ATOM 3135 N N . ASN A 1 383 ? -25.768 5.189 41.209 1.00 35.78 383 ASN A N 1
ATOM 3136 C CA . ASN A 1 383 ? -25.779 6.641 40.935 1.00 35.78 383 ASN A CA 1
ATOM 3137 C C . ASN A 1 383 ? -24.989 7.108 39.695 1.00 35.78 383 ASN A C 1
ATOM 3139 O O . ASN A 1 383 ? -24.802 8.309 39.514 1.00 35.78 383 ASN A O 1
ATOM 3143 N N . TYR A 1 384 ? -24.516 6.214 38.823 1.00 40.44 384 TYR A N 1
ATOM 3144 C CA . TYR A 1 384 ? -23.755 6.614 37.631 1.00 40.44 384 TYR A CA 1
ATOM 3145 C C . TYR A 1 384 ? -24.521 6.234 36.365 1.00 40.44 384 TYR A C 1
ATOM 3147 O O . TYR A 1 384 ? -24.198 5.296 35.646 1.00 40.44 384 TYR A O 1
ATOM 3155 N N . ASP A 1 385 ? -25.578 7.002 36.120 1.00 34.41 385 ASP A N 1
ATOM 3156 C CA . ASP A 1 385 ? -26.251 7.056 34.830 1.00 34.41 385 ASP A CA 1
ATOM 3157 C C . ASP A 1 385 ? -25.231 7.483 33.754 1.00 34.41 385 ASP A C 1
ATOM 3159 O O . ASP A 1 385 ? -24.468 8.438 33.960 1.00 34.41 385 ASP A O 1
ATOM 3163 N N . ILE A 1 386 ? -25.202 6.785 32.612 1.00 43.56 386 ILE A N 1
ATOM 3164 C CA . ILE A 1 386 ? -24.437 7.152 31.410 1.00 43.56 386 ILE A CA 1
ATOM 3165 C C . ILE A 1 386 ? -25.065 8.433 30.849 1.00 43.56 386 ILE A C 1
ATOM 3167 O O . ILE A 1 386 ? -25.834 8.456 29.894 1.00 43.56 386 ILE A O 1
ATOM 3171 N N . LYS A 1 387 ? -24.745 9.551 31.491 1.00 41.81 387 LYS A N 1
ATOM 3172 C CA . LYS A 1 387 ? -25.104 10.897 31.075 1.00 41.81 387 LYS A CA 1
ATOM 3173 C C . LYS A 1 387 ? -23.816 11.695 30.978 1.00 41.81 387 LYS A C 1
ATOM 3175 O O . LYS A 1 387 ? -23.032 11.717 31.918 1.00 41.81 387 LYS A O 1
ATOM 3180 N N . ALA A 1 388 ? -23.639 12.382 29.851 1.00 43.16 388 ALA A N 1
ATOM 3181 C CA . ALA A 1 388 ? -23.170 13.771 29.760 1.00 43.16 388 ALA A CA 1
ATOM 3182 C C . ALA A 1 388 ? -21.966 14.239 30.599 1.00 43.16 388 ALA A C 1
ATOM 3184 O O . ALA A 1 388 ? -20.951 14.694 30.067 1.00 43.16 388 ALA A O 1
ATOM 3185 N N . ASN A 1 389 ? -22.124 14.183 31.918 1.00 47.88 389 ASN A N 1
ATOM 3186 C CA . ASN A 1 389 ? -21.250 14.750 32.916 1.00 47.88 389 ASN A CA 1
ATOM 3187 C C . ASN A 1 389 ? -19.895 14.062 32.984 1.00 47.88 389 ASN A C 1
ATOM 3189 O O . ASN A 1 389 ? -18.929 14.775 33.206 1.00 47.88 389 ASN A O 1
ATOM 3193 N N . TYR A 1 390 ? -19.753 12.756 32.745 1.00 63.06 390 TYR A N 1
ATOM 3194 C CA . TYR A 1 390 ? -18.427 12.124 32.876 1.00 63.06 390 TYR A CA 1
ATOM 3195 C C . TYR A 1 390 ? -17.462 12.502 31.761 1.00 63.06 390 TYR A C 1
ATOM 3197 O O . TYR A 1 390 ? -16.307 12.794 32.047 1.00 63.06 390 TYR A O 1
ATOM 3205 N N . THR A 1 391 ? -17.931 12.599 30.515 1.00 73.44 391 THR A N 1
ATOM 3206 C CA . THR A 1 391 ? -17.087 13.043 29.396 1.00 73.44 391 THR A CA 1
ATOM 3207 C C . THR A 1 391 ? -16.622 14.477 29.603 1.00 73.44 391 THR A C 1
ATOM 3209 O O . THR A 1 391 ? -15.435 14.763 29.495 1.00 73.44 391 THR A O 1
ATOM 3212 N N . TYR A 1 392 ? -17.542 15.388 29.933 1.00 80.56 392 TYR A N 1
ATOM 3213 C CA . TYR A 1 392 ? -17.183 16.791 30.119 1.00 80.56 392 TYR A CA 1
ATOM 3214 C C . TYR A 1 392 ? -16.400 17.038 31.419 1.00 80.56 392 TYR A C 1
ATOM 3216 O O . TYR A 1 392 ? -15.483 17.853 31.426 1.00 80.56 392 TYR A O 1
ATOM 3224 N N . THR A 1 393 ? -16.701 16.320 32.505 1.00 80.06 393 THR A N 1
ATOM 3225 C CA . THR A 1 393 ? -15.937 16.408 33.763 1.00 80.06 393 THR A CA 1
ATOM 3226 C C . THR A 1 393 ? -14.525 15.876 33.571 1.00 80.06 393 THR A C 1
ATOM 3228 O O . THR A 1 393 ? -13.582 16.549 33.973 1.00 80.06 393 THR A O 1
ATOM 3231 N N . ALA A 1 394 ? -14.357 14.736 32.891 1.00 81.81 394 ALA A N 1
ATOM 3232 C CA . ALA A 1 394 ? -13.034 14.220 32.561 1.00 81.81 394 ALA A CA 1
ATOM 3233 C C . ALA A 1 394 ? -12.276 15.173 31.638 1.00 81.81 394 ALA A C 1
ATOM 3235 O O . ALA A 1 394 ? -11.112 15.461 31.886 1.00 81.81 394 ALA A O 1
ATOM 3236 N N . PHE A 1 395 ? -12.952 15.733 30.630 1.00 88.94 395 PHE A N 1
ATOM 3237 C CA . PHE A 1 395 ? -12.389 16.762 29.760 1.00 88.94 395 PHE A CA 1
ATOM 3238 C C . PHE A 1 395 ? -11.902 17.993 30.537 1.00 88.94 395 PHE A C 1
ATOM 3240 O O . PHE A 1 395 ? -10.782 18.456 30.330 1.00 88.94 395 PHE A O 1
ATOM 3247 N N . LYS A 1 396 ? -12.728 18.508 31.453 1.00 89.62 396 LYS A N 1
ATOM 3248 C CA . LYS A 1 396 ? -12.432 19.705 32.247 1.00 89.62 396 LYS A CA 1
ATOM 3249 C C . LYS A 1 396 ? -11.315 19.462 33.262 1.00 89.62 396 LYS A C 1
ATOM 3251 O O . LYS A 1 396 ? -10.422 20.292 33.393 1.00 89.62 396 LYS A O 1
ATOM 3256 N N . ASN A 1 397 ? -11.378 18.342 33.976 1.00 84.50 397 ASN A N 1
ATOM 3257 C CA . ASN A 1 397 ? -10.455 18.021 35.063 1.00 84.50 397 ASN A CA 1
ATOM 3258 C C . ASN A 1 397 ? -9.185 17.320 34.570 1.00 84.50 397 ASN A C 1
ATOM 3260 O O . ASN A 1 397 ? -8.261 17.137 35.357 1.00 84.50 397 ASN A O 1
ATOM 3264 N N . LYS A 1 398 ? -9.154 16.907 33.295 1.00 87.75 398 LYS A N 1
ATOM 3265 C CA . LYS A 1 398 ? -8.095 16.088 32.691 1.00 87.75 398 LYS A CA 1
ATOM 3266 C C . LYS A 1 398 ? -7.793 14.825 33.510 1.00 87.75 398 LYS A C 1
ATOM 3268 O O . LYS A 1 398 ? -6.644 14.423 33.692 1.00 87.75 398 LYS A O 1
ATOM 3273 N N . LYS A 1 399 ? -8.849 14.224 34.061 1.00 79.94 399 LYS A N 1
ATOM 3274 C CA . LYS A 1 399 ? -8.774 13.084 34.978 1.00 79.94 399 LYS A CA 1
ATOM 3275 C C . LYS A 1 399 ? -9.952 12.146 34.744 1.00 79.94 399 LYS A C 1
ATOM 3277 O O . LYS A 1 399 ? -11.082 12.617 34.630 1.00 79.94 399 LYS A O 1
ATOM 3282 N N . GLY A 1 400 ? -9.717 10.841 34.671 1.00 73.31 400 GLY A N 1
ATOM 3283 C CA . GLY A 1 400 ? -10.790 9.863 34.478 1.00 73.31 400 GLY A CA 1
ATOM 3284 C C . GLY A 1 400 ? -10.314 8.417 34.567 1.00 73.31 400 GLY A C 1
ATOM 3285 O O . GLY A 1 400 ? -9.140 8.164 34.812 1.00 73.31 400 GLY A O 1
ATOM 3286 N N . ILE A 1 401 ? -11.231 7.473 34.373 1.00 70.06 401 ILE A N 1
ATOM 3287 C CA . ILE A 1 401 ? -10.954 6.028 34.299 1.00 70.06 401 ILE A CA 1
ATOM 3288 C C . ILE A 1 401 ? -11.336 5.508 32.913 1.00 70.06 401 ILE A C 1
ATOM 3290 O O . ILE A 1 401 ? -12.239 6.084 32.317 1.00 70.06 401 ILE A O 1
ATOM 3294 N N . ASP A 1 402 ? -10.672 4.464 32.412 1.00 71.50 402 ASP A N 1
ATOM 3295 C CA . ASP A 1 402 ? -10.837 3.771 31.115 1.00 71.50 402 ASP A CA 1
ATOM 3296 C C . ASP A 1 402 ? -11.806 4.439 30.101 1.00 71.50 402 ASP A C 1
ATOM 3298 O O . ASP A 1 402 ? -11.388 5.163 29.194 1.00 71.50 402 ASP A O 1
ATOM 3302 N N . TYR A 1 403 ? -13.124 4.274 30.280 1.00 70.62 403 TYR A N 1
ATOM 3303 C CA . TYR A 1 403 ? -14.169 4.808 29.390 1.00 70.62 403 TYR A CA 1
ATOM 3304 C C . TYR A 1 403 ? -14.154 6.340 29.219 1.00 70.62 403 TYR A C 1
ATOM 3306 O O . TYR A 1 403 ? -14.624 6.862 28.208 1.00 70.62 403 TYR A O 1
ATOM 3314 N N . ALA A 1 404 ? -13.651 7.087 30.200 1.00 74.06 404 ALA A N 1
ATOM 3315 C CA . ALA A 1 404 ? -13.548 8.539 30.165 1.00 74.06 404 ALA A CA 1
ATOM 3316 C C . ALA A 1 404 ? -12.551 8.999 29.096 1.00 74.06 404 ALA A C 1
ATOM 3318 O O . ALA A 1 404 ? -12.862 9.926 28.348 1.00 74.06 404 ALA A O 1
ATOM 3319 N N . PHE A 1 405 ? -11.410 8.313 28.972 1.00 79.12 405 PHE A N 1
ATOM 3320 C CA . PHE A 1 405 ? -10.418 8.578 27.928 1.00 79.12 405 PHE A CA 1
ATOM 3321 C C . PHE A 1 405 ? -11.042 8.371 26.548 1.00 79.12 405 PHE A C 1
ATOM 3323 O O . PHE A 1 405 ? -11.004 9.257 25.695 1.00 79.12 405 PHE A O 1
ATOM 3330 N N . VAL A 1 406 ? -11.737 7.252 26.368 1.00 78.19 406 VAL A N 1
ATOM 3331 C CA . VAL A 1 406 ? -12.368 6.849 25.103 1.00 78.19 406 VAL A CA 1
ATOM 3332 C C . VAL A 1 406 ? -13.547 7.753 24.720 1.00 78.19 406 VAL A C 1
ATOM 3334 O O . VAL A 1 406 ? -13.752 8.088 23.546 1.00 78.19 406 VAL A O 1
ATOM 3337 N N . ASN A 1 407 ? -14.305 8.234 25.706 1.00 81.06 407 ASN A N 1
ATOM 3338 C CA . ASN A 1 407 ? -15.393 9.183 25.487 1.00 81.06 407 ASN A CA 1
ATOM 3339 C C . ASN A 1 407 ? -14.887 10.588 25.147 1.00 81.06 407 ASN A C 1
ATOM 3341 O O . ASN A 1 407 ? -15.447 11.238 24.260 1.00 81.06 407 ASN A O 1
ATOM 3345 N N . VAL A 1 408 ? -13.844 11.067 25.833 1.00 87.25 408 VAL A N 1
ATOM 3346 C CA . VAL A 1 408 ? -13.208 12.354 25.514 1.00 87.25 408 VAL A CA 1
ATOM 3347 C C . VAL A 1 408 ? -12.561 12.296 24.134 1.00 87.25 408 VAL A C 1
ATOM 3349 O O . VAL A 1 408 ? -12.753 13.219 23.344 1.00 87.25 408 VAL A O 1
ATOM 3352 N N . THR A 1 409 ? -11.908 11.180 23.803 1.00 88.88 409 THR A N 1
ATOM 3353 C CA . THR A 1 409 ? -11.370 10.909 22.463 1.00 88.88 409 THR A CA 1
ATOM 3354 C C . THR A 1 409 ? -12.471 11.005 21.419 1.00 88.88 409 THR A C 1
ATOM 3356 O O . THR A 1 409 ? -12.349 11.777 20.475 1.00 88.88 409 THR A O 1
ATOM 3359 N N . THR A 1 410 ? -13.597 10.312 21.616 1.00 88.12 410 THR A N 1
ATOM 3360 C CA . THR A 1 410 ? -14.743 10.409 20.699 1.00 88.12 410 THR A CA 1
ATOM 3361 C C . THR A 1 410 ? -15.216 11.849 20.541 1.00 88.12 410 THR A C 1
ATOM 3363 O O . THR A 1 410 ? -15.423 12.308 19.423 1.00 88.12 410 THR A O 1
ATOM 3366 N N . ALA A 1 411 ? -15.388 12.580 21.643 1.00 90.88 411 ALA A N 1
ATOM 3367 C CA . ALA A 1 411 ? -15.895 13.945 21.598 1.00 90.88 411 ALA A CA 1
ATOM 3368 C C . ALA A 1 411 ? -14.951 14.893 20.836 1.00 90.88 411 ALA A C 1
ATOM 3370 O O . ALA A 1 411 ? -15.427 15.652 19.996 1.00 90.88 411 ALA A O 1
ATOM 3371 N N . LEU A 1 412 ? -13.640 14.814 21.083 1.00 95.75 412 LEU A N 1
ATOM 3372 C CA . LEU A 1 412 ? -12.632 15.622 20.389 1.00 95.75 412 LEU A CA 1
ATOM 3373 C C . LEU A 1 412 ? -12.500 15.229 18.914 1.00 95.75 412 LEU A C 1
ATOM 3375 O O . LEU A 1 412 ? -12.552 16.095 18.052 1.00 95.75 412 LEU A O 1
ATOM 3379 N N . MET A 1 413 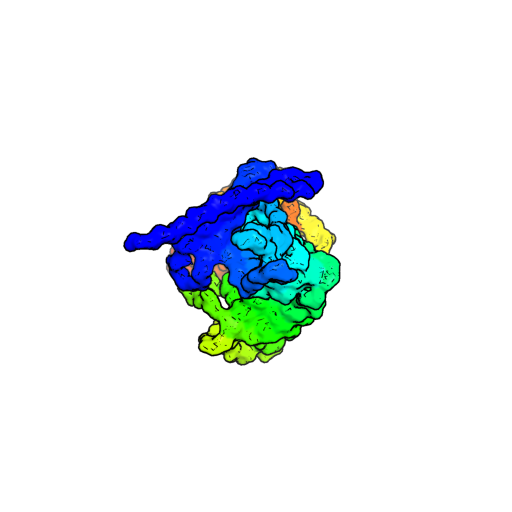? -12.429 13.934 18.593 1.00 94.88 413 MET A N 1
ATOM 3380 C CA . MET A 1 413 ? -12.344 13.467 17.200 1.00 94.88 413 MET A CA 1
ATOM 3381 C C . MET A 1 413 ? -13.544 13.950 16.377 1.00 94.88 413 MET A C 1
ATOM 3383 O O . MET A 1 413 ? -13.378 14.533 15.308 1.00 94.88 413 MET A O 1
ATOM 3387 N N . ARG A 1 414 ? -14.762 13.794 16.912 1.00 94.38 414 ARG A N 1
ATOM 3388 C CA . ARG A 1 414 ? -15.980 14.282 16.251 1.00 94.38 414 ARG A CA 1
ATOM 3389 C C . ARG A 1 414 ? -15.987 15.795 16.088 1.00 94.38 414 ARG A C 1
ATOM 3391 O O . ARG A 1 414 ? -16.407 16.290 15.046 1.00 94.38 414 ARG A O 1
ATOM 3398 N N . ALA A 1 415 ? -15.515 16.519 17.100 1.00 95.81 415 ALA A N 1
ATOM 3399 C CA . ALA A 1 415 ? -15.396 17.969 17.051 1.00 95.81 415 ALA A CA 1
ATOM 3400 C C . ALA A 1 415 ? -14.403 18.442 15.975 1.00 95.81 415 ALA A C 1
ATOM 3402 O O . ALA A 1 415 ? -14.673 19.443 15.323 1.00 95.81 415 ALA A O 1
ATOM 3403 N N . ALA A 1 416 ? -13.327 17.691 15.724 1.00 97.25 416 ALA A N 1
ATOM 3404 C CA . ALA A 1 416 ? -12.373 17.934 14.637 1.00 97.25 416 ALA A CA 1
ATOM 3405 C C . ALA A 1 416 ? -12.884 17.541 13.236 1.00 97.25 416 ALA A C 1
ATOM 3407 O O . ALA A 1 416 ? -12.139 17.634 12.256 1.00 97.25 416 ALA A O 1
ATOM 3408 N N . GLY A 1 417 ? -14.133 17.079 13.127 1.00 95.69 417 GLY A N 1
ATOM 3409 C CA . GLY A 1 417 ? -14.711 16.625 11.865 1.00 95.69 417 GLY A CA 1
ATOM 3410 C C . GLY A 1 417 ? -14.332 15.194 11.479 1.00 95.69 417 GLY A C 1
ATOM 3411 O O . GLY A 1 417 ? -14.506 14.825 10.321 1.00 95.69 417 GLY A O 1
ATOM 3412 N N . LEU A 1 418 ? -13.849 14.379 12.422 1.00 94.94 418 LEU A N 1
ATOM 3413 C CA . LEU A 1 418 ? -13.485 12.983 12.183 1.00 94.94 418 LEU A CA 1
ATOM 3414 C C . LEU A 1 418 ? -14.613 12.049 12.651 1.00 94.94 418 LEU A C 1
ATOM 3416 O O . LEU A 1 418 ? -14.941 12.041 13.845 1.00 94.94 418 LEU A O 1
ATOM 3420 N N . PRO A 1 419 ? -15.223 11.237 11.762 1.00 92.88 419 PRO A N 1
ATOM 3421 C CA . PRO A 1 419 ? -16.213 10.252 12.176 1.00 92.88 419 PRO A CA 1
ATOM 3422 C C . PRO A 1 419 ? -15.580 9.270 13.161 1.00 92.88 419 PRO A C 1
ATOM 3424 O O . PRO A 1 419 ? -14.609 8.592 12.830 1.00 92.88 419 PRO A O 1
ATOM 3427 N N . CYS A 1 420 ? -16.121 9.197 14.375 1.00 87.81 420 CYS A N 1
ATOM 3428 C CA . CYS A 1 420 ? -15.530 8.397 15.443 1.00 87.81 420 CYS A CA 1
ATOM 3429 C C . CYS A 1 420 ? -16.589 7.603 16.208 1.00 87.81 420 CYS A C 1
ATOM 3431 O O . CYS A 1 420 ? -17.647 8.131 16.579 1.00 87.81 420 CYS A O 1
ATOM 3433 N N . HIS A 1 421 ? -16.290 6.331 16.464 1.00 79.19 421 HIS A N 1
ATOM 3434 C CA . HIS A 1 421 ? -17.076 5.454 17.322 1.00 79.19 421 HIS A CA 1
ATOM 3435 C C . HIS A 1 421 ? -16.221 4.922 18.463 1.00 79.19 421 HIS A C 1
ATOM 3437 O O . HIS A 1 421 ? -15.070 4.551 18.265 1.00 79.19 421 HIS A O 1
ATOM 3443 N N . THR A 1 422 ? -16.821 4.817 19.641 1.00 76.50 422 THR A N 1
ATOM 3444 C CA . THR A 1 422 ? -16.355 3.883 20.664 1.00 76.50 422 THR A CA 1
ATOM 3445 C C . THR A 1 422 ? -16.806 2.491 20.265 1.00 76.50 422 THR A C 1
ATOM 3447 O O . THR A 1 422 ? -17.971 2.307 19.902 1.00 76.50 422 THR A O 1
ATOM 3450 N N . ILE A 1 423 ? -15.900 1.526 20.332 1.00 69.69 423 ILE A N 1
ATOM 3451 C CA . ILE A 1 423 ? -16.221 0.122 20.144 1.00 69.69 423 ILE A CA 1
ATOM 3452 C C . ILE A 1 423 ? -15.924 -0.653 21.419 1.00 69.69 423 ILE A C 1
ATOM 3454 O O . ILE A 1 423 ? -14.998 -0.348 22.169 1.00 69.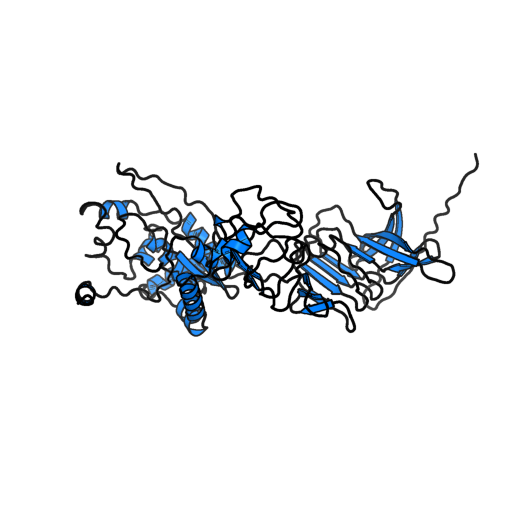69 423 ILE A O 1
ATOM 3458 N N . LEU A 1 424 ? -16.773 -1.643 21.646 1.00 62.72 424 LEU A N 1
ATOM 3459 C CA . LEU A 1 424 ? -16.682 -2.604 22.726 1.00 62.72 424 LEU A CA 1
ATOM 3460 C C . LEU A 1 424 ? -16.603 -3.993 22.103 1.00 62.72 424 LEU A C 1
ATOM 3462 O O . LEU A 1 424 ? -17.228 -4.205 21.061 1.00 62.72 424 LEU A O 1
ATOM 3466 N N . PRO A 1 425 ? -15.872 -4.933 22.704 1.00 54.38 425 PRO A N 1
ATOM 3467 C CA . PRO A 1 425 ? -15.893 -6.308 22.232 1.00 54.38 425 PRO A CA 1
ATOM 3468 C C . PRO A 1 425 ? -17.198 -7.071 22.588 1.00 54.38 425 PRO A C 1
ATOM 3470 O O . PRO A 1 425 ? -17.875 -6.726 23.562 1.00 54.38 425 PRO A O 1
ATOM 3473 N N . GLU A 1 426 ? -17.550 -8.117 21.812 1.00 45.97 426 GLU A N 1
ATOM 3474 C CA . GLU A 1 426 ? -18.745 -8.964 22.051 1.00 45.97 426 GLU A CA 1
ATOM 3475 C C . GLU A 1 426 ? -18.520 -9.740 23.333 1.00 45.97 426 GLU A C 1
ATOM 3477 O O . GLU A 1 426 ? -17.382 -10.063 23.639 1.00 45.97 426 GLU A O 1
ATOM 3482 N N . ASP A 1 427 ? -19.571 -10.110 24.055 1.00 45.38 427 ASP A N 1
ATOM 3483 C CA . ASP A 1 427 ? -19.424 -10.990 25.217 1.00 45.38 427 ASP A CA 1
ATOM 3484 C C . ASP A 1 427 ? -18.512 -10.437 26.323 1.00 45.38 427 ASP A C 1
ATOM 3486 O O . ASP A 1 427 ? -18.038 -11.180 27.185 1.00 45.38 427 ASP A O 1
ATOM 3490 N N . THR A 1 428 ? -18.395 -9.108 26.420 1.00 46.84 428 THR A N 1
ATOM 3491 C CA . THR A 1 428 ? -18.021 -8.408 27.661 1.00 46.84 428 THR A CA 1
ATOM 3492 C C . THR A 1 428 ? -19.129 -8.544 28.727 1.00 46.84 428 THR A C 1
ATOM 3494 O O . THR A 1 428 ? -19.539 -7.597 29.381 1.00 46.84 428 THR A O 1
ATOM 3497 N N . ASN A 1 429 ? -19.622 -9.768 28.922 1.00 41.69 429 ASN A N 1
ATOM 3498 C CA . ASN A 1 429 ? -20.419 -10.222 30.059 1.00 41.69 429 ASN A CA 1
ATOM 3499 C C . ASN A 1 429 ? -19.517 -10.878 31.124 1.00 41.69 429 ASN A C 1
ATOM 3501 O O . ASN A 1 429 ? -19.962 -11.699 31.925 1.00 41.69 429 ASN A O 1
ATOM 3505 N N . GLN A 1 430 ? -18.224 -10.555 31.111 1.00 38.84 430 GLN A N 1
ATOM 3506 C CA . GLN A 1 430 ? -17.224 -11.208 31.935 1.00 38.84 430 GLN A CA 1
ATOM 3507 C C . GLN A 1 430 ? -17.138 -10.550 33.314 1.00 38.84 430 GLN A C 1
ATOM 3509 O O . GLN A 1 430 ? -16.709 -9.412 33.481 1.00 38.84 430 GLN A O 1
ATOM 3514 N N . SER A 1 431 ? -17.557 -11.320 34.312 1.00 34.97 431 SER A N 1
ATOM 3515 C CA . SER A 1 431 ? -17.487 -11.088 35.753 1.00 34.97 431 SER A CA 1
ATOM 3516 C C . SER A 1 431 ? -16.051 -11.085 36.298 1.00 34.97 431 SER A C 1
ATOM 3518 O O . SER A 1 431 ? -15.752 -11.793 37.257 1.00 34.97 431 SER A O 1
ATOM 3520 N N . TRP A 1 432 ? -15.150 -10.325 35.679 1.00 30.81 432 TRP A N 1
ATOM 3521 C CA . TRP A 1 432 ? -13.774 -10.171 36.141 1.00 30.81 432 TRP A CA 1
ATOM 3522 C C . TRP A 1 432 ? -13.633 -8.793 36.780 1.00 30.81 432 TRP A C 1
ATOM 3524 O O . TRP A 1 432 ? -13.905 -7.765 36.165 1.00 30.81 432 TRP A O 1
ATOM 3534 N N . GLY A 1 433 ? -13.268 -8.781 38.059 1.00 35.59 433 GLY A N 1
ATOM 3535 C CA . GLY A 1 433 ? -13.137 -7.585 38.889 1.00 35.59 433 GLY A CA 1
ATOM 3536 C C . GLY A 1 433 ? -11.899 -6.740 38.600 1.00 35.59 433 GLY A C 1
ATOM 3537 O O . GLY A 1 433 ? -11.267 -6.281 39.547 1.00 35.59 433 GLY A O 1
ATOM 3538 N N . THR A 1 434 ? -11.528 -6.550 37.333 1.00 35.28 434 THR A N 1
ATOM 3539 C CA . THR A 1 434 ? -10.307 -5.836 36.932 1.00 35.28 434 THR A CA 1
ATOM 3540 C C . THR A 1 434 ? -10.563 -4.887 35.760 1.00 35.28 434 THR A C 1
ATOM 3542 O O . THR A 1 434 ? -11.332 -5.202 34.859 1.00 35.28 434 THR A O 1
ATOM 3545 N N . HIS A 1 435 ? -9.904 -3.723 35.812 1.00 43.09 435 HIS A N 1
ATOM 3546 C CA . HIS A 1 435 ? -9.833 -2.654 34.805 1.00 43.09 435 HIS A CA 1
ATOM 3547 C C . HIS A 1 435 ? -9.856 -3.138 33.347 1.00 43.09 435 HIS A C 1
ATOM 3549 O O . HIS A 1 435 ? -9.243 -4.154 33.032 1.00 43.09 435 HIS A O 1
ATOM 3555 N N . PHE A 1 436 ? -10.550 -2.406 32.463 1.00 49.34 436 PHE A N 1
ATOM 3556 C CA . PHE A 1 436 ? -10.885 -2.869 31.109 1.00 49.34 436 PHE A CA 1
ATOM 3557 C C . PHE A 1 436 ? -9.983 -2.218 30.040 1.00 49.34 436 PHE A C 1
ATOM 3559 O O . PHE A 1 436 ? -10.339 -1.157 29.521 1.00 49.34 436 PHE A O 1
ATOM 3566 N N . PRO A 1 437 ? -8.887 -2.867 29.601 1.00 47.81 437 PRO A N 1
ATOM 3567 C CA . PRO A 1 437 ? -8.053 -2.398 28.482 1.00 47.81 437 PRO A CA 1
ATOM 3568 C C . PRO A 1 437 ? -8.730 -2.466 27.098 1.00 47.81 437 PRO A C 1
ATOM 3570 O O . PRO A 1 437 ? -8.086 -2.258 26.072 1.00 47.81 437 PRO A O 1
ATOM 3573 N N . LEU A 1 438 ? -10.029 -2.768 27.056 1.00 54.91 438 LEU A N 1
ATOM 3574 C CA . LEU A 1 438 ? -10.771 -3.154 25.858 1.00 54.91 438 LEU A CA 1
ATOM 3575 C C . LEU A 1 438 ? -11.658 -2.042 25.276 1.00 54.91 438 LEU A C 1
ATOM 3577 O O . LEU A 1 438 ? -12.252 -2.235 24.214 1.00 54.91 438 LEU A O 1
ATOM 3581 N N . TYR A 1 439 ? -11.774 -0.889 25.945 1.00 66.19 439 TYR A N 1
ATOM 3582 C CA . TYR A 1 439 ? -12.438 0.270 25.350 1.00 66.19 439 TYR A CA 1
ATOM 3583 C C . TYR A 1 439 ? -11.499 0.904 24.331 1.00 66.19 439 TYR A C 1
ATOM 3585 O O . TYR A 1 439 ? -10.452 1.438 24.688 1.00 66.19 439 TYR A O 1
ATOM 3593 N N . VAL A 1 440 ? -11.894 0.882 23.064 1.00 73.38 440 VAL A N 1
ATOM 3594 C CA . VAL A 1 440 ? -11.098 1.462 21.982 1.00 73.38 440 VAL A CA 1
ATOM 3595 C C . VAL A 1 440 ? -11.986 2.298 21.074 1.00 73.38 440 VAL A C 1
ATOM 3597 O O . VAL A 1 440 ? -13.199 2.095 20.977 1.00 73.38 440 VAL A O 1
ATOM 3600 N N . ASN A 1 441 ? -11.394 3.286 20.422 1.00 80.44 441 ASN A N 1
ATOM 3601 C CA . ASN A 1 441 ? -12.059 4.081 19.407 1.00 80.44 441 ASN A CA 1
ATOM 3602 C C . ASN A 1 441 ? -11.708 3.557 18.018 1.00 80.44 441 ASN A C 1
ATOM 3604 O O . ASN A 1 441 ? -10.609 3.060 17.785 1.00 80.44 441 ASN A O 1
ATOM 3608 N N . ILE A 1 442 ? -12.629 3.730 17.078 1.00 81.81 442 ILE A N 1
ATOM 3609 C CA . ILE A 1 442 ? -12.326 3.688 15.651 1.00 81.81 442 ILE A CA 1
ATOM 3610 C C . ILE A 1 442 ? -12.625 5.052 15.046 1.00 81.81 442 ILE A C 1
ATOM 3612 O O . ILE A 1 442 ? -13.697 5.620 15.271 1.00 81.81 442 ILE A O 1
ATOM 3616 N N . VAL A 1 443 ? -11.673 5.573 14.281 1.00 87.56 443 VAL A N 1
ATOM 3617 C CA . VAL A 1 443 ? -11.753 6.875 13.615 1.00 87.56 443 VAL A CA 1
ATOM 3618 C C . VAL A 1 443 ? -11.665 6.652 12.111 1.00 87.56 443 VAL A C 1
ATOM 3620 O O . VAL A 1 443 ? -10.841 5.866 11.648 1.00 87.56 443 VAL A O 1
ATOM 3623 N N . PHE A 1 444 ? -12.542 7.295 11.343 1.00 88.06 444 PHE A N 1
ATOM 3624 C CA . PHE A 1 444 ? -12.570 7.157 9.890 1.00 88.06 444 PHE A CA 1
ATOM 3625 C C . PHE A 1 444 ? -11.803 8.295 9.220 1.00 88.06 444 PHE A C 1
ATOM 3627 O O . PHE A 1 444 ? -12.187 9.455 9.347 1.00 88.06 444 PHE A O 1
ATOM 3634 N N . TYR A 1 445 ? -10.760 7.956 8.471 1.00 87.81 445 TYR A N 1
ATOM 3635 C CA . TYR A 1 445 ? -10.024 8.873 7.598 1.00 87.81 445 TYR A CA 1
ATOM 3636 C C . TYR A 1 445 ? -9.318 8.072 6.497 1.00 87.81 445 TYR A C 1
ATOM 3638 O O . TYR A 1 445 ? -9.184 6.851 6.598 1.00 87.81 445 TYR A O 1
ATOM 3646 N N . ASN A 1 446 ? -8.905 8.729 5.408 1.00 82.06 446 ASN A N 1
ATOM 3647 C CA . ASN A 1 446 ? -8.283 8.073 4.244 1.00 82.06 446 ASN A CA 1
ATOM 3648 C C . ASN A 1 446 ? -9.105 6.878 3.703 1.00 82.06 446 ASN A C 1
ATOM 3650 O O . ASN A 1 446 ? -8.551 5.871 3.269 1.00 82.06 446 ASN A O 1
ATOM 3654 N N . ASN A 1 447 ? -10.441 6.984 3.738 1.00 82.06 447 ASN A N 1
ATOM 3655 C CA . ASN A 1 447 ? -11.396 5.946 3.324 1.00 82.06 447 ASN A CA 1
ATOM 3656 C C . ASN A 1 447 ? -11.306 4.605 4.087 1.00 82.06 447 ASN A C 1
ATOM 3658 O O . ASN A 1 447 ? -11.798 3.583 3.599 1.00 82.06 447 ASN A O 1
ATOM 3662 N N . SER A 1 448 ? -10.750 4.593 5.302 1.00 81.25 448 SER A N 1
ATOM 3663 C CA . SER A 1 448 ? -10.688 3.405 6.160 1.00 81.25 448 SER A CA 1
ATOM 3664 C C . SER A 1 448 ? -10.916 3.730 7.640 1.00 81.25 448 SER A C 1
ATOM 3666 O O . SER A 1 448 ? -10.783 4.868 8.082 1.00 81.25 448 SER A O 1
ATOM 3668 N N . TRP A 1 449 ? -11.300 2.710 8.413 1.00 82.19 449 TRP A N 1
ATOM 3669 C CA . TRP A 1 449 ? -11.352 2.790 9.873 1.00 82.19 449 TRP A CA 1
ATOM 3670 C C . TRP A 1 449 ? -9.973 2.512 10.458 1.00 82.19 449 TRP A C 1
ATOM 3672 O O . TRP A 1 449 ? -9.326 1.546 10.059 1.00 82.19 449 TRP A O 1
ATOM 3682 N N . HIS A 1 450 ? -9.576 3.317 11.437 1.00 79.94 450 HIS A N 1
ATOM 3683 C CA . HIS A 1 450 ? -8.314 3.191 12.159 1.00 79.94 450 HIS A CA 1
ATOM 3684 C C . HIS A 1 450 ? -8.587 3.063 13.648 1.00 79.94 450 HIS A C 1
ATOM 3686 O O . HIS A 1 450 ? -9.424 3.789 14.186 1.00 79.94 450 HIS A O 1
ATOM 3692 N N . LEU A 1 451 ? -7.896 2.134 14.301 1.00 78.88 451 LEU A N 1
ATOM 3693 C CA . LEU A 1 451 ? -8.021 1.901 15.733 1.00 78.88 451 LEU A CA 1
ATOM 3694 C C . LEU A 1 451 ? -7.243 2.971 16.508 1.00 78.88 451 LEU A C 1
ATOM 3696 O O . LEU A 1 451 ? -6.099 3.273 16.178 1.00 78.88 451 LEU A O 1
ATOM 3700 N N . VAL A 1 452 ? -7.848 3.513 17.560 1.00 80.00 452 VAL A N 1
ATOM 3701 C CA . VAL A 1 452 ? -7.212 4.448 18.491 1.00 80.00 452 VAL A CA 1
ATOM 3702 C C . VAL A 1 452 ? -7.507 3.975 19.910 1.00 80.00 452 VAL A C 1
ATOM 3704 O O . VAL A 1 452 ? -8.662 3.957 20.329 1.00 80.00 452 VAL A O 1
ATOM 3707 N N . ASN A 1 453 ? -6.473 3.585 20.656 1.00 78.38 453 ASN A N 1
ATOM 3708 C CA . ASN A 1 453 ? -6.616 3.127 22.037 1.00 78.38 453 ASN A CA 1
ATOM 3709 C C . ASN A 1 453 ? -5.988 4.131 23.014 1.00 78.38 453 ASN A C 1
ATOM 3711 O O . ASN A 1 453 ? -4.808 4.040 23.332 1.00 78.38 453 ASN A O 1
ATOM 3715 N N . THR A 1 454 ? -6.786 5.083 23.500 1.00 78.56 454 THR A N 1
ATOM 3716 C CA . THR A 1 454 ? -6.369 6.054 24.531 1.00 78.56 454 THR A CA 1
ATOM 3717 C C . THR A 1 454 ? -6.478 5.525 25.959 1.00 78.56 454 THR A C 1
ATOM 3719 O O . THR A 1 454 ? -6.107 6.232 26.892 1.00 78.56 454 THR A O 1
ATOM 3722 N N . ALA A 1 455 ? -6.986 4.303 26.138 1.00 72.06 455 ALA A N 1
ATOM 3723 C CA . ALA A 1 455 ? -7.068 3.621 27.426 1.00 72.06 455 ALA A CA 1
ATOM 3724 C C . ALA A 1 455 ? -5.982 2.538 27.591 1.00 72.06 455 ALA A C 1
ATOM 3726 O O . ALA A 1 455 ? -5.927 1.865 28.623 1.00 72.06 455 ALA A O 1
ATOM 3727 N N . ASN A 1 456 ? -5.105 2.347 26.597 1.00 65.81 456 ASN A N 1
ATOM 3728 C CA . ASN A 1 456 ? -4.023 1.375 26.698 1.00 65.81 456 ASN A CA 1
ATOM 3729 C C . ASN A 1 456 ? -3.049 1.780 27.812 1.00 65.81 456 ASN A C 1
ATOM 3731 O O . ASN A 1 456 ? -2.691 2.949 27.940 1.00 65.81 456 ASN A O 1
ATOM 3735 N N . GLY A 1 457 ? -2.624 0.823 28.634 1.00 55.78 457 GLY A N 1
ATOM 3736 C CA . GLY A 1 457 ? -1.768 1.116 29.787 1.00 55.78 457 GLY A CA 1
ATOM 3737 C C . GLY A 1 457 ? -2.478 1.813 30.957 1.00 55.78 457 GLY A C 1
ATOM 3738 O O . GLY A 1 457 ? -1.840 2.079 31.970 1.00 55.78 457 GLY A O 1
ATOM 3739 N N . CYS A 1 458 ? -3.800 2.038 30.897 1.00 56.03 458 CYS A N 1
ATOM 3740 C CA . CYS A 1 458 ? -4.599 2.379 32.085 1.00 56.03 458 CYS A CA 1
ATOM 3741 C C . CYS A 1 458 ? -4.701 1.216 33.097 1.00 56.03 458 CYS A C 1
ATOM 3743 O O . CYS A 1 458 ? -5.183 1.412 34.216 1.00 56.03 458 CYS A O 1
ATOM 3745 N N . ILE A 1 459 ? -4.215 0.019 32.729 1.00 51.34 459 ILE A N 1
ATOM 3746 C CA . ILE A 1 459 ? -4.130 -1.167 33.587 1.00 51.34 459 ILE A CA 1
ATOM 3747 C C . ILE A 1 459 ? -3.143 -0.899 34.727 1.00 51.34 459 ILE A C 1
ATOM 3749 O O . ILE A 1 459 ? -1.950 -1.171 34.631 1.00 51.34 459 ILE A O 1
ATOM 3753 N N . ASN A 1 460 ? -3.653 -0.421 35.853 1.00 48.91 460 ASN A N 1
ATOM 3754 C CA . ASN A 1 460 ? -2.948 -0.551 37.116 1.00 48.91 460 ASN A CA 1
ATOM 3755 C C . ASN A 1 460 ? -3.409 -1.859 37.742 1.00 48.91 460 ASN A C 1
ATOM 3757 O O . ASN A 1 460 ? -4.540 -1.975 38.214 1.00 48.91 460 ASN A O 1
ATOM 3761 N N . TYR A 1 461 ? -2.543 -2.866 37.675 1.00 44.97 461 TYR A N 1
ATOM 3762 C CA . TYR A 1 461 ? -2.782 -4.164 38.290 1.00 44.97 461 TYR A CA 1
ATOM 3763 C C . TYR A 1 461 ? -2.997 -3.963 39.798 1.00 44.97 461 TYR A C 1
ATOM 3765 O O . TYR A 1 461 ? -2.145 -3.382 40.474 1.00 44.97 461 TYR A O 1
ATOM 3773 N N . VAL A 1 462 ? -4.134 -4.423 40.324 1.00 43.56 462 VAL A N 1
ATOM 3774 C CA . VAL A 1 462 ? -4.306 -4.653 41.761 1.00 43.56 462 VAL A CA 1
ATOM 3775 C C . VAL A 1 462 ? -3.786 -6.063 41.989 1.00 43.56 462 VAL A C 1
ATOM 3777 O O . VAL A 1 462 ? -4.457 -7.024 41.626 1.00 43.56 462 VAL A O 1
ATOM 3780 N N . ASN A 1 463 ? -2.571 -6.209 42.516 1.00 39.78 463 ASN A N 1
ATOM 3781 C CA . ASN A 1 463 ? -2.174 -7.521 43.024 1.00 39.78 463 ASN A CA 1
ATOM 3782 C C . ASN A 1 463 ? -3.004 -7.853 44.276 1.00 39.78 463 ASN A C 1
ATOM 3784 O O . ASN A 1 463 ? -3.578 -6.953 44.894 1.00 39.78 463 ASN A O 1
ATOM 3788 N N . ASP A 1 464 ? -3.028 -9.124 44.684 1.00 40.22 464 ASP A N 1
ATOM 3789 C CA . ASP A 1 464 ? -3.759 -9.616 45.869 1.00 40.22 464 ASP A CA 1
ATOM 3790 C C . ASP A 1 464 ? -3.387 -8.899 47.190 1.00 40.22 464 ASP A C 1
ATOM 3792 O O . ASP A 1 464 ? -4.005 -9.119 48.228 1.00 40.22 464 ASP A O 1
ATOM 3796 N N . PHE A 1 465 ? -2.402 -7.994 47.153 1.00 46.62 465 PHE A N 1
ATOM 3797 C CA . PHE A 1 465 ? -1.906 -7.188 48.267 1.00 46.62 465 PHE A CA 1
ATOM 3798 C C . PHE A 1 465 ? -2.316 -5.705 48.205 1.00 46.62 465 PHE A C 1
ATOM 3800 O O . PHE A 1 465 ? -1.846 -4.906 49.014 1.00 46.62 465 PHE A O 1
ATOM 3807 N N . GLY A 1 466 ? -3.166 -5.300 47.254 1.00 47.25 466 GLY A N 1
ATOM 3808 C CA . GLY A 1 466 ? -3.728 -3.947 47.206 1.00 47.25 466 GLY A CA 1
ATOM 3809 C C . GLY A 1 466 ? -2.745 -2.836 46.811 1.00 47.25 466 GLY A C 1
ATOM 3810 O O . GLY A 1 466 ? -3.059 -1.662 47.015 1.00 47.25 466 GLY A O 1
ATOM 3811 N N . LYS A 1 467 ? -1.574 -3.162 46.241 1.00 42.03 467 LYS A N 1
ATOM 3812 C CA . LYS A 1 467 ? -0.624 -2.158 45.727 1.00 42.03 467 LYS A CA 1
ATOM 3813 C C . LYS A 1 467 ? -0.862 -1.880 44.244 1.00 42.03 467 LYS A C 1
ATOM 3815 O O . LYS A 1 467 ? -0.895 -2.797 43.433 1.00 42.03 467 LYS A O 1
ATOM 3820 N N . TYR A 1 468 ? -0.962 -0.595 43.906 1.00 50.31 468 TYR A N 1
ATOM 3821 C CA . TYR A 1 468 ? -1.033 -0.104 42.532 1.00 50.31 468 TYR A CA 1
ATOM 3822 C C . TYR A 1 468 ? 0.357 -0.067 41.892 1.00 50.31 468 TYR A C 1
ATOM 3824 O O . TYR A 1 468 ? 1.206 0.723 42.313 1.00 50.31 468 TYR A O 1
ATOM 3832 N N . THR A 1 469 ? 0.582 -0.864 40.849 1.00 45.53 469 THR A N 1
ATOM 3833 C CA . THR A 1 469 ? 1.757 -0.701 39.980 1.00 45.53 469 THR A CA 1
ATOM 3834 C C . THR A 1 469 ? 1.432 0.333 38.908 1.00 45.53 469 THR A C 1
ATOM 3836 O O . THR A 1 469 ? 0.563 0.088 38.077 1.00 45.53 469 THR A O 1
ATOM 3839 N N . ARG A 1 470 ? 2.113 1.486 38.943 1.00 51.88 470 ARG A N 1
ATOM 3840 C CA . ARG A 1 470 ? 1.987 2.545 37.931 1.00 51.88 470 ARG A CA 1
ATOM 3841 C C . ARG A 1 470 ? 2.800 2.152 36.702 1.00 51.88 470 ARG A C 1
ATOM 3843 O O . ARG A 1 470 ? 4.024 2.253 36.738 1.00 51.88 470 ARG A O 1
ATOM 3850 N N . TYR A 1 471 ? 2.143 1.711 35.638 1.00 50.25 471 TYR A N 1
ATOM 3851 C CA . TYR A 1 471 ? 2.802 1.601 34.338 1.00 50.25 471 TYR A CA 1
ATOM 3852 C C . TYR A 1 471 ? 2.785 2.968 33.652 1.00 50.25 471 TYR A C 1
ATOM 3854 O O . TYR A 1 471 ? 1.786 3.688 33.714 1.00 50.25 471 TYR A O 1
ATOM 3862 N N . ASN A 1 472 ? 3.896 3.345 33.016 1.00 46.25 472 ASN A N 1
ATOM 3863 C CA . ASN A 1 472 ? 3.879 4.482 32.104 1.00 46.25 472 ASN A CA 1
ATOM 3864 C C . ASN A 1 472 ? 2.930 4.148 30.950 1.00 46.25 472 ASN A C 1
ATOM 3866 O O . ASN A 1 472 ? 2.927 3.023 30.446 1.00 46.25 472 ASN A O 1
ATOM 3870 N N . GLN A 1 473 ? 2.124 5.128 30.538 1.00 51.88 473 GLN A N 1
ATOM 3871 C CA . GLN A 1 473 ? 1.409 5.049 29.270 1.00 51.88 473 GLN A CA 1
ATOM 3872 C C . GLN A 1 473 ? 2.478 5.019 28.180 1.00 51.88 473 GLN A C 1
ATOM 3874 O O . GLN A 1 473 ? 3.068 6.044 27.846 1.00 51.88 473 GLN A O 1
ATOM 3879 N N . ASN A 1 474 ? 2.821 3.820 27.714 1.00 41.00 474 ASN A N 1
ATOM 3880 C CA . ASN A 1 474 ? 3.849 3.674 26.702 1.00 41.00 474 ASN A CA 1
ATOM 3881 C C . ASN A 1 474 ? 3.285 4.174 25.373 1.00 41.00 474 ASN A C 1
ATOM 3883 O O . ASN A 1 474 ? 2.246 3.709 24.898 1.00 41.00 474 ASN A O 1
ATOM 3887 N N . PHE A 1 475 ? 3.982 5.156 24.806 1.00 36.31 475 PHE A N 1
ATOM 3888 C CA . PHE A 1 475 ? 3.759 5.653 23.461 1.00 36.31 475 PHE A CA 1
ATOM 3889 C C . PHE A 1 475 ? 3.845 4.491 22.480 1.00 36.31 475 PHE A C 1
ATOM 3891 O O . PHE A 1 475 ? 4.906 3.905 22.356 1.00 36.31 475 PHE A O 1
ATOM 3898 N N . ASN A 1 476 ? 2.741 4.195 21.799 1.00 43.41 476 ASN A N 1
ATOM 3899 C CA . ASN A 1 476 ? 2.715 3.572 20.478 1.00 43.41 476 ASN A CA 1
ATOM 3900 C C . ASN A 1 476 ? 1.439 4.062 19.794 1.00 43.41 476 ASN A C 1
ATOM 3902 O O . ASN A 1 476 ? 0.397 3.401 19.792 1.00 43.41 476 ASN A O 1
ATOM 3906 N N . TYR A 1 477 ? 1.490 5.297 19.294 1.00 39.34 477 TYR A N 1
ATOM 3907 C CA . TYR A 1 477 ? 0.479 5.733 18.344 1.00 39.34 477 TYR A CA 1
ATOM 3908 C C . TYR A 1 477 ? 0.593 4.840 17.106 1.00 39.34 477 TYR A C 1
ATOM 3910 O O . TYR A 1 477 ? 1.663 4.754 16.515 1.00 39.34 477 TYR A O 1
ATOM 3918 N N . PHE A 1 478 ? -0.527 4.190 16.774 1.00 54.66 478 PHE A N 1
ATOM 3919 C CA . PHE A 1 478 ? -0.659 2.997 15.931 1.00 54.66 478 PHE A CA 1
ATOM 3920 C C . PHE A 1 478 ? -0.004 1.757 16.519 1.00 54.66 478 PHE A C 1
ATOM 3922 O O . PHE A 1 478 ? 1.198 1.592 16.388 1.00 54.66 478 PHE A O 1
ATOM 3929 N N . ASN A 1 479 ? -0.791 0.819 17.055 1.00 50.44 479 ASN A N 1
ATOM 3930 C CA . ASN A 1 479 ? -0.211 -0.505 17.260 1.00 50.44 479 ASN A CA 1
ATOM 3931 C C . ASN A 1 479 ? -0.992 -1.706 16.773 1.00 50.44 479 ASN A C 1
ATOM 3933 O O . ASN A 1 479 ? -0.426 -2.776 16.865 1.00 50.44 479 ASN A O 1
ATOM 3937 N N . TYR A 1 480 ? -2.186 -1.568 16.181 1.00 54.34 480 TYR A N 1
ATOM 3938 C CA . TYR A 1 480 ? -2.787 -2.676 15.433 1.00 54.34 480 TYR A CA 1
ATOM 3939 C C . TYR A 1 480 ? -3.725 -2.158 14.345 1.00 54.34 480 TYR A C 1
ATOM 3941 O O . TYR A 1 480 ? -4.662 -1.401 14.620 1.00 54.34 480 TYR A O 1
ATOM 3949 N N . SER A 1 481 ? -3.531 -2.635 13.114 1.00 68.31 481 SER A N 1
ATOM 3950 C CA . SER A 1 481 ? -4.610 -2.771 12.139 1.00 68.31 481 SER A CA 1
ATOM 3951 C C . SER A 1 481 ? -5.842 -3.278 12.886 1.00 68.31 481 SER A C 1
ATOM 3953 O O . SER A 1 481 ? -5.757 -4.245 13.641 1.00 68.31 481 SER A O 1
ATOM 3955 N N . TRP A 1 482 ? -7.009 -2.663 12.698 1.00 70.38 482 TRP A N 1
ATOM 3956 C CA . TRP A 1 482 ? -8.218 -3.156 13.366 1.00 70.38 482 TRP A CA 1
ATOM 3957 C C . TRP A 1 482 ? -8.496 -4.626 12.998 1.00 70.38 482 TRP A C 1
ATOM 3959 O O . TRP A 1 482 ? -9.124 -5.343 13.776 1.00 70.38 482 TRP A O 1
ATOM 3969 N N . ARG A 1 483 ? -8.012 -5.086 11.829 1.00 75.88 483 ARG A N 1
ATOM 3970 C CA . ARG A 1 483 ? -8.066 -6.492 11.416 1.00 75.88 483 ARG A CA 1
ATOM 3971 C C . ARG A 1 483 ? -7.097 -7.347 12.223 1.00 75.88 483 ARG A C 1
ATOM 3973 O O . ARG A 1 483 ? -7.503 -8.409 12.674 1.00 75.88 483 ARG A O 1
ATOM 3980 N N . ALA A 1 484 ? -5.871 -6.876 12.450 1.00 71.38 484 ALA A N 1
ATOM 3981 C CA . ALA A 1 484 ? -4.934 -7.507 13.381 1.00 71.38 484 ALA A CA 1
ATOM 3982 C C . ALA A 1 484 ? -5.515 -7.580 14.805 1.00 71.38 484 ALA A C 1
ATOM 3984 O O . ALA A 1 484 ? -5.545 -8.655 15.395 1.00 71.38 484 ALA A O 1
ATOM 3985 N N . TRP A 1 485 ? -6.095 -6.488 15.312 1.00 68.69 485 TRP A N 1
ATOM 3986 C CA . TRP A 1 485 ? -6.781 -6.460 16.609 1.00 68.69 485 TRP A CA 1
ATOM 3987 C C . TRP A 1 485 ? -7.933 -7.473 16.672 1.00 68.69 485 TRP A C 1
ATOM 3989 O O . TRP A 1 485 ? -8.055 -8.224 17.637 1.00 68.69 485 TRP A O 1
ATOM 3999 N N . ALA A 1 486 ? -8.725 -7.579 15.600 1.00 67.94 486 ALA A N 1
ATOM 4000 C CA . ALA A 1 486 ? -9.789 -8.576 15.500 1.00 67.94 486 ALA A CA 1
ATOM 4001 C C . ALA A 1 486 ? -9.281 -10.036 15.470 1.00 67.94 486 ALA A C 1
ATOM 4003 O O . ALA A 1 486 ? -10.087 -10.956 15.624 1.00 67.94 486 ALA A O 1
ATOM 4004 N N . LEU A 1 487 ? -7.976 -10.254 15.258 1.00 67.69 487 LEU A N 1
ATOM 4005 C CA . LEU A 1 487 ? -7.314 -11.561 15.229 1.00 67.69 487 LEU A CA 1
ATOM 4006 C C . LEU A 1 487 ? -6.473 -11.882 16.481 1.00 67.69 487 LEU A C 1
ATOM 4008 O O . LEU A 1 487 ? -6.290 -13.066 16.776 1.00 67.69 487 LEU A O 1
ATOM 4012 N N . GLN A 1 488 ? -5.941 -10.873 17.180 1.00 60.44 488 GLN A N 1
ATOM 4013 C CA . GLN A 1 488 ? -5.023 -11.013 18.322 1.00 60.44 488 GLN A CA 1
ATOM 4014 C C . GLN A 1 488 ? -5.728 -11.376 19.637 1.00 60.44 488 GLN A C 1
ATOM 4016 O O . GLN A 1 488 ? -5.211 -12.178 20.413 1.00 60.44 488 GLN A O 1
ATOM 4021 N N . GLU A 1 489 ? -6.913 -10.822 19.889 1.00 52.34 489 GLU A N 1
ATOM 4022 C CA . GLU A 1 489 ? -7.574 -10.900 21.196 1.00 52.34 489 GLU A CA 1
ATOM 4023 C C . GLU A 1 489 ? -8.585 -12.066 21.253 1.00 52.34 489 GLU A C 1
ATOM 4025 O O . GLU A 1 489 ? -9.707 -12.001 20.746 1.00 52.34 489 GLU A O 1
ATOM 4030 N N . TYR A 1 490 ? -8.141 -13.175 21.853 1.00 44.50 490 TYR A N 1
ATOM 4031 C CA . TYR A 1 490 ? -8.920 -14.239 22.505 1.00 44.50 490 TYR A CA 1
ATOM 4032 C C . TYR A 1 490 ? -10.458 -14.183 22.375 1.00 44.50 490 TYR A C 1
ATOM 4034 O O . TYR A 1 490 ? -11.160 -13.766 23.293 1.00 44.50 490 TYR A O 1
ATOM 4042 N N . ASN A 1 491 ? -11.003 -14.741 21.288 1.00 42.03 491 ASN A N 1
ATOM 4043 C CA . ASN A 1 491 ? -12.431 -15.077 21.158 1.00 42.03 491 ASN A CA 1
ATOM 4044 C C . ASN A 1 491 ? -13.435 -13.921 21.337 1.00 42.03 491 ASN A C 1
ATOM 4046 O O . ASN A 1 491 ? -14.623 -14.195 21.501 1.00 42.03 491 ASN A O 1
ATOM 4050 N N . ILE A 1 492 ? -13.015 -12.654 21.270 1.00 48.31 492 ILE A N 1
ATOM 4051 C CA . ILE A 1 492 ? -13.903 -11.510 21.507 1.00 48.31 492 ILE A CA 1
ATOM 4052 C C . ILE A 1 492 ? -13.525 -10.336 20.567 1.00 48.31 492 ILE A C 1
ATOM 4054 O O . ILE A 1 492 ? -12.688 -9.505 20.905 1.00 48.31 492 ILE A O 1
ATOM 4058 N N . PRO A 1 493 ? -14.110 -10.238 19.350 1.00 43.72 493 PRO A N 1
ATOM 4059 C CA . PRO A 1 493 ? -14.758 -8.949 19.036 1.00 43.72 493 PRO A CA 1
ATOM 4060 C C . PRO A 1 493 ? -16.172 -9.014 18.430 1.00 43.72 493 PRO A C 1
ATOM 4062 O O . PRO A 1 493 ? -16.417 -9.573 17.364 1.00 43.72 493 PRO A O 1
ATOM 4065 N N . ALA A 1 494 ? -17.085 -8.232 18.991 1.00 44.97 494 ALA A N 1
ATOM 4066 C CA . ALA A 1 494 ? -18.162 -7.645 18.222 1.00 44.97 494 ALA A CA 1
ATOM 4067 C C . ALA A 1 494 ? -18.463 -6.287 18.751 1.00 44.97 494 ALA A C 1
ATOM 4069 O O . ALA A 1 494 ? -18.937 -6.079 19.862 1.00 44.97 494 ALA A O 1
ATOM 4070 N N . ILE A 1 495 ? -18.250 -5.387 17.823 1.00 49.09 495 ILE A N 1
ATOM 4071 C CA . ILE A 1 495 ? -18.661 -4.033 17.947 1.00 49.09 495 ILE A CA 1
ATOM 4072 C C . ILE A 1 495 ? -20.185 -4.025 18.089 1.00 49.09 495 ILE A C 1
ATOM 4074 O O . ILE A 1 495 ? -20.920 -4.441 17.186 1.00 49.09 495 ILE A O 1
ATOM 4078 N N . ILE A 1 496 ? -20.650 -3.579 19.249 1.00 45.09 496 ILE A N 1
ATOM 4079 C CA . ILE A 1 496 ? -22.060 -3.307 19.507 1.00 45.09 496 ILE A CA 1
ATOM 4080 C C . ILE A 1 496 ? -22.415 -1.908 18.983 1.00 45.09 496 ILE A C 1
ATOM 4082 O O . ILE A 1 496 ? -21.761 -0.916 19.299 1.00 45.09 496 ILE A O 1
ATOM 4086 N N . ASP A 1 497 ? -23.448 -1.848 18.135 1.00 42.44 497 ASP A N 1
ATOM 4087 C CA . ASP A 1 497 ? -24.079 -0.610 17.655 1.00 42.44 497 ASP A CA 1
ATOM 4088 C C . ASP A 1 497 ? -25.037 -0.127 18.737 1.00 42.44 497 ASP A C 1
ATOM 4090 O O . ASP A 1 497 ? -26.224 -0.386 18.626 1.00 42.44 497 ASP A O 1
ATOM 4094 N N . GLU A 1 498 ? -24.538 0.506 19.795 1.00 37.72 498 GLU A N 1
ATOM 4095 C CA . GLU A 1 498 ? -25.367 1.313 20.690 1.00 37.72 498 GLU A CA 1
ATOM 4096 C C . GLU A 1 498 ? -24.457 2.168 21.582 1.00 37.72 498 GLU A C 1
ATOM 4098 O O . GLU A 1 498 ? -23.622 1.661 22.328 1.00 37.72 498 GLU A O 1
ATOM 4103 N N . ILE A 1 499 ? -24.644 3.494 21.555 1.00 36.25 499 ILE A N 1
ATOM 4104 C CA . ILE A 1 499 ? -24.465 4.272 22.787 1.00 36.25 499 ILE A CA 1
ATOM 4105 C C . ILE A 1 499 ? -25.499 3.655 23.715 1.00 36.25 499 ILE A C 1
ATOM 4107 O O . ILE A 1 499 ? -26.656 4.031 23.580 1.00 36.25 499 ILE A O 1
ATOM 4111 N N . ILE A 1 500 ? -25.122 2.656 24.518 1.00 33.59 500 ILE A N 1
ATOM 4112 C CA . ILE A 1 500 ? -26.048 1.915 25.375 1.00 33.59 500 ILE A CA 1
ATOM 4113 C C . ILE A 1 500 ? -26.806 2.959 26.197 1.00 33.59 500 ILE A C 1
ATOM 4115 O O . ILE A 1 500 ? -26.211 3.564 27.096 1.00 33.59 500 ILE A O 1
ATOM 4119 N N . PRO A 1 501 ? -28.097 3.222 25.920 1.00 30.77 501 PRO A N 1
ATOM 4120 C CA . PRO A 1 501 ? -28.936 3.787 26.946 1.00 30.77 501 PRO A CA 1
ATOM 4121 C C . PRO A 1 501 ? -29.092 2.629 27.920 1.00 30.77 501 PRO A C 1
ATOM 4123 O O . PRO A 1 501 ? -29.565 1.557 27.538 1.00 30.77 501 PRO A O 1
ATOM 4126 N N . ILE A 1 502 ? -28.631 2.798 29.155 1.00 32.41 502 ILE A N 1
ATOM 4127 C CA . ILE A 1 502 ? -28.902 1.812 30.194 1.00 32.41 502 ILE A CA 1
ATOM 4128 C C . ILE A 1 502 ? -30.427 1.701 30.266 1.00 32.41 502 ILE A C 1
ATOM 4130 O O . ILE A 1 502 ? -31.095 2.595 30.783 1.00 32.41 502 ILE A O 1
ATOM 4134 N N . LYS A 1 503 ? -30.994 0.624 29.707 1.00 30.20 503 LYS A N 1
ATOM 4135 C CA . LYS A 1 503 ? -32.318 0.171 30.117 1.00 30.20 503 LYS A CA 1
ATOM 4136 C C . LYS A 1 503 ? -32.224 0.006 31.623 1.00 30.20 503 LYS A C 1
ATOM 4138 O O . LYS A 1 503 ? -31.273 -0.614 32.109 1.00 30.20 503 LYS A O 1
ATOM 4143 N N . SER A 1 504 ? -33.151 0.630 32.344 1.00 35.12 504 SER A N 1
ATOM 4144 C CA . SER A 1 504 ? -33.231 0.504 33.793 1.00 35.12 504 SER A CA 1
ATOM 4145 C C . SER A 1 504 ? -33.090 -0.972 34.168 1.00 35.12 504 SER A C 1
ATOM 4147 O O . SER A 1 504 ? -33.575 -1.866 33.470 1.00 35.12 504 SER A O 1
ATOM 4149 N N . THR A 1 505 ? -32.382 -1.237 35.260 1.00 37.31 505 THR A N 1
ATOM 4150 C CA . THR A 1 505 ? -32.061 -2.581 35.760 1.00 37.31 505 THR A CA 1
ATOM 4151 C C . THR A 1 505 ? -33.276 -3.514 35.847 1.00 37.31 505 THR A C 1
ATOM 4153 O O . THR A 1 505 ? -33.109 -4.731 35.811 1.00 37.31 505 THR A O 1
ATOM 4156 N N . GLU A 1 506 ? -34.487 -2.962 35.920 1.00 34.56 506 GLU A N 1
ATOM 4157 C CA . GLU A 1 506 ? -35.745 -3.704 35.930 1.00 34.56 506 GLU A CA 1
ATOM 4158 C C . GLU A 1 506 ? -36.081 -4.361 34.584 1.00 34.56 506 GLU A C 1
ATOM 4160 O O . GLU A 1 506 ? -36.426 -5.538 34.576 1.00 34.56 506 GLU A O 1
ATOM 4165 N N . GLU A 1 507 ? -35.903 -3.703 33.432 1.00 32.53 507 GLU A N 1
ATOM 4166 C CA . GLU A 1 507 ? -36.221 -4.338 32.137 1.00 32.53 507 GLU A CA 1
ATOM 4167 C C . GLU A 1 507 ? -35.263 -5.489 31.797 1.00 32.53 507 GLU A C 1
ATOM 4169 O O . GLU A 1 507 ? -35.642 -6.455 31.132 1.00 32.53 507 GLU A O 1
ATOM 4174 N N . TRP A 1 508 ? -34.016 -5.413 32.268 1.00 35.06 508 TRP A N 1
ATOM 4175 C CA . TRP A 1 508 ? -33.011 -6.431 31.966 1.00 35.06 508 TRP A CA 1
ATOM 4176 C C . TRP A 1 508 ? -33.213 -7.708 32.789 1.00 35.06 508 TRP A C 1
ATOM 4178 O O . TRP A 1 508 ? -33.101 -8.808 32.244 1.00 35.06 508 TRP A O 1
ATOM 4188 N N . LEU A 1 509 ? -33.591 -7.576 34.068 1.00 35.31 509 LEU A N 1
ATOM 4189 C CA . LEU A 1 509 ? -33.866 -8.714 34.956 1.00 35.31 509 LEU A CA 1
ATOM 4190 C C . LEU A 1 509 ? -35.074 -9.553 34.505 1.00 35.31 509 LEU A C 1
ATOM 4192 O O . LEU A 1 509 ? -35.097 -10.752 34.771 1.00 35.31 509 LEU A O 1
ATOM 4196 N N . TYR A 1 510 ? -36.031 -8.968 33.777 1.00 35.00 510 TYR A N 1
ATOM 4197 C CA . TYR A 1 510 ? -37.217 -9.681 33.282 1.00 35.00 510 TYR A CA 1
ATOM 4198 C C . TYR A 1 510 ? -37.082 -10.259 31.865 1.00 35.00 510 TYR A C 1
ATOM 4200 O O . TYR A 1 510 ? -37.913 -11.070 31.468 1.00 35.00 510 TYR A O 1
ATOM 4208 N N . SER A 1 511 ? -36.027 -9.918 31.116 1.00 31.19 511 SER A N 1
ATOM 4209 C CA . SER A 1 511 ? -35.792 -10.460 29.761 1.00 31.19 511 SER A CA 1
ATOM 4210 C C . SER A 1 511 ? -35.187 -11.874 29.734 1.00 31.19 511 SER A C 1
ATOM 4212 O O . SER A 1 511 ? -35.009 -12.455 28.665 1.00 31.19 511 SER A O 1
ATOM 4214 N N . ARG A 1 512 ? -34.891 -12.447 30.909 1.00 32.44 512 ARG A N 1
ATOM 4215 C CA . ARG A 1 512 ? -34.573 -13.869 31.095 1.00 32.44 512 ARG A CA 1
ATOM 4216 C C . ARG A 1 512 ? -35.708 -14.568 31.848 1.00 32.44 512 ARG A C 1
ATOM 4218 O O . ARG A 1 512 ? -35.564 -14.913 33.020 1.00 32.44 512 ARG A O 1
ATOM 4225 N N . LYS A 1 513 ? -36.826 -14.771 31.160 1.00 31.86 513 LYS A N 1
ATOM 4226 C CA . LYS A 1 513 ? -37.731 -15.898 31.398 1.00 31.86 513 LYS A CA 1
ATOM 4227 C C . LYS A 1 513 ? -38.018 -16.577 30.076 1.00 31.86 513 LYS A C 1
ATOM 4229 O O . LYS A 1 513 ? -38.293 -15.836 29.107 1.00 31.86 513 LYS A O 1
#

Organism: NCBI:txid1527

Sequence (513 aa):
MKKHLSIMALVLTLIVYPYGIASAKYTVYDYSWTDPEFFCDYTVTLPNNTNLTFKFNIIKDADVNTPGEVEFLFYDNDNNEDEYEILIPEKLQYNNFEYIVTRFGWGDKTKNLTIKLPNTVRCILKDSFNEIENLSINLPSSLEEIQDNTFVNCKIKSVSLDEGNYYFKVENNSIYSSDGKIAYHINVPNSGLVKVKEGIEHIRAGALHDNLKELILPKSLKIMDEYIYDIQYIEFKSKNPPALKSNLHPPYSDEYENYILVPKGSIKFYEKAKFIGAGRAFFPWRIKEENKLYNKTMKYLKKISTTKKLKSALVKPNGLTNQQWKQIVKKSDEITKGAKTDEEKAFKIYDWIINNFTYDYTAVDNSKGEAGTVRYAMVVRKNYDIKANYTYTAFKNKKGIDYAFVNVTTALMRAAGLPCHTILPEDTNQSWGTHFPLYVNIVFYNNSWHLVNTANGCINYVNDFGKYTRYNQNFNYFNYSWRAWALQEYNIPAIIDEIIPIKSTEEWLYSRK

pLDDT: mean 73.98, std 22.13, range [25.81, 98.56]

Secondary structure (DSSP, 8-state):
-------------B---SS---BEE--EE---SSS-S-EEEEEEEPTTSPEEEEEEEEEE---SSS-EEEEEEE---S----EEEEE--SEEEETTEEEEEEEEEE-S--SEEEEE--TT--EEPTTTTTT-SEEEEEEPTT--EE-TTTTTT--EEEEEE-TT-SSEEEETTEEEETTS-EEEE----TT-EEEPPTT--EE-TTSS-TT-SEEEE-TT--EEEE---S-SEEEE-SSSPPEEEE-SS----TT---EEEE-TT-HHHHHT-BBTTSSBSS-GGGEEE--HHHHHHHHHHHHHTSHHHHHHTTS--TTS-HHHHHHHHHHHHHHHTT--SHHHHHHHHHHHHHHH-EE-HHHHHHTTTSSTTS-TTTTHHHH--S-THHHHHHHHHTEE-THHHHHHHHHHHHHTT--EEEE--TT------S--TT-EEEEEETTEEEEE-TTTT----B-TT--B--------S----HHHHHHHSTT-------------HHHHHHS--

Radius of gyration: 30.28 Å; chains: 1; bounding box: 98×52×91 Å

InterPro domains:
  IPR002931 Transglutaminase-like [PF01841] (332-449)
  IPR026906 BspA-type LRR region [PF13306] (114-229)
  IPR032675 Leucine-rich repeat domain superfamily [G3DSA:3.80.10.10] (43-237)
  IPR038765 Papain-like cysteine peptidase superfamily [SSF54001] (255-493)